Protein AF-A0A1T4PA20-F1 (afdb_monomer_lite)

Radius of gyration: 143.74 Å; chains: 1; bounding box: 217×95×483 Å

Organism: NCBI:txid1365950

Sequence (549 aa):
MDSIQSELRRPVPLSLAVAAVVGWIVVIIMAFTNSSTKAEYEARISSLQRSRAEMQAELDQFHAASADLGALRAQIQEAQATLNDLRPQRETAIADLKNVQAQLAARRKDLDAVQKQFAAAQPELERLTADLTRAQAEFDSTRKNVDASQKELADVSARLTDARQQEAQTRSAVAELSKDAENLTAQVAEAQKKQSEAEAAKAKIDDQTATAQRQLQAIQQNQTEARRQMAALDQQRQQVEKALADLKAQQQDLTNSQQAAQAKLADMTKQVDTLTQRSSDLTNQLNTAEANLKAAQQAEKETNERLAAIRPQVTSLTSQQTDLQAAISQLEDQRSQLTSDIAAAETHRTELQTGIAKLADTLATRTDELATVEKRLADATQKAAAESQAQSAPPAAAPASAAAPQPAATSAAESGGQGTSQNGGANQPGAGEPSAKPADAAPTDDAKGQPAQIVMQPGTYRADTTQLVVRDDGSFALTDSAQGTATATGTWLVKDGTLTLTDVKGSMDAETFPMTCKVDGGENGAFRLLAAEGQQCSMLAGKTFSVAQ

pLDDT: mean 76.65, std 20.08, range [25.17, 97.56]

Structure (mmCIF, N/CA/C/O backbone):
data_AF-A0A1T4PA20-F1
#
_entry.id   AF-A0A1T4PA20-F1
#
loop_
_atom_site.group_PDB
_atom_site.id
_atom_site.type_symbol
_atom_site.label_atom_id
_atom_site.label_alt_id
_atom_site.label_comp_id
_atom_site.label_asym_id
_atom_site.label_entity_id
_atom_site.label_seq_id
_atom_site.pdbx_PDB_ins_code
_atom_site.Cartn_x
_atom_site.Cartn_y
_atom_site.Cartn_z
_atom_site.occupancy
_atom_site.B_iso_or_equiv
_atom_site.auth_seq_id
_atom_site.auth_comp_id
_atom_site.auth_asym_id
_atom_site.auth_atom_id
_atom_site.pdbx_PDB_model_num
ATOM 1 N N . MET A 1 1 ? -109.383 -61.102 218.371 1.00 35.56 1 MET A N 1
ATOM 2 C CA . MET A 1 1 ? -108.536 -61.390 217.199 1.00 35.56 1 MET A CA 1
ATOM 3 C C . MET A 1 1 ? -107.224 -60.639 217.404 1.00 35.56 1 MET A C 1
ATOM 5 O O . MET A 1 1 ? -107.147 -59.488 217.007 1.00 35.56 1 MET A O 1
ATOM 9 N N . ASP A 1 2 ? -106.329 -61.071 218.301 1.00 37.12 2 ASP A N 1
ATOM 10 C CA . ASP A 1 2 ? -105.587 -62.360 218.378 1.00 37.12 2 ASP A CA 1
ATOM 11 C C . ASP A 1 2 ? -104.312 -62.335 217.509 1.00 37.12 2 ASP A C 1
ATOM 13 O O . ASP A 1 2 ? -104.375 -61.836 216.393 1.00 37.12 2 ASP A O 1
ATOM 17 N N . SER A 1 3 ? -103.150 -62.859 217.928 1.00 44.06 3 SER A N 1
ATOM 18 C CA . SER A 1 3 ? -102.735 -63.368 219.256 1.00 44.06 3 SER A CA 1
ATOM 19 C C . SER A 1 3 ? -101.187 -63.506 219.354 1.00 44.06 3 SER A C 1
ATOM 21 O O . SER A 1 3 ? -100.508 -63.370 218.344 1.00 44.06 3 SER A O 1
ATOM 23 N N . ILE A 1 4 ? -100.670 -63.747 220.577 1.00 49.34 4 ILE A N 1
ATOM 24 C CA . ILE A 1 4 ? -99.348 -64.292 221.047 1.00 49.34 4 ILE A CA 1
ATOM 25 C C . ILE A 1 4 ? -98.321 -64.776 219.966 1.00 49.34 4 ILE A C 1
ATOM 27 O O . ILE A 1 4 ? -98.726 -65.440 219.023 1.00 49.34 4 ILE A O 1
ATOM 31 N N . GLN A 1 5 ? -96.988 -64.543 220.019 1.00 43.97 5 GLN A N 1
ATOM 32 C CA . GLN A 1 5 ? -95.926 -65.030 220.957 1.00 43.97 5 GLN A CA 1
ATOM 33 C C . GLN A 1 5 ? -94.593 -64.232 220.759 1.00 43.97 5 GLN A C 1
ATOM 35 O O . GLN A 1 5 ? -94.366 -63.730 219.664 1.00 43.97 5 GLN A O 1
ATOM 40 N N . SER A 1 6 ? -93.765 -63.870 221.765 1.00 46.19 6 SER A N 1
ATOM 41 C CA . SER A 1 6 ? -92.709 -64.632 222.510 1.00 46.19 6 SER A CA 1
ATOM 42 C C . SER A 1 6 ? -91.718 -65.415 221.619 1.00 46.19 6 SER A C 1
ATOM 44 O O . SER A 1 6 ? -92.163 -66.197 220.796 1.00 46.19 6 SER A O 1
ATOM 46 N N . GLU A 1 7 ? -90.388 -65.208 221.655 1.00 42.62 7 GLU A N 1
ATOM 47 C CA . GLU A 1 7 ? -89.379 -65.628 222.672 1.00 42.62 7 GLU A CA 1
ATOM 48 C C . GLU A 1 7 ? -87.949 -65.113 222.278 1.00 42.62 7 GLU A C 1
ATOM 50 O O . GLU A 1 7 ? -87.779 -64.710 221.133 1.00 42.62 7 GLU A O 1
ATOM 55 N N . LEU A 1 8 ? -86.838 -65.127 223.054 1.00 45.97 8 LEU A N 1
ATOM 56 C CA . LEU A 1 8 ? -86.539 -65.108 224.509 1.00 45.97 8 LEU A CA 1
ATOM 57 C C . LEU A 1 8 ? -84.998 -64.888 224.739 1.00 45.97 8 LEU A C 1
ATOM 59 O O . LEU A 1 8 ? -84.213 -65.430 223.972 1.00 45.97 8 LEU A O 1
ATOM 63 N N . ARG A 1 9 ? -84.564 -64.253 225.862 1.00 42.34 9 ARG A N 1
ATOM 64 C CA . ARG A 1 9 ? -83.183 -64.284 226.483 1.00 42.34 9 ARG A CA 1
ATOM 65 C C . ARG A 1 9 ? -82.002 -63.607 225.708 1.00 42.34 9 ARG A C 1
ATOM 67 O O . ARG A 1 9 ? -81.988 -63.634 224.493 1.00 42.34 9 ARG A O 1
ATOM 74 N N . ARG A 1 10 ? -80.936 -63.020 226.313 1.00 41.16 10 ARG A N 1
ATOM 75 C CA . ARG A 1 10 ? -80.515 -62.652 227.712 1.00 41.16 10 ARG A CA 1
ATOM 76 C C . ARG A 1 10 ? -79.249 -61.712 227.669 1.00 41.16 10 ARG A C 1
ATOM 78 O O . ARG A 1 10 ? -78.787 -61.458 226.565 1.00 41.16 10 ARG A O 1
ATOM 85 N N . PRO A 1 11 ? -78.568 -61.377 228.798 1.00 56.59 11 PRO A N 1
ATOM 86 C CA . PRO A 1 11 ? -78.766 -60.299 229.804 1.00 56.59 11 PRO A CA 1
ATOM 87 C C . PRO A 1 11 ? -77.828 -59.047 229.605 1.00 56.59 11 PRO A C 1
ATOM 89 O O . PRO A 1 11 ? -76.945 -59.112 228.763 1.00 56.59 11 PRO A O 1
ATOM 92 N N . VAL A 1 12 ? -77.930 -57.846 230.228 1.00 58.59 12 VAL A N 1
ATOM 93 C CA . VAL A 1 12 ? -78.468 -57.321 231.531 1.00 58.59 12 VAL A CA 1
ATOM 94 C C . VAL A 1 12 ? -77.493 -57.506 232.727 1.00 58.59 12 VAL A C 1
ATOM 96 O O . VAL A 1 12 ? -76.822 -58.538 232.732 1.00 58.59 12 VAL A O 1
ATOM 99 N N . PRO A 1 13 ? -77.394 -56.617 233.762 1.00 52.41 13 PRO A N 1
ATOM 100 C CA . PRO A 1 13 ? -78.049 -55.312 234.067 1.00 52.41 13 PRO A CA 1
ATOM 101 C C . PRO A 1 13 ? -77.098 -54.080 233.967 1.00 52.41 13 PRO A C 1
ATOM 103 O O . PRO A 1 13 ? -75.912 -54.268 233.733 1.00 52.41 13 PRO A O 1
ATOM 106 N N . LEU A 1 14 ? -77.467 -52.786 234.099 1.00 53.56 14 LEU A N 1
ATOM 107 C CA . LEU A 1 14 ? -78.729 -52.031 234.338 1.00 53.56 14 LEU A CA 1
ATOM 108 C C . LEU A 1 14 ? -79.225 -51.799 235.803 1.00 53.56 14 LEU A C 1
ATOM 110 O O . LEU A 1 14 ? -80.034 -52.572 236.306 1.00 53.56 14 LEU A O 1
ATOM 114 N N . SER A 1 15 ? -78.875 -50.658 236.438 1.00 50.56 15 SER A N 1
ATOM 115 C CA . SER A 1 15 ? -79.560 -50.132 237.654 1.00 50.56 15 SER A CA 1
ATOM 116 C C . SER A 1 15 ? -79.496 -48.589 237.832 1.00 50.56 15 SER A C 1
ATOM 118 O O . SER A 1 15 ? -78.800 -48.077 238.708 1.00 50.56 15 SER A O 1
ATOM 120 N N . LEU A 1 16 ? -80.231 -47.832 237.005 1.00 56.25 16 LEU A N 1
ATOM 121 C CA . LEU A 1 16 ? -80.353 -46.358 237.047 1.00 56.25 16 LEU A CA 1
ATOM 122 C C . LEU A 1 16 ? -81.724 -45.968 236.456 1.00 56.25 16 LEU A C 1
ATOM 124 O O . LEU A 1 16 ? -81.941 -46.246 235.280 1.00 56.25 16 LEU A O 1
ATOM 128 N N . ALA A 1 17 ? -82.661 -45.389 237.233 1.00 57.47 17 ALA A N 1
ATOM 129 C CA . ALA A 1 17 ? -84.003 -45.041 236.705 1.00 57.47 17 ALA A CA 1
ATOM 130 C C . ALA A 1 17 ? -84.881 -44.069 237.533 1.00 57.47 17 ALA A C 1
ATOM 132 O O . ALA A 1 17 ? -85.414 -43.101 236.994 1.00 57.47 17 ALA A O 1
ATOM 133 N N . VAL A 1 18 ? -85.134 -44.372 238.814 1.00 56.09 18 VAL A N 1
ATOM 134 C CA . VAL A 1 18 ? -86.473 -44.135 239.414 1.00 56.09 18 VAL A CA 1
ATOM 135 C C . VAL A 1 18 ? -86.915 -42.662 239.496 1.00 56.09 18 VAL A C 1
ATOM 137 O O . VAL A 1 18 ? -88.093 -42.379 239.293 1.00 56.09 18 VAL A O 1
ATOM 140 N N . ALA A 1 19 ? -85.998 -41.713 239.705 1.00 51.81 19 ALA A N 1
ATOM 141 C CA . ALA A 1 19 ? -86.339 -40.287 239.801 1.00 51.81 19 ALA A CA 1
ATOM 142 C C . ALA A 1 19 ? -86.808 -39.646 238.473 1.00 51.81 19 ALA A C 1
ATOM 144 O O . ALA A 1 19 ? -87.418 -38.581 238.497 1.00 51.81 19 ALA A O 1
ATOM 145 N N . ALA A 1 20 ? -86.550 -40.272 237.318 1.00 58.44 20 ALA A N 1
ATOM 146 C CA . ALA A 1 20 ? -86.890 -39.704 236.008 1.00 58.44 20 ALA A CA 1
ATOM 147 C C . ALA A 1 20 ? -88.319 -40.033 235.531 1.00 58.44 20 ALA A C 1
ATOM 149 O O . ALA A 1 20 ? -88.871 -39.321 234.693 1.00 58.44 20 ALA A O 1
ATOM 150 N N . VAL A 1 21 ? -88.922 -41.116 236.035 1.00 61.69 21 VAL A N 1
ATOM 151 C CA . VAL A 1 21 ? -90.069 -41.775 235.381 1.00 61.69 21 VAL A CA 1
ATOM 152 C C . VAL A 1 21 ? -91.323 -40.894 235.338 1.00 61.69 21 VAL A C 1
ATOM 154 O O . VAL A 1 21 ? -91.954 -40.779 234.290 1.00 61.69 21 VAL A O 1
ATOM 157 N N . VAL A 1 22 ? -91.673 -40.227 236.442 1.00 57.78 22 VAL A N 1
ATOM 158 C CA . VAL A 1 22 ? -92.915 -39.431 236.527 1.00 57.78 22 VAL A CA 1
ATOM 159 C C . VAL A 1 22 ? -92.862 -38.187 235.628 1.00 57.78 22 VAL A C 1
ATOM 161 O O . VAL A 1 22 ? -93.865 -37.840 235.010 1.00 57.78 22 VAL A O 1
ATOM 164 N N . GLY A 1 23 ? -91.687 -37.562 235.480 1.00 53.62 23 GLY A N 1
ATOM 165 C CA . GLY A 1 23 ? -91.501 -36.405 234.595 1.00 53.62 23 GLY A CA 1
ATOM 166 C C . GLY A 1 23 ? -91.641 -36.739 233.104 1.00 53.62 23 GLY A C 1
ATOM 167 O O . GLY A 1 23 ? -92.087 -35.900 232.326 1.00 53.62 23 GLY A O 1
ATOM 168 N N . TRP A 1 24 ? -91.322 -37.973 232.703 1.00 60.94 24 TRP A N 1
ATOM 169 C CA . TRP A 1 24 ? -91.436 -38.420 231.309 1.00 60.94 24 TRP A CA 1
ATOM 170 C C . TRP A 1 24 ? -92.870 -38.754 230.874 1.00 60.94 24 TRP A C 1
ATOM 172 O O . TRP A 1 24 ? -93.196 -38.619 229.695 1.00 60.94 24 TRP A O 1
ATOM 182 N N . ILE A 1 25 ? -93.745 -39.174 231.794 1.00 64.69 25 ILE A N 1
ATOM 183 C CA . ILE A 1 25 ? -95.051 -39.759 231.439 1.00 64.69 25 ILE A CA 1
ATOM 184 C C . ILE A 1 25 ? -96.024 -38.747 230.806 1.00 64.69 25 ILE A C 1
ATOM 186 O O . ILE A 1 25 ? -96.771 -39.113 229.901 1.00 64.69 25 ILE A O 1
ATOM 190 N N . VAL A 1 26 ? -96.005 -37.470 231.203 1.00 58.59 26 VAL A N 1
ATOM 191 C CA . VAL A 1 26 ? -96.942 -36.466 230.649 1.00 58.59 26 VAL A CA 1
ATOM 192 C C . VAL A 1 26 ? -96.513 -35.968 229.259 1.00 58.59 26 VAL A C 1
ATOM 194 O O . VAL A 1 26 ? -97.368 -35.664 228.426 1.00 58.59 26 VAL A O 1
ATOM 197 N N . VAL A 1 27 ? -95.210 -35.983 228.946 1.00 61.72 27 VAL A N 1
ATOM 198 C CA . VAL A 1 27 ? -94.690 -35.661 227.599 1.00 61.72 27 VAL A CA 1
ATOM 199 C C . VAL A 1 27 ? -95.262 -36.618 226.543 1.00 61.72 27 VAL A C 1
ATOM 201 O O . VAL A 1 27 ? -95.572 -36.203 225.428 1.00 61.72 27 VAL A O 1
ATOM 204 N N . ILE A 1 28 ? -95.489 -37.884 226.912 1.00 64.62 28 ILE A N 1
ATOM 205 C CA . ILE A 1 28 ? -96.074 -38.912 226.035 1.00 64.62 28 ILE A CA 1
ATOM 206 C C . ILE A 1 28 ? -97.521 -38.562 225.639 1.00 64.62 28 ILE A C 1
ATOM 208 O O . ILE A 1 28 ? -97.917 -38.797 224.498 1.00 64.62 28 ILE A O 1
ATOM 212 N N . ILE A 1 29 ? -98.300 -37.942 226.533 1.00 60.47 29 ILE A N 1
ATOM 213 C CA . ILE A 1 29 ? -99.683 -37.528 226.235 1.00 60.47 29 ILE A CA 1
ATOM 214 C C . ILE A 1 29 ? -99.689 -36.388 225.206 1.00 60.47 29 ILE A C 1
ATOM 216 O O . ILE A 1 29 ? -100.464 -36.425 224.250 1.00 60.47 29 ILE A O 1
ATOM 220 N N . MET A 1 30 ? -98.776 -35.419 225.341 1.00 55.84 30 MET A N 1
ATOM 221 C CA . MET A 1 30 ? -98.626 -34.315 224.382 1.00 55.84 30 MET A CA 1
ATOM 222 C C . MET A 1 30 ? -98.066 -34.770 223.020 1.00 55.84 30 MET A C 1
ATOM 224 O O . MET A 1 30 ? -98.309 -34.122 222.005 1.00 55.84 30 MET A O 1
ATOM 228 N N . ALA A 1 31 ? -97.360 -35.904 222.967 1.00 59.38 31 ALA A N 1
ATOM 229 C CA . ALA A 1 31 ? -96.954 -36.522 221.707 1.00 59.38 31 ALA A CA 1
ATOM 230 C C . ALA A 1 31 ? -98.135 -37.176 220.961 1.00 59.38 31 ALA A C 1
ATOM 232 O O . ALA A 1 31 ? -98.162 -37.168 219.729 1.00 59.38 31 ALA A O 1
ATOM 233 N N . PHE A 1 32 ? -99.127 -37.723 221.675 1.00 59.69 32 PHE A N 1
ATOM 234 C CA . PHE A 1 32 ? -100.207 -38.492 221.047 1.00 59.69 32 PHE A CA 1
ATOM 235 C C . PHE A 1 32 ? -101.219 -37.618 220.288 1.00 59.69 32 PHE A C 1
ATOM 237 O O . PHE A 1 32 ? -101.687 -38.009 219.216 1.00 59.69 32 PHE A O 1
ATOM 244 N N . THR A 1 33 ? -101.483 -36.398 220.769 1.00 54.31 33 THR A N 1
ATOM 245 C CA . THR A 1 33 ? -102.313 -35.392 220.074 1.0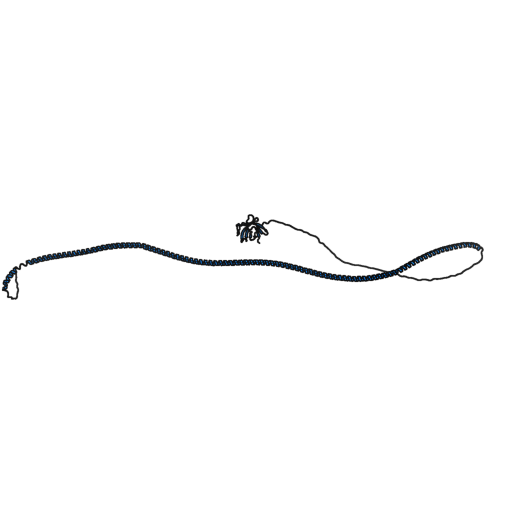0 54.31 33 THR A CA 1
ATOM 246 C C . THR A 1 33 ? -101.674 -34.831 218.796 1.00 54.31 33 THR A C 1
ATOM 248 O O . THR A 1 33 ? -102.354 -34.153 218.031 1.00 54.31 33 THR A O 1
ATOM 251 N N . ASN A 1 34 ? -100.400 -35.135 218.524 1.00 56.94 34 ASN A N 1
ATOM 252 C CA . ASN A 1 34 ? -99.643 -34.634 217.370 1.00 56.94 34 ASN A CA 1
ATOM 253 C C . ASN A 1 34 ? -99.536 -35.649 216.204 1.00 56.94 34 ASN A C 1
ATOM 255 O O . ASN A 1 34 ? -98.758 -35.456 215.271 1.00 56.94 34 ASN A O 1
ATOM 259 N N . SER A 1 35 ? -100.266 -36.770 216.267 1.00 58.34 35 SER A N 1
ATOM 260 C CA . SER A 1 35 ? -100.122 -37.890 215.319 1.00 58.34 35 SER A CA 1
ATOM 261 C C . SER A 1 35 ? -101.130 -37.889 214.158 1.00 58.34 35 SER A C 1
ATOM 263 O O . SER A 1 35 ? -100.804 -38.345 213.063 1.00 58.34 35 SER A O 1
ATOM 265 N N . SER A 1 36 ? -102.338 -37.358 214.363 1.00 55.53 36 SER A N 1
ATOM 266 C CA . SER A 1 36 ? -103.482 -37.531 213.452 1.00 55.53 36 SER A CA 1
ATOM 267 C C . SER A 1 36 ? -103.560 -36.541 212.282 1.00 55.53 36 SER A C 1
ATOM 269 O O . SER A 1 36 ? -104.350 -36.749 211.366 1.00 55.53 36 SER A O 1
ATOM 271 N N . THR A 1 37 ? -102.747 -35.481 212.267 1.00 55.47 37 THR A N 1
ATOM 272 C CA . THR A 1 37 ? -102.861 -34.367 211.301 1.00 55.47 37 THR A CA 1
ATOM 273 C C . THR A 1 37 ? -101.977 -34.488 210.055 1.00 55.47 37 THR A C 1
ATOM 275 O O . THR A 1 37 ? -102.089 -33.657 209.156 1.00 55.47 37 THR A O 1
ATOM 278 N N . LYS A 1 38 ? -101.100 -35.499 209.951 1.00 58.28 38 LYS A N 1
ATOM 279 C CA . LYS A 1 38 ? -100.172 -35.630 208.806 1.00 58.28 38 LYS A CA 1
ATOM 280 C C . LYS A 1 38 ? -100.810 -36.159 207.518 1.00 58.28 38 LYS A C 1
ATOM 282 O O . LYS A 1 38 ? -100.472 -35.671 206.443 1.00 58.28 38 LYS A O 1
ATOM 287 N N . ALA A 1 39 ? -101.707 -37.142 207.613 1.00 59.28 39 ALA A N 1
ATOM 288 C CA . ALA A 1 39 ? -102.147 -37.938 206.460 1.00 59.28 39 ALA A CA 1
ATOM 289 C C . ALA A 1 39 ? -102.873 -37.128 205.363 1.00 59.28 39 ALA A C 1
ATOM 291 O O . ALA A 1 39 ? -102.802 -37.477 204.187 1.00 59.28 39 ALA A O 1
ATOM 292 N N . GLU A 1 40 ? -103.540 -36.024 205.716 1.00 55.56 40 GLU A N 1
ATOM 293 C CA . GLU A 1 40 ? -104.290 -35.205 204.751 1.00 55.56 40 GLU A CA 1
ATOM 294 C C . GLU A 1 40 ? -103.380 -34.401 203.796 1.00 55.56 40 GLU A C 1
ATOM 296 O O . GLU A 1 40 ? -103.777 -34.070 202.675 1.00 55.56 40 GLU A O 1
ATOM 301 N N . TYR A 1 41 ? -102.134 -34.116 204.197 1.00 54.88 41 TYR A N 1
ATOM 302 C CA . TYR A 1 41 ? -101.204 -33.320 203.388 1.00 54.88 41 TYR A CA 1
ATOM 303 C C . TYR A 1 41 ? -100.619 -34.102 202.202 1.00 54.88 41 TYR A C 1
ATOM 305 O O . TYR A 1 41 ? -100.446 -33.533 201.123 1.00 54.88 41 TYR A O 1
ATOM 313 N N . GLU A 1 42 ? -100.353 -35.401 202.360 1.00 60.00 42 GLU A N 1
ATOM 314 C CA . GLU A 1 42 ? -99.705 -36.223 201.324 1.00 60.00 42 GLU A CA 1
ATOM 315 C C . GLU A 1 42 ? -100.600 -36.415 200.088 1.00 60.00 42 GLU A C 1
ATOM 317 O O . GLU A 1 42 ? -100.129 -36.323 198.951 1.00 60.00 42 GLU A O 1
ATOM 322 N N . ALA A 1 43 ? -101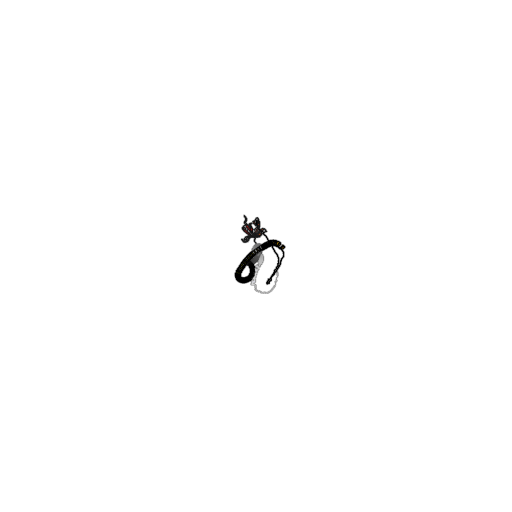.913 -36.573 200.290 1.00 61.16 43 ALA A N 1
ATOM 323 C CA . ALA A 1 43 ? -102.876 -36.718 199.199 1.00 61.16 43 ALA A CA 1
ATOM 324 C C . ALA A 1 43 ? -102.840 -35.521 198.226 1.00 61.16 43 ALA A C 1
ATOM 326 O O . ALA A 1 43 ? -102.817 -35.717 197.006 1.00 61.16 43 ALA A O 1
ATOM 327 N N . ARG A 1 44 ? -102.755 -34.287 198.752 1.00 58.59 44 ARG A N 1
ATOM 328 C CA . ARG A 1 44 ? -102.696 -33.048 197.950 1.00 58.59 44 ARG A CA 1
ATOM 329 C C . ARG A 1 44 ? -101.403 -32.908 197.140 1.00 58.59 44 ARG A C 1
ATOM 331 O O . ARG A 1 44 ? -101.425 -32.309 196.069 1.00 58.59 44 ARG A O 1
ATOM 338 N N . ILE A 1 45 ? -100.288 -33.465 197.615 1.00 61.75 45 ILE A N 1
ATOM 339 C CA . ILE A 1 45 ? -99.011 -33.442 196.882 1.00 61.75 45 ILE A CA 1
ATOM 340 C C . ILE A 1 45 ? -99.123 -34.288 195.602 1.00 61.75 45 ILE A C 1
ATOM 342 O O . ILE A 1 45 ? -98.695 -33.855 194.531 1.00 61.75 45 ILE A O 1
ATOM 346 N N . SER A 1 46 ? -99.771 -35.456 195.687 1.00 59.91 46 SER A N 1
ATOM 347 C CA . SER A 1 46 ? -99.894 -36.387 194.555 1.00 59.91 46 SER A CA 1
ATOM 348 C C . SER A 1 46 ? -100.730 -35.850 193.380 1.00 59.91 46 SER A C 1
ATOM 350 O O . SER A 1 46 ? -100.428 -36.147 192.221 1.00 59.91 46 SER A O 1
ATOM 352 N N . SER A 1 47 ? -101.764 -35.039 193.641 1.00 59.50 47 SER A N 1
ATOM 353 C CA . SER A 1 47 ? -102.593 -34.440 192.585 1.00 59.50 47 SER A CA 1
ATOM 354 C C . SER A 1 47 ? -101.873 -33.290 191.877 1.00 59.50 47 SER A C 1
ATOM 356 O O . SER A 1 47 ? -101.884 -33.231 190.646 1.00 59.50 47 SER A O 1
ATOM 358 N N . LEU A 1 48 ? -101.168 -32.442 192.634 1.00 61.00 48 LEU A N 1
ATOM 359 C CA . LEU A 1 48 ? -100.321 -31.374 192.093 1.00 61.00 48 LEU A CA 1
ATOM 360 C C . LEU A 1 48 ? -99.213 -31.920 191.179 1.00 61.00 48 LEU A C 1
ATOM 362 O O . LEU A 1 48 ? -98.927 -31.319 190.145 1.00 61.00 48 LEU A O 1
ATOM 366 N N . GLN A 1 49 ? -98.618 -33.072 191.508 1.00 63.81 49 GLN A N 1
ATOM 367 C CA . GLN A 1 49 ? -97.590 -33.690 190.662 1.00 63.81 49 GLN A CA 1
ATOM 368 C C . GLN A 1 49 ? -98.116 -34.149 189.292 1.00 63.81 49 GLN A C 1
ATOM 370 O O . GLN A 1 49 ? -97.412 -33.956 188.302 1.00 63.81 49 GLN A O 1
ATOM 375 N N . ARG A 1 50 ? -99.340 -34.699 189.198 1.00 62.91 50 ARG A N 1
ATOM 376 C CA . ARG A 1 50 ? -99.919 -35.094 187.895 1.00 62.91 50 ARG A CA 1
ATOM 377 C C . ARG A 1 50 ? -100.180 -33.886 187.000 1.00 62.91 50 ARG A C 1
ATOM 379 O O . ARG A 1 50 ? -99.670 -33.851 185.887 1.00 62.91 50 ARG A O 1
ATOM 386 N N . SER A 1 51 ? -100.877 -32.873 187.522 1.00 61.25 51 SER A N 1
ATOM 387 C CA . SER A 1 51 ? -101.166 -31.632 186.785 1.00 61.25 51 SER A CA 1
ATOM 388 C C . SER A 1 51 ? -99.888 -30.938 186.289 1.00 61.25 51 SER A C 1
ATOM 390 O O . SER A 1 51 ? -99.869 -30.376 185.195 1.00 61.25 51 SER A O 1
ATOM 392 N N . ARG A 1 52 ? -98.790 -31.030 187.054 1.00 68.12 52 ARG A N 1
ATOM 393 C CA . ARG A 1 52 ? -97.485 -30.497 186.646 1.00 68.12 52 ARG A CA 1
ATOM 394 C C . ARG A 1 52 ? -96.850 -31.276 185.490 1.00 68.12 52 ARG A C 1
ATOM 396 O O . ARG A 1 52 ? -96.287 -30.648 184.605 1.00 68.12 52 ARG A O 1
ATOM 403 N N . ALA A 1 53 ? -96.932 -32.607 185.495 1.00 66.62 53 ALA A N 1
ATOM 404 C CA . ALA A 1 53 ? -96.400 -33.443 184.415 1.00 66.62 53 ALA A CA 1
ATOM 405 C C . ALA A 1 53 ? -97.201 -33.283 183.109 1.00 66.62 53 ALA A C 1
ATOM 407 O O . ALA A 1 53 ? -96.619 -33.247 182.029 1.00 66.62 53 ALA A O 1
ATOM 408 N N . GLU A 1 54 ? -98.521 -33.135 183.223 1.00 69.44 54 GLU A N 1
ATOM 409 C CA . GLU A 1 54 ? -99.451 -32.965 182.102 1.00 69.44 54 GLU A CA 1
ATOM 410 C C . GLU A 1 54 ? -99.186 -31.648 181.347 1.00 69.44 54 GLU A C 1
ATOM 412 O O . GLU A 1 54 ? -98.894 -31.678 180.152 1.00 69.44 54 GLU A O 1
ATOM 417 N N . MET A 1 55 ? -99.112 -30.512 182.060 1.00 60.00 55 MET A N 1
ATOM 418 C CA . MET A 1 55 ? -98.714 -29.229 181.452 1.00 60.00 55 MET A CA 1
ATOM 419 C C . MET A 1 55 ? -97.275 -29.220 180.914 1.00 60.00 55 MET A C 1
ATOM 421 O O . MET A 1 55 ? -96.956 -28.422 180.036 1.00 60.00 55 MET A O 1
ATOM 425 N N . GLN A 1 56 ? -96.385 -30.073 181.433 1.00 69.94 56 GLN A N 1
ATOM 426 C CA . GLN A 1 56 ? -94.997 -30.124 180.973 1.00 69.94 56 GLN A CA 1
ATOM 427 C C . GLN A 1 56 ? -94.863 -30.879 179.639 1.00 69.94 56 GLN A C 1
ATOM 429 O O . GLN A 1 56 ? -94.132 -30.423 178.764 1.00 69.94 56 GLN A O 1
ATOM 434 N N . ALA A 1 57 ? -95.642 -31.947 179.431 1.00 70.75 57 ALA A N 1
ATOM 435 C CA . ALA A 1 57 ? -95.735 -32.625 178.136 1.00 70.75 57 ALA A CA 1
ATOM 436 C C . ALA A 1 57 ? -96.373 -31.737 177.048 1.00 70.75 57 ALA A C 1
ATOM 438 O O . ALA A 1 57 ? -95.916 -31.739 175.905 1.00 70.75 57 ALA A O 1
ATOM 439 N N . GLU A 1 58 ? -97.389 -30.942 177.402 1.00 69.44 58 GLU A N 1
ATOM 440 C CA . GLU A 1 58 ? -98.013 -29.975 176.486 1.00 69.44 58 GLU A CA 1
ATOM 441 C C . GLU A 1 58 ? -97.029 -28.860 176.074 1.00 69.44 58 GLU A C 1
ATOM 443 O O . GLU A 1 58 ? -96.956 -28.496 174.899 1.00 69.44 58 GLU A O 1
ATOM 448 N N . LEU A 1 59 ? -96.192 -28.388 177.009 1.00 70.38 59 LEU A N 1
ATOM 449 C CA . LEU A 1 59 ? -95.091 -27.452 176.745 1.00 70.38 59 LEU A CA 1
ATOM 450 C C . LEU A 1 59 ? -94.043 -28.024 175.780 1.00 70.38 59 LEU A C 1
ATOM 452 O O . LEU A 1 59 ? -93.659 -27.345 174.828 1.00 70.38 59 LEU A O 1
ATOM 456 N N . ASP A 1 60 ? -93.605 -29.267 175.986 1.00 71.62 60 ASP A N 1
ATOM 457 C CA . ASP A 1 60 ? -92.631 -29.921 175.103 1.00 71.62 60 ASP A CA 1
ATOM 458 C C . ASP A 1 60 ? -93.205 -30.166 173.695 1.00 71.62 60 ASP A C 1
ATOM 460 O O . ASP A 1 60 ? -92.497 -29.996 172.697 1.00 71.62 60 ASP A O 1
ATOM 464 N N . GLN A 1 61 ? -94.505 -30.463 173.580 1.00 74.38 61 GLN A N 1
ATOM 465 C CA . GLN A 1 61 ? -95.189 -30.551 172.286 1.00 74.38 61 GLN A CA 1
ATOM 466 C C . GLN A 1 61 ? -95.283 -29.181 171.585 1.00 74.38 61 GLN A C 1
ATOM 468 O O . GLN A 1 61 ? -95.062 -29.094 170.374 1.00 74.38 61 GLN A O 1
ATOM 473 N N . PHE A 1 62 ? -95.532 -28.100 172.333 1.00 70.56 62 PHE A N 1
ATOM 474 C CA . PHE A 1 62 ? -95.504 -26.728 171.809 1.00 70.56 62 PHE A CA 1
ATOM 475 C C . PHE A 1 62 ? -94.101 -26.324 171.330 1.00 70.56 62 PHE A C 1
ATOM 477 O O . PHE A 1 62 ? -93.954 -25.725 170.261 1.00 70.56 62 PHE A O 1
ATOM 484 N N . HIS A 1 63 ? -93.059 -26.689 172.083 1.00 73.19 63 HIS A N 1
ATOM 485 C CA . HIS A 1 63 ? -91.669 -26.471 171.688 1.00 73.19 63 HIS A CA 1
ATOM 486 C C . HIS A 1 63 ? -91.322 -27.225 170.397 1.00 73.19 63 HIS A C 1
ATOM 488 O O . HIS A 1 63 ? -90.765 -26.610 169.486 1.00 73.19 63 HIS A O 1
ATOM 494 N N . ALA A 1 64 ? -91.707 -28.501 170.269 1.00 74.31 64 ALA A N 1
ATOM 495 C CA . ALA A 1 64 ? -91.485 -29.292 169.055 1.00 74.31 64 ALA A CA 1
ATOM 496 C C . ALA A 1 64 ? -92.162 -28.658 167.825 1.00 74.31 64 ALA A C 1
ATOM 498 O O . ALA A 1 64 ? -91.503 -28.415 166.814 1.00 74.31 64 ALA A O 1
ATOM 499 N N . ALA A 1 65 ? -93.437 -28.272 167.941 1.00 73.25 65 ALA A N 1
ATOM 500 C CA . ALA A 1 65 ? -94.152 -27.578 166.868 1.00 73.25 65 ALA A CA 1
ATOM 501 C C . ALA A 1 65 ? -93.505 -26.226 166.495 1.00 73.25 65 ALA A C 1
ATOM 503 O O . ALA A 1 65 ? -93.465 -25.856 165.319 1.00 73.25 65 ALA A O 1
ATOM 504 N N . SER A 1 66 ? -92.950 -25.494 167.470 1.00 73.62 66 SER A N 1
ATOM 505 C CA . SER A 1 66 ? -92.201 -24.261 167.193 1.00 73.62 66 SER A CA 1
ATOM 506 C C . SER A 1 66 ? -90.873 -24.514 166.464 1.00 73.62 66 SER A C 1
ATOM 508 O O . SER A 1 66 ? -90.473 -23.704 165.624 1.00 73.62 66 SER A O 1
ATOM 510 N N . ALA A 1 67 ? -90.213 -25.647 166.730 1.00 76.06 67 ALA A N 1
ATOM 511 C CA . ALA A 1 67 ? -88.954 -26.028 166.098 1.00 76.06 67 ALA A CA 1
ATOM 512 C C . ALA A 1 67 ? -89.153 -26.434 164.628 1.00 76.06 67 ALA A C 1
ATOM 514 O O . ALA A 1 67 ? -88.408 -25.963 163.768 1.00 76.06 67 ALA A O 1
ATOM 515 N N . ASP A 1 68 ? -90.205 -27.200 164.322 1.00 79.69 68 ASP A N 1
ATOM 516 C CA . ASP A 1 68 ? -90.591 -27.541 162.944 1.00 79.69 68 ASP A CA 1
ATOM 517 C C . ASP A 1 68 ? -90.968 -26.293 162.130 1.00 79.69 68 ASP A C 1
ATOM 519 O O . ASP A 1 68 ? -90.525 -26.130 160.991 1.00 79.69 68 ASP A O 1
ATOM 523 N N . LEU A 1 69 ? -91.712 -25.348 162.723 1.00 74.75 69 LEU A N 1
ATOM 524 C CA . LEU A 1 69 ? -91.977 -24.045 162.099 1.00 74.75 69 LEU A CA 1
ATOM 525 C C . LEU A 1 69 ? -90.689 -23.237 161.866 1.00 74.75 69 LEU A C 1
ATOM 527 O O . LEU A 1 69 ? -90.577 -22.547 160.851 1.00 74.75 69 LEU A O 1
ATOM 531 N N . GLY A 1 70 ? -89.705 -23.339 162.764 1.00 74.94 70 GLY A N 1
ATOM 532 C CA . GLY A 1 70 ? -88.369 -22.768 162.586 1.00 74.94 70 GLY A CA 1
ATOM 533 C C . GLY A 1 70 ? -87.607 -23.393 161.412 1.00 74.94 70 GLY A C 1
ATOM 534 O O . GLY A 1 70 ? -87.088 -22.668 160.562 1.00 74.94 70 GLY A O 1
ATOM 535 N N . ALA A 1 71 ? -87.594 -24.725 161.320 1.00 78.69 71 ALA A N 1
ATOM 536 C CA . ALA A 1 71 ? -86.936 -25.471 160.248 1.00 78.69 71 ALA A CA 1
ATOM 537 C C . ALA A 1 71 ? -87.584 -25.214 158.876 1.00 78.69 71 ALA A C 1
ATOM 539 O O . ALA A 1 71 ? -86.885 -24.940 157.898 1.00 78.69 71 ALA A O 1
ATOM 540 N N . LEU A 1 72 ? -88.918 -25.208 158.801 1.00 78.75 72 LEU A N 1
ATOM 541 C CA . LEU A 1 72 ? -89.645 -24.899 157.568 1.00 78.75 72 LEU A CA 1
ATOM 542 C C . LEU A 1 72 ? -89.427 -23.438 157.139 1.00 78.75 72 LEU A C 1
ATOM 544 O O . LEU A 1 72 ? -89.249 -23.152 155.955 1.00 78.75 72 LEU A O 1
ATOM 548 N N . ARG A 1 73 ? -89.360 -22.502 158.098 1.00 78.69 73 ARG A N 1
ATOM 549 C CA . ARG A 1 73 ? -89.001 -21.101 157.826 1.00 78.69 73 ARG A CA 1
ATOM 550 C C . ARG A 1 73 ? -87.572 -20.974 157.293 1.00 78.69 73 ARG A C 1
ATOM 552 O O . ARG A 1 73 ? -87.358 -20.170 156.388 1.00 78.69 73 ARG A O 1
ATOM 559 N N . ALA A 1 74 ? -86.622 -21.763 157.799 1.00 79.25 74 ALA A N 1
ATOM 560 C CA . ALA A 1 74 ? -85.257 -21.805 157.276 1.00 79.25 74 ALA A CA 1
ATOM 561 C C . ALA A 1 74 ? -85.223 -22.309 155.822 1.00 79.25 74 ALA A C 1
ATOM 563 O O . ALA A 1 74 ? -84.662 -21.624 154.971 1.00 79.25 74 ALA A O 1
ATOM 564 N N . GLN A 1 75 ? -85.915 -23.411 155.502 1.00 80.69 75 GLN A N 1
ATOM 565 C CA . GLN A 1 75 ? -86.023 -23.912 154.121 1.00 80.69 75 GLN A CA 1
ATOM 566 C C . GLN A 1 75 ? -86.666 -22.893 153.167 1.00 80.69 75 GLN A C 1
ATOM 568 O O . GLN A 1 75 ? -86.221 -22.746 152.031 1.00 80.69 75 GLN A O 1
ATOM 573 N N . ILE A 1 76 ? -87.683 -22.148 153.616 1.00 82.31 76 ILE A N 1
ATOM 574 C CA . ILE A 1 76 ? -88.299 -21.077 152.816 1.00 82.31 76 ILE A CA 1
ATOM 575 C C . ILE A 1 76 ? -87.300 -19.938 152.558 1.00 82.31 76 ILE A C 1
ATOM 577 O O . ILE A 1 76 ? -87.234 -19.440 151.435 1.00 82.31 76 ILE A O 1
ATOM 581 N N . GLN A 1 77 ? -86.505 -19.536 153.556 1.00 80.50 77 GLN A N 1
ATOM 582 C CA . GLN A 1 77 ? -85.457 -18.524 153.373 1.00 80.50 77 GLN A CA 1
ATOM 583 C C . GLN A 1 77 ? -84.339 -19.008 152.441 1.00 80.50 77 GLN A C 1
ATOM 585 O O . GLN A 1 77 ? -83.906 -18.245 151.580 1.00 80.50 77 GLN A O 1
ATOM 590 N N . GLU A 1 78 ? -83.915 -20.266 152.556 1.00 82.88 78 GLU A N 1
ATOM 591 C CA . GLU A 1 78 ? -82.898 -20.865 151.687 1.00 82.88 78 GLU A CA 1
ATOM 592 C C . GLU A 1 78 ? -83.394 -20.968 150.237 1.00 82.88 78 GLU A C 1
ATOM 594 O O . GLU A 1 78 ? -82.744 -20.453 149.331 1.00 82.88 78 GLU A O 1
ATOM 599 N N . ALA A 1 79 ? -84.606 -21.485 150.008 1.00 79.69 79 ALA A N 1
ATOM 600 C CA . ALA A 1 79 ? -85.220 -21.523 148.680 1.00 79.69 79 ALA A CA 1
ATOM 601 C C . ALA A 1 79 ? -85.424 -20.117 148.078 1.00 79.69 79 ALA A C 1
ATOM 603 O O . ALA A 1 79 ? -85.262 -19.926 146.870 1.00 79.69 79 ALA A O 1
ATOM 604 N N . GLN A 1 80 ? -85.739 -19.108 148.899 1.00 80.94 80 GLN A N 1
ATOM 605 C CA . GLN A 1 80 ? -85.800 -17.712 148.455 1.00 80.94 80 GLN A CA 1
ATOM 606 C C . GLN A 1 80 ? -84.411 -17.140 148.134 1.00 80.94 80 GLN A C 1
ATOM 608 O O . GLN A 1 80 ? -84.290 -16.401 147.158 1.00 80.94 80 GLN A O 1
ATOM 613 N N . ALA A 1 81 ? -83.359 -17.508 148.870 1.00 82.94 81 ALA A N 1
ATOM 614 C CA . ALA A 1 81 ? -81.981 -17.157 148.526 1.00 82.94 81 ALA A CA 1
ATOM 615 C C . ALA A 1 81 ? -81.559 -17.797 147.191 1.00 82.94 81 ALA A C 1
ATOM 617 O O . ALA A 1 81 ? -81.078 -17.091 146.306 1.00 82.94 81 ALA A O 1
ATOM 618 N N . THR A 1 82 ? -81.842 -19.088 146.985 1.00 85.12 82 THR A N 1
ATOM 619 C CA . THR A 1 82 ? -81.601 -19.796 145.716 1.00 85.12 82 THR A CA 1
ATOM 620 C C . THR A 1 82 ? -82.344 -19.147 144.543 1.00 85.12 82 THR A C 1
ATOM 622 O O . THR A 1 82 ? -81.760 -18.937 143.483 1.00 85.12 82 THR A O 1
ATOM 625 N N . LEU A 1 83 ? -83.614 -18.758 144.714 1.00 82.88 83 LEU A N 1
ATOM 626 C CA . LEU A 1 83 ? -84.370 -18.041 143.676 1.00 82.88 83 LEU A CA 1
ATOM 627 C C . LEU A 1 83 ? -83.829 -16.629 143.403 1.00 82.88 83 LEU A C 1
ATOM 629 O O . LEU A 1 83 ? -83.869 -16.176 142.257 1.00 82.88 83 LEU A O 1
ATOM 633 N N . ASN A 1 84 ? -83.319 -15.940 144.426 1.00 81.19 84 ASN A N 1
ATOM 634 C CA . ASN A 1 84 ? -82.686 -14.631 144.277 1.00 81.19 84 ASN A CA 1
ATOM 635 C C . ASN A 1 84 ? -81.322 -14.710 143.570 1.00 81.19 84 ASN A C 1
ATOM 637 O O . ASN A 1 84 ? -80.954 -13.738 142.917 1.00 81.19 84 ASN A O 1
ATOM 641 N N . ASP A 1 85 ? -80.619 -15.845 143.640 1.00 86.62 85 ASP A N 1
ATOM 642 C CA . ASP A 1 85 ? -79.351 -16.090 142.936 1.00 86.62 85 ASP A CA 1
ATOM 643 C C . ASP A 1 85 ? -79.544 -16.615 141.496 1.00 86.62 85 ASP A C 1
ATOM 645 O O . ASP A 1 85 ? -78.934 -16.106 140.554 1.00 86.62 85 ASP A O 1
ATOM 649 N N . LEU A 1 86 ? -80.481 -17.543 141.257 1.00 84.88 86 LEU A N 1
ATOM 650 C CA . LEU A 1 86 ? -80.781 -18.006 139.890 1.00 84.88 86 LEU A CA 1
ATOM 651 C C . LEU A 1 86 ? -81.365 -16.898 138.995 1.00 84.88 86 LEU A C 1
ATOM 653 O O . LEU A 1 86 ? -81.274 -16.977 137.767 1.00 84.88 86 LEU A O 1
ATOM 657 N N . ARG A 1 87 ? -81.978 -15.864 139.582 1.00 83.94 87 ARG A N 1
ATOM 658 C CA . ARG A 1 87 ? -82.572 -14.740 138.846 1.00 83.94 87 ARG A CA 1
ATOM 659 C C . ARG A 1 87 ? -81.539 -13.936 138.033 1.00 83.94 87 ARG A C 1
ATOM 661 O O . ARG A 1 87 ? -81.725 -13.871 136.814 1.00 83.94 87 ARG A O 1
ATOM 668 N N . PRO A 1 88 ? -80.456 -13.383 138.622 1.00 88.38 88 PRO A N 1
ATOM 669 C CA . PRO A 1 88 ? -79.383 -12.753 137.860 1.00 88.38 88 PRO A CA 1
ATOM 670 C C . PRO A 1 88 ? -78.648 -13.748 136.955 1.00 88.38 88 PRO A C 1
ATOM 672 O O . PRO A 1 88 ? -78.367 -13.386 135.818 1.00 88.38 88 PRO A O 1
ATOM 675 N N . GLN A 1 89 ? -78.415 -15.007 137.364 1.00 88.12 89 GLN A N 1
ATOM 676 C CA . GLN A 1 89 ? -77.794 -16.007 136.473 1.00 88.12 89 GLN A CA 1
ATOM 677 C C . GLN A 1 89 ? -78.585 -16.190 135.162 1.00 88.12 89 GLN A C 1
ATOM 679 O O . GLN A 1 89 ? -78.016 -16.168 134.069 1.00 88.12 89 GLN A O 1
ATOM 684 N N . ARG A 1 90 ? -79.916 -16.309 135.252 1.00 89.81 90 ARG A N 1
ATOM 685 C CA . ARG A 1 90 ? -80.812 -16.390 134.088 1.00 89.81 90 ARG A CA 1
ATOM 686 C C . ARG A 1 90 ? -80.790 -15.107 133.253 1.00 89.81 90 ARG A C 1
ATOM 688 O O . ARG A 1 90 ? -80.869 -15.173 132.030 1.00 89.81 90 ARG A O 1
ATOM 695 N N . GLU A 1 91 ? -80.723 -13.942 133.888 1.00 88.06 91 GLU A N 1
ATOM 696 C CA . GLU A 1 91 ? -80.694 -12.650 133.191 1.00 88.06 91 GLU A CA 1
ATOM 697 C C . GLU A 1 91 ? -79.362 -12.434 132.447 1.00 88.06 91 GLU A C 1
ATOM 699 O O . GLU A 1 91 ? -79.388 -11.998 131.293 1.00 88.06 91 GLU A O 1
ATOM 704 N N . THR A 1 92 ? -78.236 -12.887 133.011 1.00 91.56 92 THR A N 1
ATOM 705 C CA . THR A 1 92 ? -76.943 -13.022 132.315 1.00 91.56 92 THR A CA 1
ATOM 706 C C . THR A 1 92 ? -77.046 -13.984 131.131 1.00 91.56 92 THR A C 1
ATOM 708 O O . THR A 1 92 ? -76.739 -13.591 130.011 1.00 91.56 92 THR A O 1
ATOM 711 N N . ALA A 1 93 ? -77.590 -15.193 131.314 1.00 86.94 93 ALA A N 1
ATOM 712 C CA . ALA A 1 93 ? -77.749 -16.159 130.220 1.00 86.94 93 ALA A CA 1
ATOM 713 C C . ALA A 1 93 ? -78.635 -15.634 129.065 1.00 86.94 93 ALA A C 1
ATOM 715 O O . ALA A 1 93 ? -78.396 -15.944 127.897 1.00 86.94 93 ALA A O 1
ATOM 716 N N . ILE A 1 94 ? -79.639 -14.797 129.360 1.00 88.25 94 ILE A N 1
ATOM 717 C CA . ILE A 1 94 ? -80.456 -14.104 128.347 1.00 88.25 94 ILE A CA 1
ATOM 718 C C . ILE A 1 94 ? -79.652 -13.007 127.626 1.00 88.25 94 ILE A C 1
ATOM 720 O O . ILE A 1 94 ? -79.856 -12.793 126.427 1.00 88.25 94 ILE A O 1
ATOM 724 N N . ALA A 1 95 ? -78.751 -12.306 128.319 1.00 90.56 95 ALA A N 1
ATOM 725 C CA . ALA A 1 95 ? -77.842 -11.338 127.706 1.00 90.56 95 ALA A CA 1
ATOM 726 C C . ALA A 1 95 ? -76.799 -12.029 126.809 1.00 90.56 95 ALA A C 1
ATOM 728 O O . ALA A 1 95 ? -76.604 -11.604 125.668 1.00 90.56 95 ALA A O 1
ATOM 729 N N . ASP A 1 96 ? -76.216 -13.138 127.264 1.00 90.44 96 ASP A N 1
ATOM 730 C CA . ASP A 1 96 ? -75.268 -13.948 126.494 1.00 90.44 96 ASP A CA 1
ATOM 731 C C . ASP A 1 96 ? -75.920 -14.562 125.253 1.00 90.44 96 ASP A C 1
ATOM 733 O O . ASP A 1 96 ? -75.351 -14.494 124.165 1.00 90.44 96 ASP A O 1
ATOM 737 N N . LEU A 1 97 ? -77.155 -15.070 125.359 1.00 91.56 97 LEU A N 1
ATOM 738 C CA . LEU A 1 97 ? -77.906 -15.560 124.199 1.00 91.56 97 LEU A CA 1
ATOM 739 C C . LEU A 1 97 ? -78.092 -14.456 123.142 1.00 91.56 97 LEU A C 1
ATOM 741 O O . LEU A 1 97 ? -77.889 -14.703 121.954 1.00 91.56 97 LEU A O 1
ATOM 745 N N . LYS A 1 98 ? -78.432 -13.227 123.559 1.00 91.06 98 LYS A N 1
ATOM 746 C CA . LYS A 1 98 ? -78.543 -12.066 122.656 1.00 91.06 98 LYS A CA 1
ATOM 747 C C . LYS A 1 98 ? -77.193 -11.683 122.044 1.00 91.06 98 LYS A C 1
ATOM 749 O O . LYS A 1 98 ? -77.139 -11.352 120.862 1.00 91.06 98 LYS A O 1
ATOM 754 N N . ASN A 1 99 ? -76.110 -11.757 122.818 1.00 93.00 99 ASN A N 1
ATOM 755 C CA . ASN A 1 99 ? -74.748 -11.498 122.352 1.00 93.00 99 ASN A CA 1
ATOM 756 C C . ASN A 1 99 ? -74.321 -12.531 121.290 1.00 93.00 99 ASN A C 1
ATOM 758 O O . ASN A 1 99 ? -73.923 -12.158 120.189 1.00 93.00 99 ASN A O 1
ATOM 762 N N . VAL A 1 100 ? -74.520 -13.826 121.549 1.00 91.00 100 VAL A N 1
ATOM 763 C CA . VAL A 1 100 ? -74.255 -14.913 120.589 1.00 91.00 100 VAL A CA 1
ATOM 764 C C . VAL A 1 100 ? -75.135 -14.789 119.339 1.00 91.00 100 VAL A C 1
ATOM 766 O O . VAL A 1 100 ? -74.642 -14.971 118.227 1.00 91.00 100 VAL A O 1
ATOM 769 N N . GLN A 1 101 ? -76.410 -14.409 119.472 1.00 90.75 101 GLN A N 1
ATOM 770 C CA . GLN A 1 101 ? -77.281 -14.116 118.324 1.00 90.75 101 GLN A CA 1
ATOM 771 C C . GLN A 1 101 ? -76.766 -12.932 117.489 1.00 90.75 101 GLN A C 1
ATOM 773 O O . GLN A 1 101 ? -76.750 -13.018 116.259 1.00 90.75 101 GLN A O 1
ATOM 778 N N . ALA A 1 102 ? -76.296 -11.856 118.127 1.00 92.12 102 ALA A N 1
ATOM 779 C CA . ALA A 1 102 ? -75.691 -10.716 117.442 1.00 92.12 102 ALA A CA 1
ATOM 780 C C . ALA A 1 102 ? -74.374 -11.096 116.739 1.00 92.12 102 ALA A C 1
ATOM 782 O O . ALA A 1 102 ? -74.169 -10.719 115.586 1.00 92.12 102 ALA A O 1
ATOM 783 N N . GLN A 1 103 ? -73.522 -11.907 117.375 1.00 91.88 103 GLN A N 1
ATOM 784 C CA . GLN A 1 103 ? -72.288 -12.427 116.776 1.00 91.88 103 GLN A CA 1
ATOM 785 C C . GLN A 1 103 ? -72.566 -13.369 115.595 1.00 91.88 103 GLN A C 1
ATOM 787 O O . GLN A 1 103 ? -71.889 -13.276 114.574 1.00 91.88 103 GLN A O 1
ATOM 792 N N . LEU A 1 104 ? -73.592 -14.224 115.670 1.00 92.31 104 LEU A N 1
ATOM 793 C CA . LEU A 1 104 ? -74.035 -15.052 114.541 1.00 92.31 104 LEU A CA 1
ATOM 794 C C . LEU A 1 104 ? -74.596 -14.204 113.390 1.00 92.31 104 LEU A C 1
ATOM 796 O O . LEU A 1 104 ? -74.334 -14.501 112.224 1.00 92.31 104 LEU A O 1
ATOM 800 N N . ALA A 1 105 ? -75.334 -13.132 113.690 1.00 91.81 105 ALA A N 1
ATOM 801 C CA . ALA A 1 105 ? -75.816 -12.190 112.682 1.00 91.81 105 ALA A CA 1
ATOM 802 C C . ALA A 1 105 ? -74.667 -11.400 112.026 1.00 91.81 105 ALA A C 1
ATOM 804 O O . ALA A 1 105 ? -74.695 -11.191 110.813 1.00 91.81 105 ALA A O 1
ATOM 805 N N . ALA A 1 106 ? -73.641 -11.018 112.794 1.00 93.00 106 ALA A N 1
ATOM 806 C CA . ALA A 1 106 ? -72.414 -10.417 112.276 1.00 93.00 106 ALA A CA 1
ATOM 807 C C . ALA A 1 106 ? -71.645 -11.407 111.387 1.00 93.00 106 ALA A C 1
ATOM 809 O O . ALA A 1 106 ? -71.438 -11.124 110.214 1.00 93.00 106 ALA A O 1
ATOM 810 N N . ARG A 1 107 ? -71.358 -12.625 111.871 1.00 91.69 107 ARG A N 1
ATOM 811 C CA . ARG A 1 107 ? -70.685 -13.681 111.091 1.00 91.69 107 ARG A CA 1
ATOM 812 C C . ARG A 1 107 ? -71.401 -14.043 109.790 1.00 91.69 107 ARG A C 1
ATOM 814 O O . ARG A 1 107 ? -70.739 -14.356 108.807 1.00 91.69 107 ARG A O 1
ATOM 821 N N . ARG A 1 108 ? -72.736 -13.978 109.745 1.00 92.12 108 ARG A N 1
ATOM 822 C CA . ARG A 1 108 ? -73.498 -14.145 108.494 1.00 92.12 108 ARG A CA 1
ATOM 823 C C . ARG A 1 108 ? -73.277 -12.994 107.506 1.00 92.12 108 ARG A C 1
ATOM 825 O O . ARG A 1 108 ? -73.218 -13.257 106.311 1.00 92.12 108 ARG A O 1
ATOM 832 N N . LYS A 1 109 ? -73.127 -11.753 107.983 1.00 92.75 109 LYS A N 1
ATOM 833 C CA . LYS A 1 109 ? -72.746 -10.604 107.141 1.00 92.75 109 LYS A CA 1
ATOM 834 C C . LYS A 1 109 ? -71.287 -10.688 106.688 1.00 92.75 109 LYS A C 1
ATOM 836 O O . LYS A 1 109 ? -71.030 -10.419 105.521 1.00 92.75 109 LYS A O 1
ATOM 841 N N . ASP A 1 110 ? -70.369 -11.114 107.559 1.00 92.19 110 ASP A N 1
ATOM 842 C CA . ASP A 1 110 ? -68.967 -11.375 107.197 1.00 92.19 110 ASP A CA 1
ATOM 843 C C . ASP A 1 110 ? -68.895 -12.398 106.050 1.00 92.19 110 ASP A C 1
ATOM 845 O O . ASP A 1 110 ? -68.236 -12.161 105.041 1.00 92.19 110 ASP A O 1
ATOM 849 N N . LEU A 1 111 ? -69.619 -13.519 106.178 1.00 92.12 111 LEU A N 1
ATOM 850 C CA . LEU A 1 111 ? -69.674 -14.569 105.159 1.00 92.12 111 LEU A CA 1
ATOM 851 C C . LEU A 1 111 ? -70.294 -14.080 103.845 1.00 92.12 111 LEU A C 1
ATOM 853 O O . LEU A 1 111 ? -69.730 -14.351 102.794 1.00 92.12 111 LEU A O 1
ATOM 857 N N . ASP A 1 112 ? -71.399 -13.331 103.879 1.00 93.00 112 ASP A N 1
ATOM 858 C CA . ASP A 1 112 ? -72.005 -12.725 102.681 1.00 93.00 112 ASP A CA 1
ATOM 859 C C . ASP A 1 112 ? -71.057 -11.721 101.991 1.00 93.00 112 ASP A C 1
ATOM 861 O O . ASP A 1 112 ? -70.944 -11.716 100.763 1.00 93.00 112 ASP A O 1
ATOM 865 N N . ALA A 1 113 ? -70.309 -10.924 102.759 1.00 92.50 113 ALA A N 1
ATOM 866 C CA . ALA A 1 113 ? -69.297 -10.014 102.226 1.00 92.50 113 ALA A CA 1
ATOM 867 C C . ALA A 1 113 ? -68.118 -10.767 101.581 1.00 92.50 113 ALA A C 1
ATOM 869 O O . ALA A 1 113 ? -67.719 -10.430 100.467 1.00 92.50 113 ALA A O 1
ATOM 870 N N . VAL A 1 114 ? -67.604 -11.819 102.228 1.00 91.50 114 VAL A N 1
ATOM 871 C CA . VAL A 1 114 ? -66.539 -12.679 101.678 1.00 91.50 114 VAL A CA 1
ATOM 872 C C . VAL A 1 114 ? -67.025 -13.440 100.439 1.00 91.50 114 VAL A C 1
ATOM 874 O O . VAL A 1 114 ? -66.314 -13.490 99.439 1.00 91.50 114 VAL A O 1
ATOM 877 N N . GLN A 1 115 ? -68.256 -13.961 100.444 1.00 92.69 115 GLN A N 1
ATOM 878 C CA . GLN A 1 115 ? -68.876 -14.623 99.290 1.00 92.69 115 GLN A CA 1
ATOM 879 C C . GLN A 1 115 ? -68.959 -13.671 98.086 1.00 92.69 115 GLN A C 1
ATOM 881 O O . GLN A 1 115 ? -68.648 -14.064 96.962 1.00 92.69 115 GLN A O 1
ATOM 886 N N . LYS A 1 116 ? -69.327 -12.402 98.319 1.00 89.94 116 LYS A N 1
ATOM 887 C CA . LYS A 1 116 ? -69.363 -11.349 97.292 1.00 89.94 116 LYS A CA 1
ATOM 888 C C . LYS A 1 116 ? -67.971 -10.948 96.806 1.00 89.94 116 LYS A C 1
ATOM 890 O O . LYS A 1 116 ? -67.806 -10.733 95.611 1.00 89.94 116 LYS A O 1
ATOM 895 N N . GLN A 1 117 ? -66.972 -10.896 97.688 1.00 91.25 117 GLN A N 1
ATOM 896 C CA . GLN A 1 117 ? -65.577 -10.663 97.295 1.00 91.25 117 GLN A CA 1
ATOM 897 C C . GLN A 1 117 ? -65.040 -11.801 96.416 1.00 91.25 117 GLN A C 1
ATOM 899 O O . GLN A 1 117 ? -64.465 -11.520 95.371 1.00 91.25 117 GLN A O 1
ATOM 904 N N . PHE A 1 118 ? -65.301 -13.068 96.758 1.00 90.56 118 PHE A N 1
ATOM 905 C CA . PHE A 1 118 ? -64.960 -14.208 95.896 1.00 90.56 118 PHE A CA 1
ATOM 906 C C . PHE A 1 118 ? -65.676 -14.148 94.538 1.00 90.56 118 PHE A C 1
ATOM 908 O O . PHE A 1 118 ? -65.034 -14.309 93.503 1.00 90.56 118 PHE A O 1
ATOM 915 N N . ALA A 1 119 ? -66.981 -13.859 94.527 1.00 88.62 119 ALA A N 1
ATOM 916 C CA . ALA A 1 119 ? -67.762 -13.742 93.293 1.00 88.62 119 ALA A CA 1
ATOM 917 C C . ALA A 1 119 ? -67.334 -12.557 92.401 1.00 88.62 119 ALA A C 1
ATOM 919 O O . ALA A 1 119 ? -67.516 -12.619 91.188 1.00 88.62 119 ALA A O 1
ATOM 920 N N . ALA A 1 120 ? -66.760 -11.495 92.977 1.00 89.81 120 ALA A N 1
ATOM 921 C CA . ALA A 1 120 ? -66.189 -10.369 92.237 1.00 89.81 120 ALA A CA 1
ATOM 922 C C . ALA A 1 120 ? -64.752 -10.642 91.752 1.00 89.81 120 ALA A C 1
ATOM 924 O O . ALA A 1 120 ? -64.403 -10.264 90.637 1.00 89.81 120 ALA A O 1
ATOM 925 N N . ALA A 1 121 ? -63.937 -11.336 92.553 1.00 91.38 121 ALA A N 1
ATOM 926 C CA . ALA A 1 121 ? -62.563 -11.692 92.202 1.00 91.38 121 ALA A CA 1
ATOM 927 C C . ALA A 1 121 ? -62.485 -12.786 91.122 1.00 91.38 121 ALA A C 1
ATOM 929 O O . ALA A 1 121 ? -61.532 -12.814 90.349 1.00 91.38 121 ALA A O 1
ATOM 930 N N . GLN A 1 122 ? -63.480 -13.676 91.032 1.00 91.25 122 GLN A N 1
ATOM 931 C CA . GLN A 1 122 ? -63.516 -14.734 90.018 1.00 91.25 122 GLN A CA 1
ATOM 932 C C . GLN A 1 122 ? -63.429 -14.201 88.565 1.00 91.25 122 GLN A C 1
ATOM 934 O O . GLN A 1 122 ? -62.489 -14.592 87.868 1.00 91.25 122 GLN A O 1
ATOM 939 N N . PRO A 1 123 ? -64.309 -13.292 88.089 1.00 92.25 123 PRO A N 1
ATOM 940 C CA . PRO A 1 123 ? -64.199 -12.738 86.737 1.00 92.25 123 PRO A CA 1
ATOM 941 C C . PRO A 1 123 ? -62.952 -11.859 86.543 1.00 92.25 123 PRO A C 1
ATOM 943 O O . PRO A 1 123 ? -62.469 -11.729 85.420 1.00 92.25 123 PRO A O 1
ATOM 946 N N . GLU A 1 124 ? -62.391 -11.275 87.607 1.00 92.50 124 GLU A N 1
ATOM 947 C CA . GLU A 1 124 ? -61.109 -10.559 87.537 1.00 92.50 124 GLU A CA 1
ATOM 948 C C . GLU A 1 124 ? -59.938 -11.525 87.285 1.00 92.50 124 GLU A C 1
ATOM 950 O O . GLU A 1 124 ? -59.068 -11.240 86.461 1.00 92.50 124 GLU A O 1
ATOM 955 N N . LEU A 1 125 ? -59.958 -12.711 87.903 1.00 91.81 125 LEU A N 1
ATOM 956 C CA . LEU A 1 125 ? -58.979 -13.777 87.682 1.00 91.81 125 LEU A CA 1
ATOM 957 C C . LEU A 1 125 ? -59.096 -14.388 86.272 1.00 91.81 125 LEU A C 1
ATOM 959 O O . LEU A 1 125 ? -58.085 -14.624 85.606 1.00 91.81 125 LEU A O 1
ATOM 963 N N . GLU A 1 126 ? -60.324 -14.594 85.788 1.00 93.00 126 GLU A N 1
ATOM 964 C CA . GLU A 1 126 ? -60.605 -15.019 84.408 1.00 93.00 126 GLU A CA 1
ATOM 965 C C . GLU A 1 126 ? -60.101 -13.970 83.397 1.00 93.00 126 GLU A C 1
ATOM 967 O O . GLU A 1 126 ? -59.418 -14.314 82.427 1.00 93.00 126 GLU A O 1
ATOM 972 N N . ARG A 1 127 ? -60.336 -12.676 83.664 1.00 95.25 127 ARG A N 1
ATOM 973 C CA . ARG A 1 127 ? -59.833 -11.567 82.840 1.00 95.25 127 ARG A CA 1
ATOM 974 C C . ARG A 1 127 ? -58.302 -11.488 82.842 1.00 95.25 127 ARG A C 1
ATOM 976 O O . ARG A 1 127 ? -57.712 -11.368 81.771 1.00 95.25 127 ARG A O 1
ATOM 983 N N . LEU A 1 128 ? -57.651 -11.589 84.004 1.00 93.69 128 LEU A N 1
ATOM 984 C CA . LEU A 1 128 ? -56.185 -11.615 84.119 1.00 93.69 128 LEU A CA 1
ATOM 985 C C . LEU A 1 128 ? -55.575 -12.800 83.361 1.00 93.69 128 LEU A C 1
ATOM 987 O O . LEU A 1 128 ? -54.546 -12.646 82.705 1.00 93.69 128 LEU A O 1
ATOM 991 N N . THR A 1 129 ? -56.236 -13.959 83.390 1.00 94.44 129 THR A N 1
ATOM 992 C CA . THR A 1 129 ? -55.822 -15.141 82.621 1.00 94.44 129 THR A CA 1
ATOM 993 C C . THR A 1 129 ? -55.919 -14.878 81.114 1.00 94.44 129 THR A C 1
ATOM 995 O O . THR A 1 129 ? -54.963 -15.141 80.385 1.00 94.44 129 THR A O 1
ATOM 998 N N . ALA A 1 130 ? -57.021 -14.283 80.645 1.00 95.12 130 ALA A N 1
ATOM 999 C CA . ALA A 1 130 ? -57.203 -13.921 79.238 1.00 95.12 130 ALA A CA 1
ATOM 1000 C C . ALA A 1 130 ? -56.223 -12.828 78.760 1.00 95.12 130 ALA A C 1
ATOM 1002 O O . ALA A 1 130 ? -55.710 -12.905 77.642 1.00 95.12 130 ALA A O 1
ATOM 1003 N N . ASP A 1 131 ? -55.932 -11.828 79.597 1.00 95.00 131 ASP A N 1
ATOM 1004 C CA . ASP A 1 131 ? -54.949 -10.782 79.300 1.00 95.00 131 ASP A CA 1
ATOM 1005 C C . ASP A 1 131 ? -53.516 -11.347 79.258 1.00 95.00 131 ASP A C 1
ATOM 1007 O O . ASP A 1 131 ? -52.760 -11.000 78.351 1.00 95.00 131 ASP A O 1
ATOM 1011 N N . LEU A 1 132 ? -53.162 -12.283 80.150 1.00 95.44 132 LEU A N 1
ATOM 1012 C CA . LEU A 1 132 ? -51.883 -13.003 80.104 1.00 95.44 132 LEU A CA 1
ATOM 1013 C C . LEU A 1 132 ? -51.751 -13.854 78.831 1.00 95.44 132 LEU A C 1
ATOM 1015 O O . LEU A 1 132 ? -50.710 -13.815 78.177 1.00 95.44 132 LEU A O 1
ATOM 1019 N N . THR A 1 133 ? -52.803 -14.586 78.443 1.00 95.44 133 THR A N 1
ATOM 1020 C CA . THR A 1 133 ? -52.819 -15.363 77.189 1.00 95.44 133 THR A CA 1
ATOM 1021 C C . THR A 1 133 ? -52.656 -14.457 75.964 1.00 95.44 133 THR A C 1
ATOM 1023 O O . THR A 1 133 ? -51.926 -14.804 75.034 1.00 95.44 133 THR A O 1
ATOM 1026 N N . ARG A 1 134 ? -53.276 -13.266 75.964 1.00 96.44 134 ARG A N 1
ATOM 1027 C CA . ARG A 1 134 ? -53.102 -12.281 74.886 1.00 96.44 134 ARG A CA 1
ATOM 1028 C C . ARG A 1 134 ? -51.670 -11.749 74.834 1.00 96.44 134 ARG A C 1
ATOM 1030 O O . ARG A 1 134 ? -51.062 -11.783 73.770 1.00 96.44 134 ARG A O 1
ATOM 1037 N N . ALA A 1 135 ? -51.106 -11.358 75.977 1.00 93.69 135 ALA A N 1
ATOM 1038 C CA . ALA A 1 135 ? -49.727 -10.881 76.068 1.00 93.69 135 ALA A CA 1
ATOM 1039 C C . ALA A 1 135 ? -48.710 -11.943 75.606 1.00 93.69 135 ALA A C 1
ATOM 1041 O O . ALA A 1 135 ? -47.746 -11.615 74.920 1.00 93.69 135 ALA A O 1
ATOM 1042 N N . GLN A 1 136 ? -48.937 -13.226 75.912 1.00 94.69 136 GLN A N 1
ATOM 1043 C CA . GLN A 1 136 ? -48.115 -14.332 75.402 1.00 94.69 136 GLN A CA 1
ATOM 1044 C C . GLN A 1 136 ? -48.188 -14.446 73.870 1.00 94.69 136 GLN A C 1
ATOM 1046 O O . GLN A 1 136 ? -47.150 -14.536 73.216 1.00 94.69 136 GLN A O 1
ATOM 1051 N N . ALA A 1 137 ? -49.387 -14.369 73.283 1.00 95.62 137 ALA A N 1
ATOM 1052 C CA . ALA A 1 137 ? -49.560 -14.384 71.828 1.00 95.62 137 ALA A CA 1
ATOM 1053 C C . ALA A 1 137 ? -48.939 -13.149 71.138 1.00 95.62 137 ALA A C 1
ATOM 1055 O O . ALA A 1 137 ? -48.359 -13.268 70.056 1.00 95.62 137 ALA A O 1
ATOM 1056 N N . GLU A 1 138 ? -49.010 -11.975 71.769 1.00 95.69 138 GLU A N 1
ATOM 1057 C CA . GLU A 1 138 ? -48.356 -10.740 71.317 1.00 95.69 138 GLU A CA 1
ATOM 1058 C C . GLU A 1 138 ? -46.821 -10.850 71.384 1.00 95.69 138 GLU A C 1
ATOM 1060 O O . GLU A 1 138 ? -46.140 -10.447 70.437 1.00 95.69 138 GLU A O 1
ATOM 1065 N N . PHE A 1 139 ? -46.265 -11.470 72.433 1.00 95.69 139 PHE A N 1
ATOM 1066 C CA . PHE A 1 139 ? -44.833 -11.780 72.531 1.00 95.69 139 PHE A CA 1
ATOM 1067 C C . PHE A 1 139 ? -44.375 -12.766 71.448 1.00 95.69 139 PHE A C 1
ATOM 1069 O O . PHE A 1 139 ? -43.373 -12.506 70.782 1.00 95.69 139 PHE A O 1
ATOM 1076 N N . ASP A 1 140 ? -45.108 -13.858 71.215 1.00 95.69 140 ASP A N 1
ATOM 1077 C CA . ASP A 1 140 ? -44.785 -14.832 70.162 1.00 95.69 140 ASP A CA 1
ATOM 1078 C C . ASP A 1 140 ? -44.897 -14.232 68.752 1.00 95.69 140 ASP A C 1
ATOM 1080 O O . ASP A 1 140 ? -44.105 -14.567 67.868 1.00 95.69 140 ASP A O 1
ATOM 1084 N N . SER A 1 141 ? -45.861 -13.335 68.528 1.00 96.00 141 SER A N 1
ATOM 1085 C CA . SER A 1 141 ? -45.991 -12.567 67.284 1.00 96.00 141 SER A CA 1
ATOM 1086 C C . SER A 1 141 ? -44.802 -11.618 67.094 1.00 96.00 141 SER A C 1
ATOM 1088 O O . SER A 1 141 ? -44.120 -11.658 66.070 1.00 96.00 141 SER A O 1
ATOM 1090 N N . THR A 1 142 ? -44.472 -10.836 68.126 1.00 94.75 142 THR A N 1
ATOM 1091 C CA . THR A 1 142 ? -43.333 -9.905 68.121 1.00 94.75 142 THR A CA 1
ATOM 1092 C C . THR A 1 142 ? -42.012 -10.638 67.889 1.00 94.75 142 THR A C 1
ATOM 1094 O O . THR A 1 142 ? -41.195 -10.197 67.082 1.00 94.75 142 THR A O 1
ATOM 1097 N N . ARG A 1 143 ? -41.820 -11.801 68.521 1.00 96.12 143 ARG A N 1
ATOM 1098 C CA . ARG A 1 143 ? -40.651 -12.664 68.316 1.00 96.12 143 ARG A CA 1
ATOM 1099 C C . ARG A 1 143 ? -40.541 -13.142 66.868 1.00 96.12 143 ARG A C 1
ATOM 1101 O O . ARG A 1 143 ? -39.477 -12.995 66.279 1.00 96.12 143 ARG A O 1
ATOM 1108 N N . LYS A 1 144 ? -41.630 -13.641 66.269 1.00 96.31 144 LYS A N 1
ATOM 1109 C CA . LYS A 1 144 ? -41.652 -14.051 64.850 1.00 96.31 144 LYS A CA 1
ATOM 1110 C C . LYS A 1 144 ? -41.308 -12.892 63.912 1.00 96.31 144 LYS A C 1
ATOM 1112 O O . LYS A 1 144 ? -40.597 -13.109 62.936 1.00 96.31 144 LYS A O 1
ATOM 1117 N N . ASN A 1 145 ? -41.757 -11.677 64.227 1.00 96.38 145 ASN A N 1
ATOM 1118 C CA . ASN A 1 145 ? -41.425 -10.480 63.453 1.00 96.38 145 ASN A CA 1
ATOM 1119 C C . ASN A 1 145 ? -39.934 -10.117 63.580 1.00 96.38 145 ASN A C 1
ATOM 1121 O O . ASN A 1 145 ? -39.295 -9.832 62.573 1.00 96.38 145 ASN A O 1
ATOM 1125 N N . VAL A 1 146 ? -39.342 -10.213 64.778 1.00 96.19 146 VAL A N 1
ATOM 1126 C CA . VAL A 1 146 ? -37.887 -10.040 64.974 1.00 96.19 146 VAL A CA 1
ATOM 1127 C C . VAL A 1 146 ? -37.088 -11.118 64.226 1.00 96.19 146 VAL A C 1
ATOM 1129 O O . VAL A 1 146 ? -36.137 -10.788 63.520 1.00 96.19 146 VAL A O 1
ATOM 1132 N N . ASP A 1 147 ? -37.501 -12.386 64.309 1.00 95.38 147 ASP A N 1
ATOM 1133 C CA . ASP A 1 147 ? -36.880 -13.509 63.588 1.00 95.38 147 ASP A CA 1
ATOM 1134 C C . ASP A 1 147 ? -37.018 -13.377 62.054 1.00 95.38 147 ASP A C 1
ATOM 1136 O O . ASP A 1 147 ? -36.212 -13.940 61.306 1.00 95.38 147 ASP A O 1
ATOM 1140 N N . ALA A 1 148 ? -38.039 -12.659 61.568 1.00 96.06 148 ALA A N 1
ATOM 1141 C CA . ALA A 1 148 ? -38.227 -12.327 60.157 1.00 96.06 148 ALA A CA 1
ATOM 1142 C C . ALA A 1 148 ? -37.322 -11.162 59.731 1.00 96.06 148 ALA A C 1
ATOM 1144 O O . ALA A 1 148 ? -36.525 -11.328 58.810 1.00 96.06 148 ALA A O 1
ATOM 1145 N N . SER A 1 149 ? -37.343 -10.032 60.445 1.00 93.81 149 SER A N 1
ATOM 1146 C CA . SER A 1 149 ? -36.496 -8.876 60.119 1.00 93.81 149 SER A CA 1
ATOM 1147 C C . SER A 1 149 ? -34.997 -9.172 60.251 1.00 93.81 149 SER A C 1
ATOM 1149 O O . SER A 1 149 ? -34.203 -8.610 59.503 1.00 93.81 149 SER A O 1
ATOM 1151 N N . GLN A 1 150 ? -34.578 -10.099 61.122 1.00 95.12 150 GLN A N 1
ATOM 1152 C CA . GLN A 1 150 ? -33.190 -10.588 61.129 1.00 95.12 150 GLN A CA 1
ATOM 1153 C C . GLN A 1 150 ? -32.824 -11.350 59.843 1.00 95.12 150 GLN A C 1
ATOM 1155 O O . GLN A 1 150 ? -31.702 -11.211 59.357 1.00 95.12 150 GLN A O 1
ATOM 1160 N N . LYS A 1 151 ? -33.754 -12.116 59.255 1.00 96.31 151 LYS A N 1
ATOM 1161 C CA . LYS A 1 151 ? -33.539 -12.797 57.964 1.00 96.31 151 LYS A CA 1
ATOM 1162 C C . LYS A 1 151 ? -33.541 -11.816 56.798 1.00 96.31 151 LYS A C 1
ATOM 1164 O O . LYS A 1 151 ? -32.707 -11.956 55.913 1.00 96.31 151 LYS A O 1
ATOM 1169 N N . GLU A 1 152 ? -34.412 -10.809 56.818 1.00 97.06 152 GLU A N 1
ATOM 1170 C CA . GLU A 1 152 ? -34.407 -9.732 55.819 1.00 97.06 152 GLU A CA 1
ATOM 1171 C C . GLU A 1 152 ? -33.100 -8.930 55.871 1.00 97.06 152 GLU A C 1
ATOM 1173 O O . GLU A 1 152 ? -32.487 -8.695 54.834 1.00 97.06 152 GLU A O 1
ATOM 1178 N N . LEU A 1 153 ? -32.611 -8.579 57.066 1.00 96.12 153 LEU A N 1
ATOM 1179 C CA . LEU A 1 153 ? -31.307 -7.928 57.236 1.00 96.12 153 LEU A CA 1
ATOM 1180 C C . LEU A 1 153 ? -30.149 -8.813 56.752 1.00 96.12 153 LEU A C 1
ATOM 1182 O O . LEU A 1 153 ? -29.230 -8.305 56.109 1.00 96.12 153 LEU A O 1
ATOM 1186 N N . ALA A 1 154 ? -30.196 -10.124 57.009 1.00 95.94 154 ALA A N 1
ATOM 1187 C CA . ALA A 1 154 ? -29.203 -11.066 56.499 1.00 95.94 154 ALA A CA 1
ATOM 1188 C C . ALA A 1 154 ? -29.217 -11.135 54.959 1.00 95.94 154 ALA A C 1
ATOM 1190 O O . ALA A 1 154 ? -28.167 -10.966 54.339 1.00 95.94 154 ALA A O 1
ATOM 1191 N N . ASP A 1 155 ? -30.389 -11.292 54.339 1.00 97.06 155 ASP A N 1
ATOM 1192 C CA . ASP A 1 155 ? -30.557 -11.333 52.880 1.00 97.06 155 ASP A CA 1
ATOM 1193 C C . ASP A 1 155 ? -30.133 -10.011 52.211 1.00 97.06 155 ASP A C 1
ATOM 1195 O O . ASP A 1 155 ? -29.363 -10.014 51.252 1.00 97.06 155 ASP A O 1
ATOM 1199 N N . VAL A 1 156 ? -30.521 -8.861 52.773 1.00 97.56 156 VAL A N 1
ATOM 1200 C CA . VAL A 1 156 ? -30.062 -7.538 52.312 1.00 97.56 156 VAL A CA 1
ATOM 1201 C C . VAL A 1 156 ? -28.544 -7.386 52.461 1.00 97.56 156 VAL A C 1
ATOM 1203 O O . VAL A 1 156 ? -27.904 -6.830 51.568 1.00 97.56 156 VAL A O 1
ATOM 1206 N N . SER A 1 157 ? -27.934 -7.906 53.533 1.00 95.19 157 SER A N 1
ATOM 1207 C CA . SER A 1 157 ? -26.472 -7.872 53.708 1.00 95.19 157 SER A CA 1
ATOM 1208 C C . SER A 1 157 ? -25.726 -8.755 52.696 1.00 95.19 157 SER A C 1
ATOM 1210 O O . SER A 1 157 ? -24.672 -8.351 52.197 1.00 95.19 157 SER A O 1
ATOM 1212 N N . ALA A 1 158 ? -26.300 -9.905 52.323 1.00 96.56 158 ALA A N 1
ATOM 1213 C CA . ALA A 1 158 ? -25.778 -10.768 51.267 1.00 96.56 158 ALA A CA 1
ATOM 1214 C C . ALA A 1 158 ? -25.878 -10.073 49.900 1.00 96.56 158 ALA A C 1
ATOM 1216 O O . ALA A 1 158 ? -24.857 -9.869 49.247 1.00 96.56 158 ALA A O 1
ATOM 1217 N N . ARG A 1 159 ? -27.066 -9.570 49.529 1.00 96.56 159 ARG A N 1
ATOM 1218 C CA . ARG A 1 159 ? -27.278 -8.807 48.283 1.00 96.56 159 ARG A CA 1
ATOM 1219 C C . ARG A 1 159 ? -26.365 -7.584 48.171 1.00 96.56 159 ARG A C 1
ATOM 1221 O O . ARG A 1 159 ? -25.868 -7.295 47.089 1.00 96.56 159 ARG A O 1
ATOM 1228 N N . LEU A 1 160 ? -26.123 -6.866 49.271 1.00 96.88 160 LEU A N 1
ATOM 1229 C CA . LEU A 1 160 ? -25.203 -5.723 49.302 1.00 96.88 160 LEU A CA 1
ATOM 1230 C C . LEU A 1 160 ? -23.735 -6.147 49.117 1.00 96.88 160 LEU A C 1
ATOM 1232 O O . LEU A 1 160 ? -22.937 -5.377 48.583 1.00 96.88 160 LEU A O 1
ATOM 1236 N N . THR A 1 161 ? -23.374 -7.355 49.547 1.00 96.50 161 THR A N 1
ATOM 1237 C CA . THR A 1 161 ? -22.036 -7.926 49.339 1.00 96.50 161 THR A CA 1
ATOM 1238 C C . THR A 1 161 ? -21.858 -8.354 47.882 1.00 96.50 161 THR A C 1
ATOM 1240 O O . THR A 1 161 ? -20.902 -7.916 47.242 1.00 96.50 161 THR A O 1
ATOM 1243 N N . ASP A 1 162 ? -22.829 -9.078 47.319 1.00 96.62 162 ASP A N 1
ATOM 1244 C CA . ASP A 1 162 ? -22.851 -9.460 45.902 1.00 96.62 162 ASP A CA 1
ATOM 1245 C C . ASP A 1 162 ? -22.832 -8.231 44.982 1.00 96.62 162 ASP A C 1
ATOM 1247 O O . ASP A 1 162 ? -22.036 -8.171 44.047 1.00 96.62 162 ASP A O 1
ATOM 1251 N N . ALA A 1 163 ? -23.645 -7.209 45.272 1.00 95.56 163 ALA A N 1
ATOM 1252 C CA . ALA A 1 163 ? -23.689 -5.970 44.496 1.00 95.56 163 ALA A CA 1
ATOM 1253 C C . ALA A 1 163 ? -22.346 -5.219 44.513 1.00 95.56 163 ALA A C 1
ATOM 1255 O O . ALA A 1 163 ? -21.909 -4.727 43.475 1.00 95.56 163 ALA A O 1
ATOM 1256 N N . ARG A 1 164 ? -21.647 -5.174 45.657 1.00 94.38 164 ARG A N 1
ATOM 1257 C CA . ARG A 1 164 ? -20.289 -4.603 45.748 1.00 94.38 164 ARG A CA 1
ATOM 1258 C C . ARG A 1 164 ? -19.261 -5.424 44.975 1.00 94.38 164 ARG A C 1
ATOM 1260 O O . ARG A 1 164 ? -18.346 -4.851 44.387 1.00 94.38 164 ARG A O 1
ATOM 1267 N N . GLN A 1 165 ? -19.397 -6.749 44.957 1.00 96.81 165 GLN A N 1
ATOM 1268 C CA . GLN A 1 165 ? -18.504 -7.615 44.191 1.00 96.81 165 GLN A CA 1
ATOM 1269 C C . GLN A 1 165 ? -18.747 -7.486 42.679 1.00 96.81 165 GLN A C 1
ATOM 1271 O O . GLN A 1 165 ? -17.780 -7.413 41.920 1.00 96.81 165 GLN A O 1
ATOM 1276 N N . GLN A 1 166 ? -20.004 -7.353 42.247 1.00 96.31 166 GLN A N 1
ATOM 1277 C CA . GLN A 1 166 ? -20.357 -6.997 40.869 1.00 96.31 166 GLN A CA 1
ATOM 1278 C C . GLN A 1 166 ? -19.829 -5.605 40.499 1.00 96.31 166 GLN A C 1
ATOM 1280 O O . GLN A 1 166 ? -19.210 -5.462 39.451 1.00 96.31 166 GLN A O 1
ATOM 1285 N N . GLU A 1 167 ? -19.965 -4.598 41.370 1.00 95.81 167 GLU A N 1
ATOM 1286 C CA . GLU A 1 167 ? -19.409 -3.259 41.134 1.00 95.81 167 GLU A CA 1
ATOM 1287 C C . GLU A 1 167 ? -17.880 -3.298 40.964 1.00 95.81 167 GLU A C 1
ATOM 1289 O O . GLU A 1 167 ? -17.339 -2.692 40.038 1.00 95.81 167 GLU A O 1
ATOM 1294 N N . ALA A 1 168 ? -17.169 -4.048 41.813 1.00 95.88 168 ALA A N 1
ATOM 1295 C CA . ALA A 1 168 ? -15.723 -4.232 41.704 1.00 95.88 168 ALA A CA 1
ATOM 1296 C C . ALA A 1 168 ? -15.322 -4.931 40.389 1.00 95.88 168 ALA A C 1
ATOM 1298 O O . ALA A 1 168 ? -14.384 -4.492 39.721 1.00 95.88 168 ALA A O 1
ATOM 1299 N N . GLN A 1 169 ? -16.062 -5.966 39.977 1.00 95.81 169 GLN A N 1
ATOM 1300 C CA . GLN A 1 169 ? -15.875 -6.636 38.685 1.00 95.81 169 GLN A CA 1
ATOM 1301 C C . GLN A 1 169 ? -16.139 -5.686 37.507 1.00 95.81 169 GLN A C 1
ATOM 1303 O O . GLN A 1 169 ? -15.328 -5.623 36.585 1.00 95.81 169 GLN A O 1
ATOM 1308 N N . THR A 1 170 ? -17.215 -4.892 37.548 1.00 95.50 170 THR A N 1
ATOM 1309 C CA . THR A 1 170 ? -17.534 -3.896 36.513 1.00 95.50 170 THR A CA 1
ATOM 1310 C C . THR A 1 170 ? -16.461 -2.812 36.425 1.00 95.50 170 THR A C 1
ATOM 1312 O O . THR A 1 170 ? -16.009 -2.501 35.326 1.00 95.50 170 THR A O 1
ATOM 1315 N N . ARG A 1 171 ? -15.979 -2.281 37.558 1.00 96.12 171 ARG A N 1
ATOM 1316 C CA . ARG A 1 171 ? -14.855 -1.327 37.596 1.00 96.12 171 ARG A CA 1
ATOM 1317 C C . ARG A 1 171 ? -13.584 -1.925 36.979 1.00 96.12 171 ARG A C 1
ATOM 1319 O O . ARG A 1 171 ? -12.910 -1.240 36.216 1.00 96.12 171 ARG A O 1
ATOM 1326 N N . SER A 1 172 ? -13.285 -3.198 37.253 1.00 97.25 172 SER A N 1
ATOM 1327 C CA . SER A 1 172 ? -12.144 -3.900 36.647 1.00 97.25 172 SER A CA 1
ATOM 1328 C C . SER A 1 172 ? -12.309 -4.096 35.136 1.00 97.25 172 SER A C 1
ATOM 1330 O O . SER A 1 172 ? -11.349 -3.908 34.394 1.00 97.25 172 SER A O 1
ATOM 1332 N N . ALA A 1 173 ? -13.513 -4.439 34.667 1.00 96.69 173 ALA A N 1
ATOM 1333 C CA . ALA A 1 173 ? -13.803 -4.594 33.243 1.00 96.69 173 ALA A CA 1
ATOM 1334 C C . ALA A 1 173 ? -13.714 -3.256 32.488 1.00 96.69 173 ALA A C 1
ATOM 1336 O O . ALA A 1 173 ? -13.153 -3.205 31.399 1.00 96.69 173 ALA A O 1
ATOM 1337 N N . VAL A 1 174 ? -14.202 -2.160 33.082 1.00 96.88 174 VAL A N 1
ATOM 1338 C CA . VAL A 1 174 ? -14.070 -0.803 32.521 1.00 96.88 174 VAL A CA 1
ATOM 1339 C C . VAL A 1 174 ? -12.603 -0.366 32.451 1.00 96.88 174 VAL A C 1
ATOM 1341 O O . VAL A 1 174 ? -12.203 0.239 31.458 1.00 96.88 174 VAL A O 1
ATOM 1344 N N . ALA A 1 175 ? -11.787 -0.693 33.459 1.00 96.00 175 ALA A N 1
ATOM 1345 C CA . ALA A 1 175 ? -10.356 -0.387 33.442 1.00 96.00 175 ALA A CA 1
ATOM 1346 C C . ALA A 1 175 ? -9.613 -1.131 32.316 1.00 96.00 175 ALA A C 1
ATOM 1348 O O . ALA A 1 175 ? -8.859 -0.507 31.570 1.00 96.00 175 ALA A O 1
ATOM 1349 N N . GLU A 1 176 ? -9.865 -2.432 32.144 1.00 96.56 176 GLU A N 1
ATOM 1350 C CA . GLU A 1 176 ? -9.219 -3.215 31.083 1.00 96.56 176 GLU A CA 1
ATOM 1351 C C . GLU A 1 176 ? -9.718 -2.794 29.686 1.00 96.56 176 GLU A C 1
ATOM 1353 O O . GLU A 1 176 ? -8.901 -2.577 28.798 1.00 96.56 176 GLU A O 1
ATOM 1358 N N . LEU A 1 177 ? -11.021 -2.521 29.511 1.00 96.31 177 LEU A N 1
ATOM 1359 C CA . LEU A 1 177 ? -11.572 -1.959 28.264 1.00 96.31 177 LEU A CA 1
ATOM 1360 C C . LEU A 1 177 ? -10.995 -0.576 27.913 1.00 96.31 177 LEU A C 1
ATOM 1362 O O . LEU A 1 177 ? -10.835 -0.263 26.734 1.00 96.31 177 LEU A O 1
ATOM 1366 N N . SER A 1 178 ? -10.672 0.254 28.911 1.00 95.31 178 SER A N 1
ATOM 1367 C CA . SER A 1 178 ? -10.036 1.562 28.682 1.00 95.31 178 SER A CA 1
ATOM 1368 C C . SER A 1 178 ? -8.613 1.390 28.142 1.00 95.31 178 SER A C 1
ATOM 1370 O O . SER A 1 178 ? -8.236 2.012 27.152 1.00 95.31 178 SER A O 1
ATOM 1372 N N . LYS A 1 179 ? -7.853 0.473 28.744 1.00 97.06 179 LYS A N 1
ATOM 1373 C CA . LYS A 1 179 ? -6.498 0.087 28.331 1.00 97.06 179 LYS A CA 1
ATOM 1374 C C . LYS A 1 179 ? -6.474 -0.601 26.958 1.00 97.06 179 LYS A C 1
ATOM 1376 O O . LYS A 1 179 ? -5.571 -0.344 26.164 1.00 97.06 179 LYS A O 1
ATOM 1381 N N . ASP A 1 180 ? -7.477 -1.419 26.642 1.00 97.25 180 ASP A N 1
ATOM 1382 C CA . ASP A 1 180 ? -7.659 -1.981 25.300 1.00 97.25 180 ASP A CA 1
ATOM 1383 C C . ASP A 1 180 ? -7.960 -0.883 24.270 1.00 97.25 180 ASP A C 1
ATOM 1385 O O . ASP A 1 180 ? -7.389 -0.905 23.181 1.00 97.25 180 ASP A O 1
ATOM 1389 N N . ALA A 1 181 ? -8.779 0.120 24.607 1.00 94.88 181 ALA A N 1
ATOM 1390 C CA . ALA A 1 181 ? -9.046 1.259 23.728 1.00 94.88 181 ALA A CA 1
ATOM 1391 C C . ALA A 1 181 ? -7.798 2.136 23.491 1.00 94.88 181 ALA A C 1
ATOM 1393 O O . ALA A 1 181 ? -7.550 2.552 22.356 1.00 94.88 181 ALA A O 1
ATOM 1394 N N . GLU A 1 182 ? -6.975 2.376 24.518 1.00 96.12 182 GLU A N 1
ATOM 1395 C CA . GLU A 1 182 ? -5.668 3.043 24.385 1.00 96.12 182 GLU A CA 1
ATOM 1396 C C . GLU A 1 182 ? -4.725 2.254 23.458 1.00 96.12 182 GLU A C 1
ATOM 1398 O O . GLU A 1 182 ? -4.143 2.814 22.526 1.00 96.12 182 GLU A O 1
ATOM 1403 N N . ASN A 1 183 ? -4.627 0.937 23.660 1.00 97.56 183 ASN A N 1
ATOM 1404 C CA . ASN A 1 183 ? -3.810 0.034 22.849 1.00 97.56 183 ASN A CA 1
ATOM 1405 C C . ASN A 1 183 ? -4.286 -0.012 21.383 1.00 97.56 183 ASN A C 1
ATOM 1407 O O . ASN A 1 183 ? -3.480 0.115 20.460 1.00 97.56 183 ASN A O 1
ATOM 1411 N N . LEU A 1 184 ? -5.597 -0.112 21.150 1.00 95.62 184 LEU A N 1
ATOM 1412 C CA . LEU A 1 184 ? -6.178 -0.098 19.807 1.00 95.62 184 LEU A CA 1
ATOM 1413 C C . LEU A 1 184 ? -5.946 1.252 19.108 1.00 95.62 184 LEU A C 1
ATOM 1415 O O . LEU A 1 184 ? -5.621 1.283 17.923 1.00 95.62 184 LEU A O 1
ATOM 1419 N N . THR A 1 185 ? -6.024 2.363 19.848 1.00 95.75 185 THR A N 1
ATOM 1420 C CA . THR A 1 185 ? -5.711 3.709 19.336 1.00 95.75 185 THR A CA 1
ATOM 1421 C C . THR A 1 185 ? -4.241 3.820 18.918 1.00 95.75 185 THR A C 1
ATOM 1423 O O . THR A 1 185 ? -3.945 4.325 17.833 1.00 95.75 185 THR A O 1
ATOM 1426 N N . ALA A 1 186 ? -3.313 3.287 19.721 1.00 96.75 186 ALA A N 1
ATOM 1427 C CA . ALA A 1 186 ? -1.893 3.232 19.373 1.00 96.75 186 ALA A CA 1
ATOM 1428 C C . ALA A 1 186 ? -1.628 2.356 18.131 1.00 96.75 186 ALA A C 1
ATOM 1430 O O . ALA A 1 186 ? -0.854 2.746 17.255 1.00 96.75 186 ALA A O 1
ATOM 1431 N N . GLN A 1 187 ? -2.308 1.211 18.008 1.00 96.75 187 GLN A N 1
ATOM 1432 C CA . GLN A 1 187 ? -2.222 0.345 16.826 1.00 96.75 187 GLN A CA 1
ATOM 1433 C C . GLN A 1 187 ? -2.765 1.024 15.559 1.00 96.75 187 GLN A C 1
ATOM 1435 O O . GLN A 1 187 ? -2.156 0.893 14.498 1.00 96.75 187 GLN A O 1
ATOM 1440 N N . VAL A 1 188 ? -3.860 1.789 15.654 1.00 97.12 188 VAL A N 1
ATOM 1441 C CA . VAL A 1 188 ? -4.401 2.573 14.529 1.00 97.12 188 VAL A CA 1
ATOM 1442 C C . VAL A 1 188 ? -3.422 3.666 14.092 1.00 97.12 188 VAL A C 1
ATOM 1444 O O . VAL A 1 188 ? -3.176 3.805 12.895 1.00 97.12 188 VAL A O 1
ATOM 1447 N N . ALA A 1 189 ? -2.805 4.395 15.028 1.00 95.75 189 ALA A N 1
ATOM 1448 C CA . ALA A 1 189 ? -1.802 5.413 14.704 1.00 95.75 189 ALA A CA 1
ATOM 1449 C C . ALA A 1 189 ? -0.556 4.810 14.017 1.00 95.75 189 ALA A C 1
ATOM 1451 O O . ALA A 1 189 ? -0.074 5.336 13.012 1.00 95.75 189 ALA A O 1
ATOM 1452 N N . GLU A 1 190 ? -0.068 3.668 14.506 1.00 96.62 190 GLU A N 1
ATOM 1453 C CA . GLU A 1 190 ? 1.052 2.933 13.903 1.00 96.62 190 GLU A CA 1
ATOM 1454 C C . GLU A 1 190 ? 0.694 2.350 12.519 1.00 96.62 190 GLU A C 1
ATOM 1456 O O . GLU A 1 190 ? 1.532 2.334 11.614 1.00 96.62 190 GLU A O 1
ATOM 1461 N N . ALA A 1 191 ? -0.555 1.919 12.311 1.00 94.94 191 ALA A N 1
ATOM 1462 C CA . ALA A 1 191 ? -1.049 1.475 11.007 1.00 94.94 191 ALA A CA 1
ATOM 1463 C C . ALA A 1 191 ? -1.150 2.635 9.997 1.00 94.94 191 ALA A C 1
ATOM 1465 O O . ALA A 1 191 ? -0.695 2.494 8.863 1.00 94.94 191 ALA A O 1
ATOM 1466 N N . GLN A 1 192 ? -1.665 3.798 10.412 1.00 95.88 192 GLN A N 1
ATOM 1467 C CA . GLN A 1 192 ? -1.717 5.014 9.586 1.00 95.88 192 GLN A CA 1
ATOM 1468 C C . GLN A 1 192 ? -0.314 5.507 9.200 1.00 95.88 192 GLN A C 1
ATOM 1470 O O . GLN A 1 192 ? -0.074 5.882 8.051 1.00 95.88 192 GLN A O 1
ATOM 1475 N N . LYS A 1 193 ? 0.644 5.450 10.134 1.00 96.88 193 LYS A N 1
ATOM 1476 C CA . LYS A 1 193 ? 2.060 5.739 9.868 1.00 96.88 193 LYS A CA 1
ATOM 1477 C C . LYS A 1 193 ? 2.649 4.780 8.826 1.00 96.88 193 LYS A C 1
ATOM 1479 O O . LYS A 1 193 ? 3.252 5.227 7.857 1.00 96.88 193 LYS A O 1
ATOM 1484 N N . LYS A 1 194 ? 2.417 3.471 8.968 1.00 94.75 194 LYS A N 1
ATOM 1485 C CA . LYS A 1 194 ? 2.851 2.465 7.982 1.00 94.75 194 LYS A CA 1
ATOM 1486 C C . LYS A 1 194 ? 2.190 2.641 6.613 1.00 94.75 194 LYS A C 1
ATOM 1488 O O . LYS A 1 194 ? 2.844 2.399 5.601 1.00 94.75 194 LYS A O 1
ATOM 1493 N N . GLN A 1 195 ? 0.934 3.087 6.560 1.00 95.88 195 GLN A N 1
ATOM 1494 C CA . GLN A 1 195 ? 0.266 3.418 5.301 1.00 95.88 195 GLN A CA 1
ATOM 1495 C C . GLN A 1 195 ? 0.952 4.601 4.601 1.00 95.88 195 GLN A C 1
ATOM 1497 O O . GLN A 1 195 ? 1.292 4.482 3.427 1.00 95.88 195 GLN A O 1
ATOM 1502 N N . SER A 1 196 ? 1.222 5.708 5.304 1.00 94.38 196 SER A N 1
ATOM 1503 C CA . SER A 1 196 ? 1.884 6.870 4.688 1.00 94.38 196 SER A CA 1
ATOM 1504 C C . SER A 1 196 ? 3.333 6.576 4.269 1.00 94.38 196 SER A C 1
ATOM 1506 O O . SER A 1 196 ? 3.770 7.022 3.208 1.00 94.38 196 SER A O 1
ATOM 1508 N N . GLU A 1 197 ? 4.055 5.744 5.027 1.00 96.31 197 GLU A N 1
ATOM 1509 C CA . GLU A 1 197 ? 5.371 5.217 4.636 1.00 96.31 197 GLU A CA 1
ATOM 1510 C C . GLU A 1 197 ? 5.293 4.345 3.366 1.00 96.31 197 GLU A C 1
ATOM 1512 O O . GLU A 1 197 ? 6.145 4.469 2.482 1.00 96.31 197 GLU A O 1
ATOM 1517 N N . ALA A 1 198 ? 4.260 3.506 3.228 1.00 95.44 198 ALA A N 1
ATOM 1518 C CA . ALA A 1 198 ? 4.039 2.676 2.041 1.00 95.44 198 ALA A CA 1
ATOM 1519 C C . ALA A 1 198 ? 3.622 3.495 0.804 1.00 95.44 198 ALA A C 1
ATOM 1521 O O . ALA A 1 198 ? 4.098 3.225 -0.300 1.00 95.44 198 ALA A O 1
ATOM 1522 N N . GLU A 1 199 ? 2.784 4.521 0.969 1.00 93.44 199 GLU A N 1
ATOM 1523 C CA . GLU A 1 199 ? 2.392 5.439 -0.109 1.00 93.44 199 GLU A CA 1
ATOM 1524 C C . GLU A 1 199 ? 3.588 6.273 -0.600 1.00 93.44 199 GLU A C 1
ATOM 1526 O O . GLU A 1 199 ? 3.811 6.382 -1.809 1.00 93.44 199 GLU A O 1
ATOM 1531 N N . ALA A 1 200 ? 4.431 6.769 0.314 1.00 96.38 200 ALA A N 1
ATOM 1532 C CA . ALA A 1 200 ? 5.681 7.447 -0.033 1.00 96.38 200 ALA A CA 1
ATOM 1533 C C . ALA A 1 200 ? 6.685 6.509 -0.735 1.00 96.38 200 ALA A C 1
ATOM 1535 O O . ALA A 1 200 ? 7.342 6.905 -1.703 1.00 96.38 200 ALA A O 1
ATOM 1536 N N . ALA A 1 201 ? 6.788 5.249 -0.292 1.00 96.50 201 ALA A N 1
ATOM 1537 C CA . ALA A 1 201 ? 7.610 4.239 -0.954 1.00 96.50 201 ALA A CA 1
ATOM 1538 C C . ALA A 1 201 ? 7.102 3.920 -2.372 1.00 96.50 201 ALA A C 1
ATOM 1540 O O . ALA A 1 201 ? 7.909 3.823 -3.298 1.00 96.50 201 ALA A O 1
ATOM 1541 N N . LYS A 1 202 ? 5.779 3.829 -2.566 1.00 95.44 202 LYS A N 1
ATOM 1542 C CA . LYS A 1 202 ? 5.164 3.646 -3.886 1.00 95.44 202 LYS A CA 1
ATOM 1543 C C . LYS A 1 202 ? 5.482 4.818 -4.819 1.00 95.44 202 LYS A C 1
ATOM 1545 O O . LYS A 1 202 ? 6.000 4.585 -5.904 1.00 95.44 202 LYS A O 1
ATOM 1550 N N . ALA A 1 203 ? 5.267 6.061 -4.382 1.00 96.94 203 ALA A N 1
ATOM 1551 C CA . ALA A 1 203 ? 5.551 7.247 -5.197 1.00 96.94 203 ALA A CA 1
ATOM 1552 C C . ALA A 1 203 ? 7.020 7.303 -5.671 1.00 96.94 203 ALA A C 1
ATOM 1554 O O . ALA A 1 203 ? 7.306 7.707 -6.799 1.00 96.94 203 ALA A O 1
ATOM 1555 N N . LYS A 1 204 ? 7.958 6.829 -4.840 1.00 96.75 204 LYS A N 1
ATOM 1556 C CA . LYS A 1 204 ? 9.373 6.683 -5.210 1.00 96.75 204 LYS A CA 1
ATOM 1557 C C . LYS A 1 204 ? 9.612 5.590 -6.263 1.00 96.75 204 LYS A C 1
ATOM 1559 O O . LYS A 1 204 ? 10.445 5.786 -7.145 1.00 96.75 204 LYS A O 1
ATOM 1564 N N . ILE A 1 205 ? 8.901 4.463 -6.195 1.00 96.50 205 ILE A N 1
ATOM 1565 C CA . ILE A 1 205 ? 8.960 3.398 -7.214 1.00 96.50 205 ILE A CA 1
ATOM 1566 C C . ILE A 1 205 ? 8.373 3.891 -8.545 1.00 96.50 205 ILE A C 1
ATOM 1568 O O . ILE A 1 205 ? 8.931 3.594 -9.603 1.00 96.50 205 ILE A O 1
ATOM 1572 N N . ASP A 1 206 ? 7.304 4.688 -8.502 1.00 95.19 206 ASP A N 1
ATOM 1573 C CA . ASP A 1 206 ? 6.673 5.269 -9.690 1.00 95.19 206 ASP A CA 1
ATOM 1574 C C . ASP A 1 206 ? 7.631 6.255 -10.406 1.00 95.19 206 ASP A C 1
ATOM 1576 O O . ASP A 1 206 ? 7.840 6.136 -11.616 1.00 95.19 206 ASP A O 1
ATOM 1580 N N . ASP A 1 207 ? 8.325 7.146 -9.678 1.00 96.25 207 ASP A N 1
ATOM 1581 C CA . ASP A 1 207 ? 9.371 8.021 -10.252 1.00 96.25 207 ASP A CA 1
ATOM 1582 C C . ASP A 1 207 ? 10.600 7.245 -10.764 1.00 96.25 207 ASP A C 1
ATOM 1584 O O . ASP A 1 207 ? 11.110 7.520 -11.857 1.00 96.25 207 ASP A O 1
ATOM 1588 N N . GLN A 1 208 ? 11.058 6.222 -10.032 1.00 96.19 208 GLN A N 1
ATOM 1589 C CA . GLN A 1 208 ? 12.131 5.341 -10.508 1.00 96.19 208 GLN A CA 1
ATOM 1590 C C . GLN A 1 208 ? 11.735 4.629 -11.809 1.00 96.19 208 GLN A C 1
ATOM 1592 O O . GLN A 1 208 ? 12.557 4.516 -12.720 1.00 96.19 208 GLN A O 1
ATOM 1597 N N . THR A 1 209 ? 10.471 4.225 -11.939 1.00 95.56 209 THR A N 1
ATOM 1598 C CA . THR A 1 209 ? 9.930 3.593 -13.148 1.00 95.56 209 THR A CA 1
ATOM 1599 C C . THR A 1 209 ? 9.856 4.586 -14.311 1.00 95.56 209 THR A C 1
ATOM 1601 O O . THR A 1 209 ? 10.366 4.293 -15.394 1.00 95.56 209 THR A O 1
ATOM 1604 N N . ALA A 1 210 ? 9.323 5.793 -14.094 1.00 96.31 210 ALA A N 1
ATOM 1605 C CA . ALA A 1 210 ? 9.306 6.864 -15.098 1.00 96.31 210 ALA A CA 1
ATOM 1606 C C . ALA A 1 210 ? 10.725 7.302 -15.521 1.00 96.31 210 ALA A C 1
ATOM 1608 O O . ALA A 1 210 ? 10.966 7.706 -16.661 1.00 96.31 210 ALA A O 1
ATOM 1609 N N . THR A 1 211 ? 11.702 7.211 -14.621 1.00 97.12 211 THR A N 1
ATOM 1610 C CA . THR A 1 211 ? 13.120 7.468 -14.910 1.00 97.12 211 THR A CA 1
ATOM 1611 C C . THR A 1 211 ? 13.751 6.340 -15.730 1.00 97.12 211 THR A C 1
ATOM 1613 O O . THR A 1 211 ? 14.390 6.620 -16.745 1.00 97.12 211 THR A O 1
ATOM 1616 N N . ALA A 1 212 ? 13.509 5.075 -15.377 1.00 94.88 212 ALA A N 1
ATOM 1617 C CA . ALA A 1 212 ? 13.974 3.918 -16.144 1.00 94.88 212 ALA A CA 1
ATOM 1618 C C . ALA A 1 212 ? 13.373 3.872 -17.563 1.00 94.88 212 ALA A C 1
ATOM 1620 O O . ALA A 1 212 ? 14.079 3.576 -18.526 1.00 94.88 212 ALA A O 1
ATOM 1621 N N . GLN A 1 213 ? 12.096 4.237 -17.726 1.00 95.69 213 GLN A N 1
ATOM 1622 C CA . GLN A 1 213 ? 11.445 4.356 -19.037 1.00 95.69 213 GLN A CA 1
ATOM 1623 C C . GLN A 1 213 ? 12.101 5.437 -19.913 1.00 95.69 213 GLN A C 1
ATOM 1625 O O . GLN A 1 213 ? 12.412 5.176 -21.077 1.00 95.69 213 GLN A O 1
ATOM 1630 N N . ARG A 1 214 ? 12.389 6.623 -19.353 1.00 97.44 214 ARG A N 1
ATOM 1631 C CA . ARG A 1 214 ? 13.127 7.694 -20.052 1.00 97.44 214 ARG A CA 1
ATOM 1632 C C . ARG A 1 214 ? 14.540 7.253 -20.453 1.00 97.44 214 ARG A C 1
ATOM 1634 O O . ARG A 1 214 ? 14.969 7.524 -21.573 1.00 97.44 214 ARG A O 1
ATOM 1641 N N . GLN A 1 215 ? 15.245 6.526 -19.583 1.00 97.12 215 GLN A N 1
ATOM 1642 C CA . GLN A 1 215 ? 16.556 5.947 -19.903 1.00 97.12 215 GLN A CA 1
ATOM 1643 C C . GLN A 1 215 ? 16.472 4.912 -21.036 1.00 97.12 215 GLN A C 1
ATOM 1645 O O . GLN A 1 215 ? 17.294 4.948 -21.949 1.00 97.12 215 GLN A O 1
ATOM 1650 N N . LEU A 1 216 ? 15.463 4.035 -21.030 1.00 95.81 216 LEU A N 1
ATOM 1651 C CA . LEU A 1 216 ? 15.254 3.046 -22.091 1.00 95.81 216 LEU A CA 1
ATOM 1652 C C . LEU A 1 216 ? 14.990 3.714 -23.451 1.00 95.81 216 LEU A C 1
ATOM 1654 O O . LEU A 1 216 ? 15.590 3.317 -24.449 1.00 95.81 216 LEU A O 1
ATOM 1658 N N . GLN A 1 217 ? 14.158 4.761 -23.488 1.00 96.62 217 GLN A N 1
ATOM 1659 C CA . GLN A 1 217 ? 13.908 5.552 -24.699 1.00 96.62 217 GLN A CA 1
ATOM 1660 C C . GLN A 1 217 ? 15.189 6.227 -25.215 1.00 96.62 217 GLN A C 1
ATOM 1662 O O . GLN A 1 217 ? 15.491 6.137 -26.406 1.00 96.62 217 GLN A O 1
ATOM 1667 N N . ALA A 1 218 ? 15.989 6.836 -24.332 1.00 96.81 218 ALA A N 1
ATOM 1668 C CA . ALA A 1 218 ? 17.272 7.435 -24.705 1.00 96.81 218 ALA A CA 1
ATOM 1669 C C . ALA A 1 218 ? 18.269 6.391 -25.252 1.00 96.81 218 ALA A C 1
ATOM 1671 O O . ALA A 1 218 ? 18.951 6.640 -26.245 1.00 96.81 218 ALA A O 1
ATOM 1672 N N . ILE A 1 219 ? 18.318 5.189 -24.665 1.00 95.38 219 ILE A N 1
ATOM 1673 C CA . ILE A 1 219 ? 19.147 4.077 -25.157 1.00 95.38 219 ILE A CA 1
ATOM 1674 C C . ILE A 1 219 ? 18.672 3.596 -26.538 1.00 95.38 219 ILE A C 1
ATOM 1676 O O . ILE A 1 219 ? 19.504 3.348 -27.409 1.00 95.38 219 ILE A O 1
ATOM 1680 N N . GLN A 1 220 ? 17.361 3.512 -26.783 1.00 94.62 220 GLN A N 1
ATOM 1681 C CA . GLN A 1 220 ? 16.802 3.151 -28.095 1.00 94.62 220 GLN A CA 1
ATOM 1682 C C . GLN A 1 220 ? 17.098 4.210 -29.171 1.00 94.62 220 GLN A C 1
ATOM 1684 O O . GLN A 1 220 ? 17.446 3.860 -30.304 1.00 94.62 220 GLN A O 1
ATOM 1689 N N . GLN A 1 221 ? 17.029 5.500 -28.825 1.00 95.00 221 GLN A N 1
ATOM 1690 C CA . GLN A 1 221 ? 17.432 6.596 -29.713 1.00 95.00 221 GLN A CA 1
ATOM 1691 C C . GLN A 1 221 ? 18.931 6.520 -30.036 1.00 95.00 221 GLN A C 1
ATOM 1693 O O . GLN A 1 221 ? 19.298 6.489 -31.211 1.00 95.00 221 GLN A O 1
ATOM 1698 N N . ASN A 1 222 ? 19.788 6.366 -29.022 1.00 95.62 222 ASN A N 1
ATOM 1699 C CA . ASN A 1 222 ? 21.234 6.206 -29.201 1.00 95.62 222 ASN A CA 1
ATOM 1700 C C . ASN A 1 222 ? 21.588 4.959 -30.031 1.00 95.62 222 ASN A C 1
ATOM 1702 O O . ASN A 1 222 ? 22.476 5.020 -30.878 1.00 95.62 222 ASN A O 1
ATOM 1706 N N . GLN A 1 223 ? 20.877 3.838 -29.855 1.00 94.81 223 GLN A N 1
ATOM 1707 C CA . GLN A 1 223 ? 21.068 2.638 -30.679 1.00 94.81 223 GLN A CA 1
ATOM 1708 C C . GLN A 1 223 ? 20.655 2.877 -32.140 1.00 94.81 223 GLN A C 1
ATOM 1710 O O . GLN A 1 223 ? 21.321 2.393 -33.056 1.00 94.81 223 GLN A O 1
ATOM 1715 N N . THR A 1 224 ? 19.570 3.619 -32.372 1.00 96.62 224 THR A N 1
ATOM 1716 C CA . THR A 1 224 ? 19.106 3.979 -33.721 1.00 96.62 224 THR A CA 1
ATOM 1717 C C . THR A 1 224 ? 20.116 4.885 -34.424 1.00 96.62 224 THR A C 1
ATOM 1719 O O . THR A 1 224 ? 20.433 4.673 -35.593 1.00 96.62 224 THR A O 1
ATOM 1722 N N . GLU A 1 225 ? 20.671 5.853 -33.700 1.00 96.06 225 GLU A N 1
ATOM 1723 C CA . GLU A 1 225 ? 21.665 6.783 -34.224 1.00 96.06 225 GLU A CA 1
ATOM 1724 C C . GLU A 1 225 ? 23.020 6.099 -34.478 1.00 96.06 225 GLU A C 1
ATOM 1726 O O . GLU A 1 225 ? 23.575 6.223 -35.568 1.00 96.06 225 GLU A O 1
ATOM 1731 N N . ALA A 1 226 ? 23.488 5.239 -33.568 1.00 93.75 226 ALA A N 1
ATOM 1732 C CA . ALA A 1 226 ? 24.675 4.411 -33.797 1.00 93.75 226 ALA A CA 1
ATOM 1733 C C . ALA A 1 226 ? 24.532 3.498 -35.034 1.00 93.75 226 ALA A C 1
ATOM 1735 O O . ALA A 1 226 ? 25.485 3.330 -35.794 1.00 93.75 226 ALA A O 1
ATOM 1736 N N . ARG A 1 227 ? 23.334 2.947 -35.297 1.00 96.88 227 ARG A N 1
ATOM 1737 C CA . ARG A 1 227 ? 23.059 2.172 -36.525 1.00 96.88 227 ARG A CA 1
ATOM 1738 C C . ARG A 1 227 ? 23.143 3.028 -37.793 1.00 96.88 227 ARG A C 1
ATOM 1740 O O . ARG A 1 227 ? 23.665 2.547 -38.795 1.00 96.88 227 ARG A O 1
ATOM 1747 N N . ARG A 1 228 ? 22.672 4.282 -37.762 1.00 96.81 228 ARG A N 1
ATOM 1748 C CA . ARG A 1 228 ? 22.822 5.225 -38.889 1.00 96.81 228 ARG A CA 1
ATOM 1749 C C . ARG A 1 228 ? 24.286 5.566 -39.144 1.00 96.81 228 ARG A C 1
ATOM 1751 O O . ARG A 1 228 ? 24.713 5.549 -40.293 1.00 96.81 228 ARG A O 1
ATOM 1758 N N . GLN A 1 229 ? 25.053 5.821 -38.087 1.00 96.75 229 GLN A N 1
ATOM 1759 C CA . GLN A 1 229 ? 26.479 6.137 -38.186 1.00 96.75 229 GLN A CA 1
ATOM 1760 C C . GLN A 1 229 ? 27.281 4.957 -38.750 1.00 96.75 229 GLN A C 1
ATOM 1762 O O . GLN A 1 229 ? 28.089 5.156 -39.652 1.00 96.75 229 GLN A O 1
ATOM 1767 N N . MET A 1 230 ? 26.989 3.723 -38.322 1.00 94.00 230 MET A N 1
ATOM 1768 C CA . MET A 1 230 ? 27.561 2.514 -38.930 1.00 94.00 230 MET A CA 1
ATOM 1769 C C . MET A 1 230 ? 27.221 2.400 -40.425 1.00 94.00 230 MET A C 1
ATOM 1771 O O . MET A 1 230 ? 28.123 2.203 -41.233 1.00 94.00 230 MET A O 1
ATOM 1775 N N . ALA A 1 231 ? 25.956 2.597 -40.814 1.00 95.44 231 ALA A N 1
ATOM 1776 C CA . ALA A 1 231 ? 25.548 2.543 -42.222 1.00 95.44 231 ALA A CA 1
ATOM 1777 C C . ALA A 1 231 ? 26.216 3.636 -43.084 1.00 95.44 231 ALA A C 1
ATOM 1779 O O . ALA A 1 231 ? 26.614 3.372 -44.219 1.00 95.44 231 ALA A O 1
ATOM 1780 N N . ALA A 1 232 ? 26.390 4.845 -42.540 1.00 95.81 232 ALA A N 1
ATOM 1781 C CA . ALA A 1 232 ? 27.110 5.931 -43.202 1.00 95.81 232 ALA A CA 1
ATOM 1782 C C . ALA A 1 232 ? 28.611 5.622 -43.361 1.00 95.81 232 ALA A C 1
ATOM 1784 O O . ALA A 1 232 ? 29.180 5.895 -44.416 1.00 95.81 232 ALA A O 1
ATOM 1785 N N . LEU A 1 233 ? 29.242 5.002 -42.356 1.00 95.44 233 LEU A N 1
ATOM 1786 C CA . LEU A 1 233 ? 30.637 4.552 -42.428 1.00 95.44 233 LEU A CA 1
ATOM 1787 C C . LEU A 1 233 ? 30.830 3.399 -43.426 1.00 95.44 233 LEU A C 1
ATOM 1789 O O . LEU A 1 233 ? 31.809 3.409 -44.170 1.00 95.44 233 LEU A O 1
ATOM 1793 N N . ASP A 1 234 ? 29.897 2.445 -43.509 1.00 94.00 234 ASP A N 1
ATOM 1794 C CA . ASP A 1 234 ? 29.898 1.405 -44.549 1.00 94.00 234 ASP A CA 1
ATOM 1795 C C . ASP A 1 234 ? 29.774 2.018 -45.955 1.00 94.00 234 ASP A C 1
ATOM 1797 O O . ASP A 1 234 ? 30.533 1.656 -46.858 1.00 94.00 234 ASP A O 1
ATOM 1801 N N . GLN A 1 235 ? 28.876 2.993 -46.142 1.00 96.31 235 GLN A N 1
ATOM 1802 C CA . GLN A 1 235 ? 28.733 3.712 -47.412 1.00 96.31 235 GLN A CA 1
ATOM 1803 C C . GLN A 1 235 ? 29.999 4.513 -47.762 1.00 96.31 235 GLN A C 1
ATOM 1805 O O . GLN A 1 235 ? 30.442 4.494 -48.912 1.00 96.31 235 GLN A O 1
ATOM 1810 N N . GLN A 1 236 ? 30.621 5.178 -46.783 1.00 96.19 236 GLN A N 1
ATOM 1811 C CA . GLN A 1 236 ? 31.894 5.877 -46.968 1.00 96.19 236 GLN A CA 1
ATOM 1812 C C . GLN A 1 236 ? 33.020 4.899 -47.333 1.00 96.19 236 GLN A C 1
ATOM 1814 O O . GLN A 1 236 ? 33.812 5.194 -48.230 1.00 96.19 236 GLN A O 1
ATOM 1819 N N . ARG A 1 237 ? 33.078 3.715 -46.706 1.00 96.25 237 ARG A N 1
ATOM 1820 C CA . ARG A 1 237 ? 34.071 2.685 -47.043 1.00 96.25 237 ARG A CA 1
ATOM 1821 C C . ARG A 1 237 ? 33.906 2.210 -48.486 1.00 96.25 237 ARG A C 1
ATOM 1823 O O . ARG A 1 237 ? 34.894 2.189 -49.209 1.00 96.25 237 ARG A O 1
ATOM 1830 N N . GLN A 1 238 ? 32.679 1.944 -48.938 1.00 97.38 238 GLN A N 1
ATOM 1831 C CA . GLN A 1 238 ? 32.396 1.577 -50.335 1.00 97.38 238 GLN A CA 1
ATOM 1832 C C . GLN A 1 238 ? 32.798 2.680 -51.332 1.00 97.38 238 GLN A C 1
ATOM 1834 O O . GLN A 1 238 ? 33.324 2.386 -52.405 1.00 97.38 238 GLN A O 1
ATOM 1839 N N . GLN A 1 239 ? 32.602 3.958 -50.984 1.00 95.75 239 GLN A N 1
ATOM 1840 C CA . GLN A 1 239 ? 33.065 5.081 -51.812 1.00 95.75 239 GLN A CA 1
ATOM 1841 C C . GLN A 1 239 ? 34.598 5.139 -51.902 1.00 95.75 239 GLN A C 1
ATOM 1843 O O . GLN A 1 239 ? 35.131 5.361 -52.988 1.00 95.75 239 GLN A O 1
ATOM 1848 N N . VAL A 1 240 ? 35.310 4.895 -50.796 1.00 95.12 240 VAL A N 1
ATOM 1849 C CA . VAL A 1 240 ? 36.783 4.835 -50.766 1.00 95.12 240 VAL A CA 1
ATOM 1850 C C . VAL A 1 240 ? 37.313 3.611 -51.521 1.00 95.12 240 VAL A C 1
ATOM 1852 O O . VAL A 1 240 ? 38.250 3.745 -52.304 1.00 95.12 240 VAL A O 1
ATOM 1855 N N . GLU A 1 241 ? 36.695 2.439 -51.351 1.00 95.94 241 GLU A N 1
ATOM 1856 C CA . GLU A 1 241 ? 37.009 1.211 -52.099 1.00 95.94 241 GLU A CA 1
ATOM 1857 C C . GLU A 1 241 ? 36.865 1.433 -53.612 1.00 95.94 241 GLU A C 1
ATOM 1859 O O . GLU A 1 241 ? 37.772 1.087 -54.376 1.00 95.94 241 GLU A O 1
ATOM 1864 N N . LYS A 1 242 ? 35.777 2.087 -54.049 1.00 96.25 242 LYS A N 1
ATOM 1865 C CA . LYS A 1 242 ? 35.589 2.458 -55.456 1.00 96.25 242 LYS A CA 1
ATOM 1866 C C . LYS A 1 242 ? 36.635 3.472 -55.927 1.00 96.25 242 LYS A C 1
ATOM 1868 O O . LYS A 1 242 ? 37.269 3.240 -56.949 1.00 96.25 242 LYS A O 1
ATOM 1873 N N . ALA A 1 243 ? 36.856 4.560 -55.188 1.00 95.19 243 ALA A N 1
ATOM 1874 C CA . ALA A 1 243 ? 37.831 5.585 -55.567 1.00 95.19 243 ALA A CA 1
ATOM 1875 C C . ALA A 1 243 ? 39.261 5.023 -55.686 1.00 95.19 243 ALA A C 1
ATOM 1877 O O . ALA A 1 243 ? 40.028 5.457 -56.543 1.00 95.19 243 ALA A O 1
ATOM 1878 N N . LEU A 1 244 ? 39.612 4.022 -54.871 1.00 95.94 244 LEU A N 1
ATOM 1879 C CA . LEU A 1 244 ? 40.883 3.301 -54.955 1.00 95.94 244 LEU A CA 1
ATOM 1880 C C . LEU A 1 244 ? 40.961 2.435 -56.225 1.00 95.94 244 LEU A C 1
ATOM 1882 O O . LEU A 1 244 ? 42.004 2.409 -56.880 1.00 95.94 244 LEU A O 1
ATOM 1886 N N . ALA A 1 245 ? 39.868 1.771 -56.615 1.00 95.44 245 ALA A N 1
ATOM 1887 C CA . ALA A 1 245 ? 39.788 1.038 -57.880 1.00 95.44 245 ALA A CA 1
ATOM 1888 C C . ALA A 1 245 ? 39.880 1.972 -59.105 1.00 95.44 245 ALA A C 1
ATOM 1890 O O . ALA A 1 245 ? 40.671 1.702 -60.011 1.00 95.44 245 ALA A O 1
ATOM 1891 N N . ASP A 1 246 ? 39.151 3.092 -59.095 1.00 95.56 246 ASP A N 1
ATOM 1892 C CA . ASP A 1 246 ? 39.170 4.110 -60.154 1.00 95.56 246 ASP A CA 1
ATOM 1893 C C . ASP A 1 246 ? 40.582 4.732 -60.296 1.00 95.56 246 ASP A C 1
ATOM 1895 O O . ASP A 1 246 ? 41.123 4.820 -61.400 1.00 95.56 246 ASP A O 1
ATOM 1899 N N . LEU A 1 247 ? 41.245 5.069 -59.179 1.00 95.56 247 LEU A N 1
ATOM 1900 C CA . LEU A 1 247 ? 42.629 5.569 -59.163 1.00 95.56 247 LEU A CA 1
ATOM 1901 C C . LEU A 1 247 ? 43.639 4.526 -59.675 1.00 95.56 247 LEU A C 1
ATOM 1903 O O . LEU A 1 247 ? 44.605 4.874 -60.357 1.00 95.56 247 LEU A O 1
ATOM 1907 N N . LYS A 1 248 ? 43.423 3.239 -59.379 1.00 94.62 248 LYS A N 1
ATOM 1908 C CA . LYS A 1 248 ? 44.270 2.147 -59.881 1.00 94.62 248 LYS A CA 1
ATOM 1909 C C . LYS A 1 248 ? 44.111 1.946 -61.391 1.00 94.62 248 LYS A C 1
ATOM 1911 O O . LYS A 1 248 ? 45.108 1.702 -62.069 1.00 94.62 248 LYS A O 1
ATOM 1916 N N . ALA A 1 249 ? 42.898 2.094 -61.927 1.00 94.88 249 ALA A N 1
ATOM 1917 C CA . ALA A 1 249 ? 42.672 2.123 -63.371 1.00 94.88 249 ALA A CA 1
ATOM 1918 C C . ALA A 1 249 ? 43.391 3.324 -64.013 1.00 94.88 249 ALA A C 1
ATOM 1920 O O . ALA A 1 249 ? 44.163 3.144 -64.953 1.00 94.88 249 ALA A O 1
ATOM 1921 N N . GLN A 1 250 ? 43.260 4.521 -63.427 1.00 95.56 250 GLN A N 1
ATOM 1922 C CA . GLN A 1 250 ? 43.963 5.720 -63.895 1.00 95.56 250 GLN A CA 1
ATOM 1923 C C . GLN A 1 250 ? 45.495 5.552 -63.885 1.00 95.56 250 GLN A C 1
ATOM 1925 O O . GLN A 1 250 ? 46.163 6.002 -64.815 1.00 95.56 250 GLN A O 1
ATOM 1930 N N . GLN A 1 251 ? 46.069 4.884 -62.877 1.00 94.12 251 GLN A N 1
ATOM 1931 C CA . GLN A 1 251 ? 47.503 4.570 -62.831 1.00 94.12 251 GLN A CA 1
ATOM 1932 C C . GLN A 1 251 ? 47.925 3.629 -63.972 1.00 94.12 251 GLN A C 1
ATOM 1934 O O . GLN A 1 251 ? 48.984 3.828 -64.576 1.00 94.12 251 GLN A O 1
ATOM 1939 N N . GLN A 1 252 ? 47.105 2.623 -64.290 1.00 95.00 252 GLN A N 1
ATOM 1940 C CA . GLN A 1 252 ? 47.356 1.727 -65.417 1.00 95.00 252 GLN A CA 1
ATOM 1941 C C . GLN A 1 252 ? 47.293 2.487 -66.748 1.00 95.00 252 GLN A C 1
ATOM 1943 O O . GLN A 1 252 ? 48.202 2.342 -67.562 1.00 95.00 252 GLN A O 1
ATOM 1948 N N . ASP A 1 253 ? 46.302 3.357 -66.945 1.00 94.88 253 ASP A N 1
ATOM 1949 C CA . ASP A 1 253 ? 46.182 4.171 -68.159 1.00 94.88 253 ASP A CA 1
ATOM 1950 C C . ASP A 1 253 ? 47.318 5.191 -68.306 1.00 94.88 253 ASP A C 1
ATOM 1952 O O . ASP A 1 253 ? 47.837 5.373 -69.409 1.00 94.88 253 ASP A O 1
ATOM 1956 N N . LEU A 1 254 ? 47.791 5.794 -67.209 1.00 94.12 254 LEU A N 1
ATOM 1957 C CA . LEU A 1 254 ? 49.001 6.625 -67.223 1.00 94.12 254 LEU A CA 1
ATOM 1958 C C . LEU A 1 254 ? 50.241 5.815 -67.625 1.00 94.12 254 LEU A C 1
ATOM 1960 O O . LEU A 1 254 ? 51.062 6.305 -68.397 1.00 94.12 254 LEU A O 1
ATOM 1964 N N . THR A 1 255 ? 50.356 4.572 -67.152 1.00 94.94 255 THR A N 1
ATOM 1965 C CA . THR A 1 255 ? 51.461 3.663 -67.499 1.00 94.94 255 THR A CA 1
ATOM 1966 C C . THR A 1 255 ? 51.404 3.263 -68.978 1.00 94.94 255 THR A C 1
ATOM 1968 O O . THR A 1 255 ? 52.413 3.336 -69.681 1.00 94.94 255 THR A O 1
ATOM 1971 N N . ASN A 1 256 ? 50.216 2.919 -69.481 1.00 95.62 256 ASN A N 1
ATOM 1972 C CA . ASN A 1 256 ? 49.967 2.611 -70.892 1.00 95.62 256 ASN A CA 1
ATOM 1973 C C . ASN A 1 256 ? 50.298 3.825 -71.785 1.00 95.62 256 ASN A C 1
ATOM 1975 O O . ASN A 1 256 ? 50.981 3.698 -72.802 1.00 95.62 256 ASN A O 1
ATOM 1979 N N . SER A 1 257 ? 49.868 5.022 -71.371 1.00 94.19 257 SER A N 1
ATOM 1980 C CA . SER A 1 257 ? 50.146 6.295 -72.045 1.00 94.19 257 SER A CA 1
ATOM 1981 C C . SER A 1 257 ? 51.641 6.636 -72.047 1.00 94.19 257 SER A C 1
ATOM 1983 O O . SER A 1 257 ? 52.183 7.033 -73.078 1.00 94.19 257 SER A O 1
ATOM 1985 N N . GLN A 1 258 ? 52.350 6.399 -70.937 1.00 95.19 258 GLN A N 1
ATOM 1986 C CA . GLN A 1 258 ? 53.801 6.571 -70.849 1.00 95.19 258 GLN A CA 1
ATOM 1987 C C . GLN A 1 258 ? 54.545 5.633 -71.811 1.00 95.19 258 GLN A C 1
ATOM 1989 O O . GLN A 1 258 ? 55.457 6.080 -72.508 1.00 95.19 258 GLN A O 1
ATOM 1994 N N . GLN A 1 259 ? 54.140 4.362 -71.903 1.00 94.12 259 GLN A N 1
ATOM 1995 C CA . GLN A 1 259 ? 54.710 3.407 -72.861 1.00 94.12 259 GLN A CA 1
ATOM 1996 C C . GLN A 1 259 ? 54.428 3.822 -74.314 1.00 94.12 259 GLN A C 1
ATOM 1998 O O . GLN A 1 259 ? 55.337 3.810 -75.144 1.00 94.12 259 GLN A O 1
ATOM 2003 N N . ALA A 1 260 ? 53.207 4.270 -74.623 1.00 93.19 260 ALA A N 1
ATOM 2004 C CA . ALA A 1 260 ? 52.855 4.786 -75.947 1.00 93.19 260 ALA A CA 1
ATOM 2005 C C . ALA A 1 260 ? 53.648 6.058 -76.310 1.00 93.19 260 ALA A C 1
ATOM 2007 O O . ALA A 1 260 ? 54.107 6.203 -77.445 1.00 93.19 260 ALA A O 1
ATOM 2008 N N . ALA A 1 261 ? 53.873 6.957 -75.348 1.00 91.38 261 ALA A N 1
ATOM 2009 C CA . ALA A 1 261 ? 54.700 8.148 -75.524 1.00 91.38 261 ALA A CA 1
ATOM 2010 C C . ALA A 1 261 ? 56.182 7.799 -75.747 1.00 91.38 261 ALA A C 1
ATOM 2012 O O . ALA A 1 261 ? 56.818 8.394 -76.614 1.00 91.38 261 ALA A O 1
ATOM 2013 N N . GLN A 1 262 ? 56.723 6.804 -75.034 1.00 94.06 262 GLN A N 1
ATOM 2014 C CA . GLN A 1 262 ? 58.080 6.285 -75.254 1.00 94.06 262 GLN A CA 1
ATOM 2015 C C . GLN A 1 262 ? 58.224 5.617 -76.629 1.00 94.06 262 GLN A C 1
ATOM 2017 O O . GLN A 1 262 ? 59.198 5.878 -77.334 1.00 94.06 262 GLN A O 1
ATOM 2022 N N . ALA A 1 263 ? 57.241 4.817 -77.052 1.00 93.44 263 ALA A N 1
ATOM 2023 C CA . ALA A 1 263 ? 57.219 4.211 -78.382 1.00 93.44 263 ALA A CA 1
ATOM 2024 C C . ALA A 1 263 ? 57.159 5.277 -79.492 1.00 93.44 263 ALA A C 1
ATOM 2026 O O . ALA A 1 263 ? 57.916 5.202 -80.459 1.00 93.44 263 ALA A O 1
ATOM 2027 N N . LYS A 1 264 ? 56.328 6.315 -79.321 1.00 94.19 264 LYS A N 1
ATOM 2028 C CA . LYS A 1 264 ? 56.267 7.462 -80.238 1.00 94.19 264 LYS A CA 1
ATOM 2029 C C . LYS A 1 264 ? 57.567 8.269 -80.250 1.00 94.19 264 LYS A C 1
ATOM 2031 O O . LYS A 1 264 ? 57.980 8.707 -81.317 1.00 94.19 264 LYS A O 1
ATOM 2036 N N . LEU A 1 265 ? 58.226 8.451 -79.103 1.00 94.00 265 LEU A N 1
ATOM 2037 C CA . LEU A 1 265 ? 59.531 9.112 -79.034 1.00 94.00 265 LEU A CA 1
ATOM 2038 C C . LEU A 1 265 ? 60.579 8.323 -79.830 1.00 94.00 265 LEU A C 1
ATOM 2040 O O . LEU A 1 265 ? 61.275 8.909 -80.649 1.00 94.00 265 LEU A O 1
ATOM 2044 N N . ALA A 1 266 ? 60.637 6.999 -79.652 1.00 92.25 266 ALA A N 1
ATOM 2045 C CA . ALA A 1 266 ? 61.551 6.129 -80.388 1.00 92.25 266 ALA A CA 1
ATOM 2046 C C . ALA A 1 266 ? 61.269 6.107 -81.903 1.00 92.25 266 ALA A C 1
ATOM 2048 O O . ALA A 1 266 ? 62.206 6.034 -82.699 1.00 92.25 266 ALA A O 1
ATOM 2049 N N . ASP A 1 267 ? 60.003 6.199 -82.320 1.00 93.56 267 ASP A N 1
ATOM 2050 C CA . ASP A 1 267 ? 59.651 6.367 -83.734 1.00 93.56 267 ASP A CA 1
ATOM 2051 C C . ASP A 1 267 ? 60.072 7.744 -84.271 1.00 93.56 267 ASP A C 1
ATOM 2053 O O . ASP A 1 267 ? 60.714 7.828 -85.315 1.00 93.56 267 ASP A O 1
ATOM 2057 N N . MET A 1 268 ? 59.830 8.823 -83.520 1.00 90.38 268 MET A N 1
ATOM 2058 C CA . MET A 1 268 ? 60.307 10.163 -83.880 1.00 90.38 268 MET A CA 1
ATOM 2059 C C . MET A 1 268 ? 61.840 10.239 -83.960 1.00 90.38 268 MET A C 1
ATOM 2061 O O . MET A 1 268 ? 62.352 10.906 -84.855 1.00 90.38 268 MET A O 1
ATOM 2065 N N . THR A 1 269 ? 62.581 9.524 -83.105 1.00 93.75 269 THR A N 1
ATOM 2066 C CA . THR A 1 269 ? 64.040 9.375 -83.237 1.00 93.75 269 THR A CA 1
ATOM 2067 C C . THR A 1 269 ? 64.403 8.715 -84.567 1.00 93.75 269 THR A C 1
ATOM 2069 O O . THR A 1 269 ? 65.153 9.309 -85.332 1.00 93.75 269 THR A O 1
ATOM 2072 N N . LYS A 1 270 ? 63.786 7.578 -84.926 1.00 93.69 270 LYS A N 1
ATOM 2073 C CA . LYS A 1 270 ? 64.008 6.935 -86.239 1.00 93.69 270 LYS A CA 1
ATOM 2074 C C . LYS A 1 270 ? 63.660 7.848 -87.416 1.00 93.69 270 LYS A C 1
ATOM 2076 O O . LYS A 1 270 ? 64.344 7.809 -88.437 1.00 93.69 270 LYS A O 1
ATOM 2081 N N . GLN A 1 271 ? 62.609 8.663 -87.302 1.00 93.50 271 GLN A N 1
ATOM 2082 C CA . GLN A 1 271 ? 62.260 9.654 -88.324 1.00 93.50 271 GLN A CA 1
ATOM 2083 C C . GLN A 1 271 ? 63.342 10.737 -88.443 1.00 93.50 271 GLN A C 1
ATOM 2085 O O . GLN A 1 271 ? 63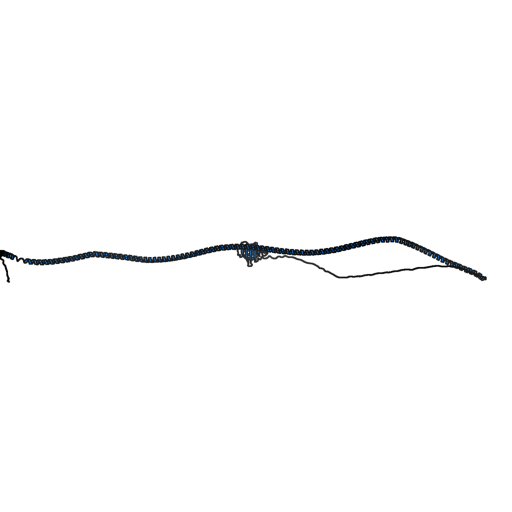.723 11.082 -89.559 1.00 93.50 271 GLN A O 1
ATOM 2090 N N . VAL A 1 272 ? 63.887 11.231 -87.325 1.00 94.31 272 VAL A N 1
ATOM 2091 C CA . VAL A 1 272 ? 65.018 12.177 -87.311 1.00 94.31 272 VAL A CA 1
ATOM 2092 C C . VAL A 1 272 ? 66.284 11.544 -87.891 1.00 94.31 272 VAL A C 1
ATOM 2094 O O . VAL A 1 272 ? 66.931 12.180 -88.721 1.00 94.31 272 VAL A O 1
ATOM 2097 N N . ASP A 1 273 ? 66.606 10.295 -87.552 1.00 93.12 273 ASP A N 1
ATOM 2098 C CA . ASP A 1 273 ? 67.744 9.562 -88.124 1.00 93.12 273 ASP A CA 1
ATOM 2099 C C . ASP A 1 273 ? 67.580 9.398 -89.645 1.00 93.12 273 ASP A C 1
ATOM 2101 O O . ASP A 1 273 ? 68.486 9.712 -90.415 1.00 93.12 273 ASP A O 1
ATOM 2105 N N . THR A 1 274 ? 66.383 9.005 -90.097 1.00 93.19 274 THR A N 1
ATOM 2106 C CA . THR A 1 274 ? 66.045 8.841 -91.523 1.00 93.19 274 THR A CA 1
ATOM 2107 C C . THR A 1 274 ? 66.110 10.170 -92.281 1.00 93.19 274 THR A C 1
ATOM 2109 O O . THR A 1 274 ? 66.617 10.223 -93.402 1.00 93.19 274 THR A O 1
ATOM 2112 N N . LEU A 1 275 ? 65.627 11.266 -91.686 1.00 92.38 275 LEU A N 1
ATOM 2113 C CA . LEU A 1 275 ? 65.727 12.611 -92.261 1.00 92.38 275 LEU A CA 1
ATOM 2114 C C . LEU A 1 275 ? 67.175 13.117 -92.281 1.00 92.38 275 LEU A C 1
ATOM 2116 O O . LEU A 1 275 ? 67.572 13.768 -93.244 1.00 92.38 275 LEU A O 1
ATOM 2120 N N . THR A 1 276 ? 67.977 12.781 -91.270 1.00 92.69 276 THR A N 1
ATOM 2121 C CA . THR A 1 276 ? 69.406 13.120 -91.197 1.00 92.69 276 THR A CA 1
ATOM 2122 C C . THR A 1 276 ? 70.197 12.368 -92.265 1.00 92.69 276 THR A C 1
ATOM 2124 O O . THR A 1 276 ? 70.963 12.987 -93.005 1.00 92.69 276 THR A O 1
ATOM 2127 N N . GLN A 1 277 ? 69.949 11.065 -92.430 1.00 93.31 277 GLN A N 1
ATOM 2128 C CA . GLN A 1 277 ? 70.520 10.269 -93.516 1.00 93.31 277 GLN A CA 1
ATOM 2129 C C . GLN A 1 277 ? 70.101 10.827 -94.882 1.00 93.31 277 GLN A C 1
ATOM 2131 O O . GLN A 1 277 ? 70.962 11.127 -95.702 1.00 93.31 277 GLN A O 1
ATOM 2136 N N . ARG A 1 278 ? 68.805 11.088 -95.099 1.00 93.31 278 ARG A N 1
ATOM 2137 C CA . ARG A 1 278 ? 68.310 11.676 -96.354 1.00 93.31 278 ARG A CA 1
ATOM 2138 C C . ARG A 1 278 ? 68.887 13.069 -96.629 1.00 93.31 278 ARG A C 1
ATOM 2140 O O . ARG A 1 278 ? 69.091 13.413 -97.789 1.00 93.31 278 ARG A O 1
ATOM 2147 N N . SER A 1 279 ? 69.162 13.864 -95.596 1.00 91.88 279 SER A N 1
ATOM 2148 C CA . SER A 1 279 ? 69.844 15.160 -95.716 1.00 91.88 279 SER A CA 1
ATOM 2149 C C . SER A 1 279 ? 71.309 14.993 -96.137 1.00 91.88 279 SER A C 1
ATOM 2151 O O . SER A 1 279 ? 71.782 15.702 -97.026 1.00 91.88 279 SER A O 1
ATOM 2153 N N . SER A 1 280 ? 72.010 13.999 -95.581 1.00 91.69 280 SER A N 1
ATOM 2154 C CA . SER A 1 280 ? 73.357 13.605 -96.020 1.00 91.69 280 SER A CA 1
ATOM 2155 C C . SER A 1 280 ? 73.359 13.130 -97.479 1.00 91.69 280 SER A C 1
ATOM 2157 O O . SER A 1 280 ? 74.135 13.629 -98.291 1.00 91.69 280 SER A O 1
ATOM 2159 N N . ASP A 1 281 ? 72.425 12.253 -97.858 1.00 91.81 281 ASP A N 1
ATOM 2160 C CA . ASP A 1 281 ? 72.279 11.753 -99.229 1.00 91.81 281 ASP A CA 1
ATOM 2161 C C . ASP A 1 281 ? 71.962 12.883 -100.220 1.00 91.81 281 ASP A C 1
ATOM 2163 O O . ASP A 1 281 ? 72.575 12.956 -101.284 1.00 91.81 281 ASP A O 1
ATOM 2167 N N . LEU A 1 282 ? 71.069 13.814 -99.862 1.00 91.50 282 LEU A N 1
ATOM 2168 C CA . LEU A 1 282 ? 70.786 15.018 -100.653 1.00 91.50 282 LEU A CA 1
ATOM 2169 C C . LEU A 1 282 ? 72.004 15.946 -100.758 1.00 91.50 282 LEU A C 1
ATOM 2171 O O . LEU A 1 282 ? 72.241 16.510 -101.822 1.00 91.50 282 LEU A O 1
ATOM 2175 N N . THR A 1 283 ? 72.807 16.074 -99.700 1.00 91.06 283 THR A N 1
ATOM 2176 C CA . THR A 1 283 ? 74.055 16.857 -99.718 1.00 91.06 283 THR A CA 1
ATOM 2177 C C . THR A 1 283 ? 75.093 16.213 -100.644 1.00 91.06 283 THR A C 1
ATOM 2179 O O . THR A 1 283 ? 75.726 16.898 -101.445 1.00 91.06 283 THR A O 1
ATOM 2182 N N . ASN A 1 284 ? 75.219 14.884 -100.620 1.00 91.19 284 ASN A N 1
ATOM 2183 C CA . ASN A 1 284 ? 76.094 14.129 -101.521 1.00 91.19 284 ASN A CA 1
ATOM 2184 C C . ASN A 1 284 ? 75.619 14.195 -102.982 1.00 91.19 284 ASN A C 1
ATOM 2186 O O . ASN A 1 284 ? 76.435 14.361 -103.892 1.00 91.19 284 ASN A O 1
ATOM 2190 N N . GLN A 1 285 ? 74.305 14.138 -103.220 1.00 90.62 285 GLN A N 1
ATOM 2191 C CA . GLN A 1 285 ? 73.708 14.370 -104.537 1.00 90.62 285 GLN A CA 1
ATOM 2192 C C . GLN A 1 285 ? 73.950 15.805 -105.022 1.00 90.62 285 GLN A C 1
ATOM 2194 O O . GLN A 1 285 ? 74.311 15.980 -106.181 1.00 90.62 285 GLN A O 1
ATOM 2199 N N . LEU A 1 286 ? 73.831 16.817 -104.154 1.00 91.12 286 LEU A N 1
ATOM 2200 C CA . LEU A 1 286 ? 74.105 18.217 -104.493 1.00 91.12 286 LEU A CA 1
ATOM 2201 C C . LEU A 1 286 ? 75.581 18.433 -104.855 1.00 91.12 286 LEU A C 1
ATOM 2203 O O . LEU A 1 286 ? 75.867 18.990 -105.911 1.00 91.12 286 LEU A O 1
ATOM 2207 N N . ASN A 1 287 ? 76.514 17.911 -104.053 1.00 90.25 287 ASN A N 1
ATOM 2208 C CA . ASN A 1 287 ? 77.952 17.949 -104.345 1.00 90.25 287 ASN A CA 1
ATOM 2209 C C . ASN A 1 287 ? 78.280 17.270 -105.690 1.00 90.25 287 ASN A C 1
ATOM 2211 O O . ASN A 1 287 ? 79.093 17.771 -106.470 1.00 90.25 287 ASN A O 1
ATOM 2215 N N . THR A 1 288 ? 77.610 16.154 -105.990 1.00 89.81 288 THR A N 1
ATOM 2216 C CA . THR A 1 288 ? 77.747 15.434 -107.266 1.00 89.81 288 THR A CA 1
ATOM 2217 C C . THR A 1 288 ? 77.142 16.228 -108.429 1.00 89.81 288 THR A C 1
ATOM 2219 O O . THR A 1 288 ? 77.746 16.317 -109.495 1.00 89.81 288 THR A O 1
ATOM 2222 N N . ALA A 1 289 ? 75.982 16.861 -108.236 1.00 82.19 289 ALA A N 1
ATOM 2223 C CA . ALA A 1 289 ? 75.342 17.716 -109.232 1.00 82.19 289 ALA A CA 1
ATOM 2224 C C . ALA A 1 289 ? 76.171 18.978 -109.523 1.00 82.19 289 ALA A C 1
ATOM 2226 O O . ALA A 1 289 ? 76.308 19.355 -110.683 1.00 82.19 289 ALA A O 1
ATOM 2227 N N . GLU A 1 290 ? 76.796 19.586 -108.512 1.00 88.69 290 GLU A N 1
ATOM 2228 C CA . GLU A 1 290 ? 77.754 20.679 -108.693 1.00 88.69 290 GLU A CA 1
ATOM 2229 C C . GLU A 1 290 ? 79.004 20.245 -109.466 1.00 88.69 290 GLU A C 1
ATOM 2231 O O . GLU A 1 290 ? 79.476 20.985 -110.330 1.00 88.69 290 GLU A O 1
ATOM 2236 N N . ALA A 1 291 ? 79.557 19.065 -109.166 1.00 85.62 291 ALA A N 1
ATOM 2237 C CA . ALA A 1 291 ? 80.694 18.518 -109.903 1.00 85.62 291 ALA A CA 1
ATOM 2238 C C . ALA A 1 291 ? 80.326 18.261 -111.375 1.00 85.62 291 ALA A C 1
ATOM 2240 O O . ALA A 1 291 ? 81.058 18.675 -112.275 1.00 85.62 291 ALA A O 1
ATOM 2241 N N . ASN A 1 292 ? 79.149 17.679 -111.622 1.00 87.75 292 ASN A N 1
ATOM 2242 C CA . ASN A 1 292 ? 78.609 17.462 -112.963 1.00 87.75 292 ASN A CA 1
ATOM 2243 C C . ASN A 1 292 ? 78.314 18.782 -113.695 1.00 87.75 292 ASN A C 1
ATOM 2245 O O . ASN A 1 292 ? 78.579 18.875 -114.888 1.00 87.75 292 ASN A O 1
ATOM 2249 N N . LEU A 1 293 ? 77.833 19.821 -113.004 1.00 88.38 293 LEU A N 1
ATOM 2250 C CA . LEU A 1 293 ? 77.615 21.152 -113.581 1.00 88.38 293 LEU A CA 1
ATOM 2251 C C . LEU A 1 293 ? 78.942 21.817 -113.977 1.00 88.38 293 LEU A C 1
ATOM 2253 O O . LEU A 1 293 ? 79.049 22.361 -115.073 1.00 88.38 293 LEU A O 1
ATOM 2257 N N . LYS A 1 294 ? 79.973 21.727 -113.127 1.00 88.12 294 LYS A N 1
ATOM 2258 C CA . LYS A 1 294 ? 81.330 22.219 -113.429 1.00 88.12 294 LYS A CA 1
ATOM 2259 C C . LYS A 1 294 ? 81.945 21.456 -114.612 1.00 88.12 294 LYS A C 1
ATOM 2261 O O . LYS A 1 294 ? 82.551 22.075 -115.485 1.00 88.12 294 LYS A O 1
ATOM 2266 N N . ALA A 1 295 ? 81.734 20.140 -114.692 1.00 85.25 295 ALA A N 1
ATOM 2267 C CA . ALA A 1 295 ? 82.142 19.325 -115.837 1.00 85.25 295 ALA A CA 1
ATOM 2268 C C . ALA A 1 295 ? 81.376 19.697 -117.121 1.00 85.25 295 ALA A C 1
ATOM 2270 O O . ALA A 1 295 ? 81.994 19.848 -118.172 1.00 85.25 295 ALA A O 1
ATOM 2271 N N . ALA A 1 296 ? 80.061 1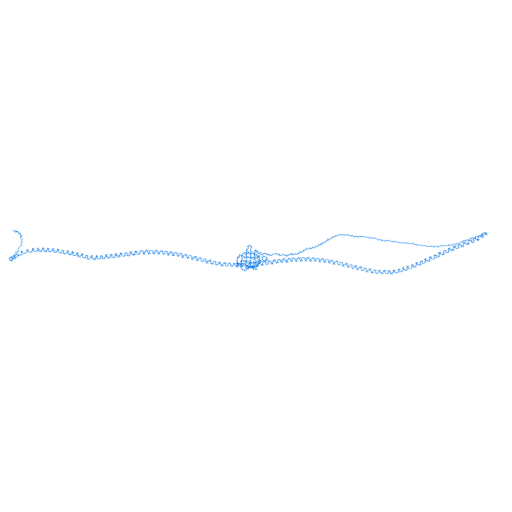9.923 -117.038 1.00 79.88 296 ALA A N 1
ATOM 2272 C CA . ALA A 1 296 ? 79.232 20.350 -118.164 1.00 79.88 296 ALA A CA 1
ATOM 2273 C C . ALA A 1 296 ? 79.637 21.737 -118.689 1.00 79.88 296 ALA A C 1
ATOM 2275 O O . ALA A 1 296 ? 79.782 21.899 -119.893 1.00 79.88 296 ALA A O 1
ATOM 2276 N N . GLN A 1 297 ? 79.920 22.704 -117.810 1.00 82.69 297 GLN A N 1
ATOM 2277 C CA . GLN A 1 297 ? 80.457 24.021 -118.190 1.00 82.69 297 GLN A CA 1
ATOM 2278 C C . GLN A 1 297 ? 81.842 23.928 -118.848 1.00 82.69 297 GLN A C 1
ATOM 2280 O O . GLN A 1 297 ? 82.180 24.732 -119.717 1.00 82.69 297 GLN A O 1
ATOM 2285 N N . GLN A 1 298 ? 82.673 22.966 -118.440 1.00 83.19 298 GLN A N 1
ATOM 2286 C CA . GLN A 1 298 ? 83.978 22.751 -119.062 1.00 83.19 298 GLN A CA 1
ATOM 2287 C C . GLN A 1 298 ? 83.845 22.072 -120.436 1.00 83.19 298 GLN A C 1
ATOM 2289 O O . GLN A 1 298 ? 84.527 22.478 -121.376 1.00 83.19 298 GLN A O 1
ATOM 2294 N N . ALA A 1 299 ? 82.920 21.119 -120.581 1.00 80.62 299 ALA A N 1
ATOM 2295 C CA . ALA A 1 299 ? 82.559 20.530 -121.869 1.00 80.62 299 ALA A CA 1
ATOM 2296 C C . ALA A 1 299 ? 81.908 21.559 -122.812 1.00 80.62 299 ALA A C 1
ATOM 2298 O O . ALA A 1 299 ? 82.209 21.567 -124.000 1.00 80.62 299 ALA A O 1
ATOM 2299 N N . GLU A 1 300 ? 81.081 22.475 -122.297 1.00 80.00 300 GLU A N 1
ATOM 2300 C CA . GLU A 1 300 ? 80.490 23.578 -123.063 1.00 80.00 300 GLU A CA 1
ATOM 2301 C C . GLU A 1 300 ? 81.586 24.460 -123.680 1.00 80.00 300 GLU A C 1
ATOM 2303 O O . GLU A 1 300 ? 81.581 24.677 -124.893 1.00 80.00 300 GLU A O 1
ATOM 2308 N N . LYS A 1 301 ? 82.584 24.882 -122.886 1.00 80.88 301 LYS A N 1
ATOM 2309 C CA . LYS A 1 301 ? 83.763 25.606 -123.399 1.00 80.88 301 LYS A CA 1
ATOM 2310 C C . LYS A 1 301 ? 84.480 24.821 -124.493 1.00 80.88 301 LYS A C 1
ATOM 2312 O O . LYS A 1 301 ? 84.711 25.377 -125.560 1.00 80.88 301 LYS A O 1
ATOM 2317 N N . GLU A 1 302 ? 84.766 23.539 -124.266 1.00 81.56 302 GLU A N 1
ATOM 2318 C CA . GLU A 1 302 ? 85.439 22.699 -125.263 1.00 81.56 302 GLU A CA 1
ATOM 2319 C C . GLU A 1 302 ? 84.607 22.573 -126.554 1.00 81.56 302 GLU A C 1
ATOM 2321 O O . GLU A 1 302 ? 85.142 22.658 -127.658 1.00 81.56 302 GLU A O 1
ATOM 2326 N N . THR A 1 303 ? 83.278 22.440 -126.456 1.00 75.50 303 THR A N 1
ATOM 2327 C CA . THR A 1 303 ? 82.403 22.435 -127.640 1.00 75.50 303 THR A CA 1
ATOM 2328 C C . THR A 1 303 ? 82.353 23.785 -128.348 1.00 75.50 303 THR A C 1
ATOM 2330 O O . THR A 1 303 ? 82.277 23.805 -129.573 1.00 75.50 303 THR A O 1
ATOM 2333 N N . ASN A 1 304 ? 82.463 24.904 -127.628 1.00 82.06 304 ASN A N 1
ATOM 2334 C CA . ASN A 1 304 ? 82.520 26.242 -128.215 1.00 82.06 304 ASN A CA 1
ATOM 2335 C C . ASN A 1 304 ? 83.878 26.502 -128.901 1.00 82.06 304 ASN A C 1
ATOM 2337 O O . ASN A 1 304 ? 83.922 27.065 -129.992 1.00 82.06 304 ASN A O 1
ATOM 2341 N N . GLU A 1 305 ? 84.981 26.002 -128.336 1.00 80.44 305 GLU A N 1
ATOM 2342 C CA . GLU A 1 305 ? 86.306 25.983 -128.976 1.00 80.44 305 GLU A CA 1
ATOM 2343 C C . GLU A 1 305 ? 86.307 25.103 -130.239 1.00 80.44 305 GLU A C 1
ATOM 2345 O O . GLU A 1 305 ? 86.759 25.542 -131.300 1.00 80.44 305 GLU A O 1
ATOM 2350 N N . ARG A 1 306 ? 85.706 23.904 -130.184 1.00 79.62 306 ARG A N 1
ATOM 2351 C CA . ARG A 1 306 ? 85.475 23.052 -131.367 1.00 79.62 306 ARG A CA 1
ATOM 2352 C C . ARG A 1 306 ? 84.610 23.765 -132.415 1.00 79.62 306 ARG A C 1
ATOM 2354 O O . ARG A 1 306 ? 84.921 23.698 -133.601 1.00 79.62 306 ARG A O 1
ATOM 2361 N N . LEU A 1 307 ? 83.561 24.485 -132.009 1.00 80.06 307 LEU A N 1
ATOM 2362 C CA . LEU A 1 307 ? 82.692 25.241 -132.919 1.00 80.06 307 LEU A CA 1
ATOM 2363 C C . LEU A 1 307 ? 83.441 26.416 -133.572 1.00 80.06 307 LEU A C 1
ATOM 2365 O O . LEU A 1 307 ? 83.292 26.653 -134.772 1.00 80.06 307 LEU A O 1
ATOM 2369 N N . ALA A 1 308 ? 84.299 27.105 -132.815 1.00 76.94 308 ALA A N 1
ATOM 2370 C CA . ALA A 1 308 ? 85.198 28.135 -133.328 1.00 76.94 308 ALA A CA 1
ATOM 2371 C C . ALA A 1 308 ? 86.233 27.569 -134.319 1.00 76.94 308 ALA A C 1
ATOM 2373 O O . ALA A 1 308 ? 86.531 28.232 -135.311 1.00 76.94 308 ALA A O 1
ATOM 2374 N N . ALA A 1 309 ? 86.719 26.340 -134.108 1.00 77.75 309 ALA A N 1
ATOM 2375 C CA . ALA A 1 309 ? 87.627 25.639 -135.021 1.00 77.75 309 ALA A CA 1
ATOM 2376 C C . ALA A 1 309 ? 86.937 25.096 -136.293 1.00 77.75 309 ALA A C 1
ATOM 2378 O O . ALA A 1 309 ? 87.550 25.072 -137.360 1.00 77.75 309 ALA A O 1
ATOM 2379 N N . ILE A 1 310 ? 85.658 24.709 -136.215 1.00 79.75 310 ILE A N 1
ATOM 2380 C CA . ILE A 1 310 ? 84.853 24.273 -137.374 1.00 79.75 310 ILE A CA 1
ATOM 2381 C C . ILE A 1 310 ? 84.445 25.466 -138.253 1.00 79.75 310 ILE A C 1
ATOM 2383 O O . ILE A 1 310 ? 84.392 25.348 -139.477 1.00 79.75 310 ILE A O 1
ATOM 2387 N N . ARG A 1 311 ? 84.204 26.645 -137.666 1.00 79.56 311 ARG A N 1
ATOM 2388 C CA . ARG A 1 311 ? 83.782 27.856 -138.396 1.00 79.56 311 ARG A CA 1
ATOM 2389 C C . ARG A 1 311 ? 84.659 28.208 -139.620 1.00 79.56 311 ARG A C 1
ATOM 2391 O O . ARG A 1 311 ? 84.080 28.388 -140.689 1.00 79.56 311 ARG A O 1
ATOM 2398 N N . PRO A 1 312 ? 86.008 28.260 -139.543 1.00 78.12 312 PRO A N 1
ATOM 2399 C CA . PRO A 1 312 ? 86.854 28.488 -140.718 1.00 78.12 312 PRO A CA 1
ATOM 2400 C C . PRO A 1 312 ? 86.873 27.311 -141.708 1.00 78.12 312 PRO A C 1
ATOM 2402 O O . PRO A 1 312 ? 87.100 27.539 -142.894 1.00 78.12 312 PRO A O 1
ATOM 2405 N N . GLN A 1 313 ? 86.605 26.072 -141.272 1.00 77.12 313 GLN A N 1
ATOM 2406 C CA . GLN A 1 313 ? 86.482 24.925 -142.183 1.00 77.12 313 GLN A CA 1
ATOM 2407 C C . GLN A 1 313 ? 85.251 25.075 -143.084 1.00 77.12 313 GLN A C 1
ATOM 2409 O O . GLN A 1 313 ? 85.350 24.860 -144.290 1.00 77.12 313 GLN A O 1
ATOM 2414 N N . VAL A 1 314 ? 84.120 25.523 -142.524 1.00 80.88 314 VAL A N 1
ATOM 2415 C CA . VAL A 1 314 ? 82.909 25.838 -143.301 1.00 80.88 314 VAL A CA 1
ATOM 2416 C C . VAL A 1 314 ? 83.190 26.960 -144.304 1.00 80.88 314 VAL A C 1
ATOM 2418 O O . VAL A 1 314 ? 82.909 26.786 -145.485 1.00 80.88 314 VAL A O 1
ATOM 2421 N N . THR A 1 315 ? 83.831 28.059 -143.884 1.00 76.12 315 THR A N 1
ATOM 2422 C CA . THR A 1 315 ? 84.222 29.149 -144.801 1.00 76.12 315 THR A CA 1
ATOM 2423 C C . THR A 1 315 ? 85.131 28.662 -145.938 1.00 76.12 315 THR A C 1
ATOM 2425 O O . THR A 1 315 ? 84.951 29.066 -147.084 1.00 76.12 315 THR A O 1
ATOM 2428 N N . SER A 1 316 ? 86.079 27.763 -145.646 1.00 76.94 316 SER A N 1
ATOM 2429 C CA . SER A 1 316 ? 86.966 27.159 -146.651 1.00 76.94 316 SER A CA 1
ATOM 2430 C C . SER A 1 316 ? 86.197 26.295 -147.660 1.00 76.94 316 SER A C 1
ATOM 2432 O O . SER A 1 316 ? 86.382 26.444 -148.867 1.00 76.94 316 SER A O 1
ATOM 2434 N N . LEU A 1 317 ? 85.266 25.457 -147.190 1.00 76.88 317 LEU A N 1
ATOM 2435 C CA . LEU A 1 317 ? 84.393 24.650 -148.053 1.00 76.88 317 LEU A CA 1
ATOM 2436 C C . LEU A 1 317 ? 83.470 25.520 -148.925 1.00 76.88 317 LEU A C 1
ATOM 2438 O O . LEU A 1 317 ? 83.269 25.207 -150.096 1.00 76.88 317 LEU A O 1
ATOM 2442 N N . THR A 1 318 ? 82.957 26.640 -148.404 1.00 77.50 318 THR A N 1
ATOM 2443 C CA . THR A 1 318 ? 82.175 27.606 -149.196 1.00 77.50 318 THR A CA 1
ATOM 2444 C C . THR A 1 318 ? 83.019 28.284 -150.284 1.00 77.50 318 THR A C 1
ATOM 2446 O O . THR A 1 318 ? 82.516 28.492 -151.389 1.00 77.50 318 THR A O 1
ATOM 2449 N N . SER A 1 319 ? 84.304 28.570 -150.026 1.00 73.81 319 SER A N 1
ATOM 2450 C CA . SER A 1 319 ? 85.229 29.028 -151.077 1.00 73.81 319 SER A CA 1
ATOM 2451 C C . SER A 1 319 ? 85.373 27.965 -152.164 1.00 73.81 319 SER A C 1
ATOM 2453 O O . SER A 1 319 ? 85.046 28.237 -153.313 1.00 73.81 319 SER A O 1
ATOM 2455 N N . GLN A 1 320 ? 85.721 26.727 -151.789 1.00 79.56 320 GLN A N 1
ATOM 2456 C CA . GLN A 1 320 ? 85.887 25.613 -152.734 1.00 79.56 320 GLN A CA 1
ATOM 2457 C C . GLN A 1 320 ? 84.637 25.374 -153.594 1.00 79.56 320 GLN A C 1
ATOM 2459 O O . GLN A 1 320 ? 84.752 25.131 -154.792 1.00 79.56 320 GLN A O 1
ATOM 2464 N N . GLN A 1 321 ? 83.439 25.473 -153.008 1.00 77.12 321 GLN A N 1
ATOM 2465 C CA . GLN A 1 321 ? 82.179 25.375 -153.748 1.00 77.12 321 GLN A CA 1
ATOM 2466 C C . GLN A 1 321 ? 82.017 26.515 -154.768 1.00 77.12 321 GLN A C 1
ATOM 2468 O O . GLN A 1 321 ? 81.531 26.280 -155.872 1.00 77.12 321 GLN A O 1
ATOM 2473 N N . THR A 1 322 ? 82.442 27.732 -154.422 1.00 78.00 322 THR A N 1
ATOM 2474 C CA . THR A 1 322 ? 82.399 28.901 -155.317 1.00 78.00 322 THR A CA 1
ATOM 2475 C C . THR A 1 322 ? 83.399 28.754 -156.468 1.00 78.00 322 THR A C 1
ATOM 2477 O O . THR A 1 322 ? 83.041 28.982 -157.624 1.00 78.00 322 THR A O 1
ATOM 2480 N N . ASP A 1 323 ? 84.616 28.289 -156.173 1.00 79.88 323 ASP A N 1
ATOM 2481 C CA . ASP A 1 323 ? 85.669 28.023 -157.160 1.00 79.88 323 ASP A CA 1
ATOM 2482 C C . ASP A 1 323 ? 85.244 26.916 -158.151 1.00 79.88 323 ASP A C 1
ATOM 2484 O O . ASP A 1 323 ? 85.387 27.061 -159.367 1.00 79.88 323 ASP A O 1
ATOM 2488 N N . LEU A 1 324 ? 84.629 25.837 -157.645 1.00 76.44 324 LEU A N 1
ATOM 2489 C CA . LEU A 1 324 ? 84.034 24.768 -158.460 1.00 76.44 324 LEU A CA 1
ATOM 2490 C C . LEU A 1 324 ? 82.883 25.273 -159.342 1.00 76.44 324 LEU A C 1
ATOM 2492 O O . LEU A 1 324 ? 82.798 24.892 -160.509 1.00 76.44 324 LEU A O 1
ATOM 2496 N N . GLN A 1 325 ? 82.016 26.143 -158.817 1.00 77.88 325 GLN A N 1
ATOM 2497 C CA . GLN A 1 325 ? 80.905 26.716 -159.581 1.00 77.88 325 GLN A CA 1
ATOM 2498 C C . GLN A 1 325 ? 81.410 27.580 -160.750 1.00 77.88 325 GLN A C 1
ATOM 2500 O O . GLN A 1 325 ? 80.867 27.492 -161.851 1.00 77.88 325 GLN A O 1
ATOM 2505 N N . ALA A 1 326 ? 82.472 28.366 -160.539 1.00 76.06 326 ALA A N 1
ATOM 2506 C CA . ALA A 1 326 ? 83.108 29.160 -161.591 1.00 76.06 326 ALA A CA 1
ATOM 2507 C C . ALA A 1 326 ? 83.761 28.280 -162.675 1.00 76.06 326 ALA A C 1
ATOM 2509 O O . ALA A 1 326 ? 83.590 28.539 -163.868 1.00 76.06 326 ALA A O 1
ATOM 2510 N N . ALA A 1 327 ? 84.445 27.202 -162.273 1.00 75.88 327 ALA A N 1
ATOM 2511 C CA . ALA A 1 327 ? 85.046 26.243 -163.200 1.00 75.88 327 ALA A CA 1
ATOM 2512 C C . ALA A 1 327 ? 84.000 25.521 -164.076 1.00 75.88 327 ALA A C 1
ATOM 2514 O O . ALA A 1 327 ? 84.263 25.254 -165.249 1.00 75.88 327 ALA A O 1
ATOM 2515 N N . ILE A 1 328 ? 82.805 25.241 -163.539 1.00 80.56 328 ILE A N 1
ATOM 2516 C CA . ILE A 1 328 ? 81.695 24.652 -164.306 1.00 80.56 328 ILE A CA 1
ATOM 2517 C C . ILE A 1 328 ? 81.224 25.610 -165.408 1.00 80.56 328 ILE A C 1
ATOM 2519 O O . ILE A 1 328 ? 81.169 25.196 -166.565 1.00 80.56 328 ILE A O 1
ATOM 2523 N N . SER A 1 329 ? 80.964 26.886 -165.098 1.00 73.50 329 SER A N 1
ATOM 2524 C CA . SER A 1 329 ? 80.559 27.866 -166.121 1.00 73.50 329 SER A CA 1
ATOM 2525 C C . SER A 1 329 ? 81.614 28.020 -167.224 1.00 73.50 329 SER A C 1
ATOM 2527 O O . SER A 1 329 ? 81.276 28.022 -168.405 1.00 73.50 329 SER A O 1
ATOM 2529 N N . GLN A 1 330 ? 82.901 28.046 -166.860 1.00 77.44 330 GLN A N 1
ATOM 2530 C CA . GLN A 1 330 ? 84.002 28.121 -167.827 1.00 77.44 330 GLN A CA 1
ATOM 2531 C C . GLN A 1 330 ? 84.057 26.900 -168.772 1.00 77.44 330 GLN A C 1
ATOM 2533 O O . GLN A 1 330 ? 84.416 27.038 -169.943 1.00 77.44 330 GLN A O 1
ATOM 2538 N N . LEU A 1 331 ? 83.681 25.707 -168.295 1.00 78.00 331 LEU A N 1
ATOM 2539 C CA . LEU A 1 331 ? 83.563 24.499 -169.121 1.00 78.00 331 LEU A CA 1
ATOM 2540 C C . LEU A 1 331 ? 82.328 24.529 -170.038 1.00 78.00 331 LEU A C 1
ATOM 2542 O O . LEU A 1 331 ? 82.381 24.011 -171.156 1.00 78.00 331 LEU A O 1
ATOM 2546 N N . GLU A 1 332 ? 81.225 25.149 -169.610 1.00 76.31 332 GLU A N 1
ATOM 2547 C CA . GLU A 1 332 ? 80.045 25.332 -170.463 1.00 76.31 332 GLU A CA 1
ATOM 2548 C C . GLU A 1 332 ? 80.296 26.331 -171.601 1.00 76.31 332 GLU A C 1
ATOM 2550 O O . GLU A 1 332 ? 79.901 26.053 -172.738 1.00 76.31 332 GLU A O 1
ATOM 2555 N N . ASP A 1 333 ? 81.029 27.417 -171.338 1.00 80.31 333 ASP A N 1
ATOM 2556 C CA . ASP A 1 333 ? 81.492 28.360 -172.366 1.00 80.31 333 ASP A CA 1
ATOM 2557 C C . ASP A 1 333 ? 82.417 27.671 -173.387 1.00 80.31 333 ASP A C 1
ATOM 2559 O O . ASP A 1 333 ? 82.229 27.812 -174.597 1.00 80.31 333 ASP A O 1
ATOM 2563 N N . GLN A 1 334 ? 83.365 26.840 -172.932 1.00 75.56 334 GLN A N 1
ATOM 2564 C CA . GLN A 1 334 ? 84.221 26.048 -173.829 1.00 75.56 334 GLN A CA 1
ATOM 2565 C C . GLN A 1 334 ? 83.419 25.068 -174.702 1.00 75.56 334 GLN A C 1
ATOM 2567 O O . GLN A 1 334 ? 83.703 24.928 -175.895 1.00 75.56 334 GLN A O 1
ATOM 2572 N N . ARG A 1 335 ? 82.390 24.413 -174.144 1.00 80.31 335 ARG A N 1
ATOM 2573 C CA . ARG A 1 335 ? 81.479 23.537 -174.905 1.00 80.31 335 ARG A CA 1
ATOM 2574 C C . ARG A 1 335 ? 80.676 24.327 -175.946 1.00 80.31 335 ARG A C 1
ATOM 2576 O O . ARG A 1 335 ? 80.481 23.837 -177.058 1.00 80.31 335 ARG A O 1
ATOM 2583 N N . SER A 1 336 ? 80.220 25.531 -175.597 1.00 76.81 336 SER A N 1
ATOM 2584 C CA . SER A 1 336 ? 79.530 26.448 -176.514 1.00 76.81 336 SER A CA 1
ATOM 2585 C C . SER A 1 336 ? 80.421 26.800 -177.711 1.00 76.81 336 SER A C 1
ATOM 2587 O O . SER A 1 336 ? 80.036 26.574 -178.861 1.00 76.81 336 SER A O 1
ATOM 2589 N N . GLN A 1 337 ? 81.657 27.231 -177.438 1.00 78.94 337 GLN A N 1
ATOM 2590 C CA . GLN A 1 337 ? 82.647 27.598 -178.452 1.00 78.94 337 GLN A CA 1
ATOM 2591 C C . GLN A 1 337 ? 82.925 26.444 -179.433 1.00 78.94 337 GLN A C 1
ATOM 2593 O O . GLN A 1 337 ? 82.753 26.606 -180.640 1.00 78.94 337 GLN A O 1
ATOM 2598 N N . LEU A 1 338 ? 83.239 25.249 -178.916 1.00 76.88 338 LEU A N 1
ATOM 2599 C CA . LEU A 1 338 ? 83.494 24.055 -179.735 1.00 76.88 338 LEU A CA 1
ATOM 2600 C C . LEU A 1 338 ? 82.295 23.652 -180.610 1.00 76.88 338 LEU A C 1
ATOM 2602 O O . LEU A 1 338 ? 82.480 23.147 -181.716 1.00 76.88 338 LEU A O 1
ATOM 2606 N N . THR A 1 339 ? 81.066 23.890 -180.145 1.00 77.81 339 THR A N 1
ATOM 2607 C CA . THR A 1 339 ? 79.851 23.603 -180.927 1.00 77.81 339 THR A CA 1
ATOM 2608 C C . THR A 1 339 ? 79.715 24.561 -182.118 1.00 77.81 339 THR A C 1
ATOM 2610 O O . THR A 1 339 ? 79.328 24.138 -183.208 1.00 77.81 339 THR A O 1
ATOM 2613 N N . SER A 1 340 ? 80.089 25.834 -181.941 1.00 77.12 340 SER A N 1
ATOM 2614 C CA . SER A 1 340 ? 80.132 26.827 -183.024 1.00 77.12 340 SER A CA 1
ATOM 2615 C C . SER A 1 340 ? 81.187 26.478 -184.080 1.00 77.12 340 SER A C 1
ATOM 2617 O O . SER A 1 340 ? 80.910 26.544 -185.280 1.00 77.12 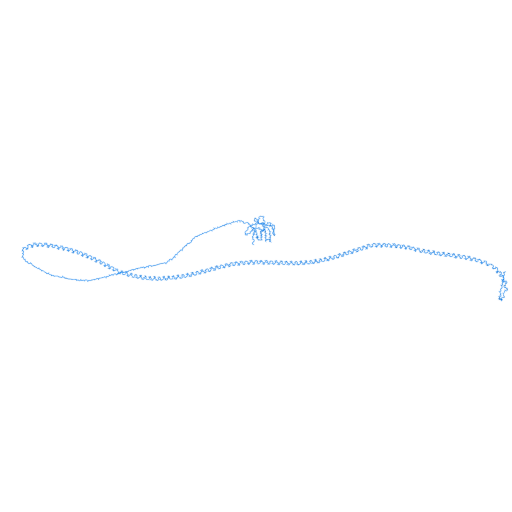340 SER A O 1
ATOM 2619 N N . ASP A 1 341 ? 82.381 26.066 -183.648 1.00 75.81 341 ASP A N 1
ATOM 2620 C CA . ASP A 1 341 ? 83.492 25.740 -184.550 1.00 75.81 341 ASP A CA 1
ATOM 2621 C C . ASP A 1 341 ? 83.181 24.506 -185.426 1.00 75.81 341 ASP A C 1
ATOM 2623 O O . ASP A 1 341 ? 83.521 24.474 -186.612 1.00 75.81 341 ASP A O 1
ATOM 2627 N N . ILE A 1 342 ? 82.458 23.516 -184.882 1.00 78.88 342 ILE A N 1
ATOM 2628 C CA . ILE A 1 342 ? 81.978 22.344 -185.637 1.00 78.88 342 ILE A CA 1
ATOM 2629 C C . ILE A 1 342 ? 80.994 22.759 -186.743 1.00 78.88 342 ILE A C 1
ATOM 2631 O O . ILE A 1 342 ? 81.153 22.333 -187.889 1.00 78.88 342 ILE A O 1
ATOM 2635 N N . ALA A 1 343 ? 80.021 23.628 -186.447 1.00 72.44 343 ALA A N 1
ATOM 2636 C CA . ALA A 1 343 ? 79.044 24.091 -187.438 1.00 72.44 343 ALA A CA 1
ATOM 2637 C C . ALA A 1 343 ? 79.698 24.878 -188.597 1.00 72.44 343 ALA A C 1
ATOM 2639 O O . ALA A 1 343 ? 79.301 24.741 -189.762 1.00 72.44 343 ALA A O 1
ATOM 2640 N N . ALA A 1 344 ? 80.746 25.656 -188.305 1.00 69.75 344 ALA A N 1
ATOM 2641 C CA . ALA A 1 344 ? 81.547 26.330 -189.326 1.00 69.75 344 ALA A CA 1
ATOM 2642 C C . ALA A 1 344 ? 82.305 25.328 -190.223 1.00 69.75 344 ALA A C 1
ATOM 2644 O O . ALA A 1 344 ? 82.300 25.459 -191.451 1.00 69.75 344 ALA A O 1
ATOM 2645 N N . ALA A 1 345 ? 82.903 24.288 -189.631 1.00 67.88 345 ALA A N 1
ATOM 2646 C CA . ALA A 1 345 ? 83.623 23.247 -190.366 1.00 67.88 345 ALA A CA 1
ATOM 2647 C C . ALA A 1 345 ? 82.706 22.406 -191.277 1.00 67.88 345 ALA A C 1
ATOM 2649 O O . ALA A 1 345 ? 83.085 22.086 -192.408 1.00 67.88 345 ALA A O 1
ATOM 2650 N N . GLU A 1 346 ? 81.487 22.078 -190.833 1.00 67.88 346 GLU A N 1
ATOM 2651 C CA . GLU A 1 346 ? 80.508 21.381 -191.677 1.00 67.88 346 GLU A CA 1
ATOM 2652 C C . GLU A 1 346 ? 80.073 22.234 -192.875 1.00 67.88 346 GLU A C 1
ATOM 2654 O O . GLU A 1 346 ? 80.037 21.727 -193.999 1.00 67.88 346 GLU A O 1
ATOM 2659 N N . THR A 1 347 ? 79.841 23.534 -192.661 1.00 72.19 347 THR A N 1
ATOM 2660 C CA . THR A 1 347 ? 79.451 24.481 -193.720 1.00 72.19 347 THR A CA 1
ATOM 2661 C C . THR A 1 347 ? 80.486 24.509 -194.853 1.00 72.19 347 THR A C 1
ATOM 2663 O O . THR A 1 347 ? 80.136 24.276 -196.016 1.00 72.19 347 THR A O 1
ATOM 2666 N N . HIS A 1 348 ? 81.773 24.668 -194.519 1.00 70.44 348 HIS A N 1
ATOM 2667 C CA . HIS A 1 348 ? 82.873 24.629 -195.492 1.00 70.44 348 HIS A CA 1
ATOM 2668 C C . HIS A 1 348 ? 82.972 23.301 -196.261 1.00 70.44 348 HIS A C 1
ATOM 2670 O O . HIS A 1 348 ? 83.339 23.287 -197.441 1.00 70.44 348 HIS A O 1
ATOM 2676 N N . ARG A 1 349 ? 82.622 22.169 -195.634 1.00 70.69 349 ARG A N 1
ATOM 2677 C CA . ARG A 1 349 ? 82.640 20.857 -196.301 1.00 70.69 349 ARG A CA 1
ATOM 2678 C C . ARG A 1 349 ? 81.624 20.795 -197.447 1.00 70.69 349 ARG A C 1
ATOM 2680 O O . ARG A 1 349 ? 81.945 20.264 -198.511 1.00 70.69 349 ARG A O 1
ATOM 2687 N N . THR A 1 350 ? 80.435 21.372 -197.261 1.00 71.50 350 THR A N 1
ATOM 2688 C CA . THR A 1 350 ? 79.402 21.486 -198.310 1.00 71.50 350 THR A CA 1
ATOM 2689 C C . THR A 1 350 ? 79.831 22.379 -199.477 1.00 71.50 350 THR A C 1
ATOM 2691 O O . THR A 1 350 ? 79.593 22.025 -200.636 1.00 71.50 350 THR A O 1
ATOM 2694 N N . GLU A 1 351 ? 80.501 23.503 -199.208 1.00 67.19 351 GLU A N 1
ATOM 2695 C CA . GLU A 1 351 ? 81.015 24.394 -200.260 1.00 67.19 351 GLU A CA 1
ATOM 2696 C C . GLU A 1 351 ? 82.063 23.690 -201.133 1.00 67.19 351 GLU A C 1
ATOM 2698 O O . GLU A 1 351 ? 81.964 23.706 -202.363 1.00 67.19 351 GLU A O 1
ATOM 2703 N N . LEU A 1 352 ? 83.023 22.997 -200.509 1.00 67.38 352 LEU A N 1
ATOM 2704 C CA . LEU A 1 352 ? 84.071 22.250 -201.213 1.00 67.38 352 LEU A CA 1
ATOM 2705 C C . LEU A 1 352 ? 83.498 21.132 -202.096 1.00 67.38 352 LEU A C 1
ATOM 2707 O O . LEU A 1 352 ? 83.914 20.985 -203.247 1.00 67.38 352 LEU A O 1
ATOM 2711 N N . GLN A 1 353 ? 82.508 20.377 -201.607 1.00 63.44 353 GLN A N 1
ATOM 2712 C CA . GLN A 1 353 ? 81.838 19.345 -202.410 1.00 63.44 353 GLN A CA 1
ATOM 2713 C C . GLN A 1 353 ? 81.078 19.944 -203.607 1.00 63.44 353 GLN A C 1
ATOM 2715 O O . GLN A 1 353 ? 81.133 19.394 -204.709 1.00 63.44 353 GLN A O 1
ATOM 2720 N N . THR A 1 354 ? 80.448 21.108 -203.427 1.00 71.75 354 THR A N 1
ATOM 2721 C CA . THR A 1 354 ? 79.769 21.843 -204.509 1.00 71.75 354 THR A CA 1
ATOM 2722 C C . THR A 1 354 ? 80.765 22.358 -205.560 1.00 71.75 354 THR A C 1
ATOM 2724 O O . THR A 1 354 ? 80.496 22.290 -206.762 1.00 71.75 354 THR A O 1
ATOM 2727 N N . GLY A 1 355 ? 81.947 22.816 -205.134 1.00 66.44 355 GLY A N 1
ATOM 2728 C CA . GLY A 1 355 ? 83.031 23.234 -206.029 1.00 66.44 355 GLY A CA 1
ATOM 2729 C C . GLY A 1 355 ? 83.580 22.092 -206.893 1.00 66.44 355 GLY A C 1
ATOM 2730 O O . GLY A 1 355 ? 83.764 22.268 -208.099 1.00 66.44 355 GLY A O 1
ATOM 2731 N N . ILE A 1 356 ? 83.780 20.906 -206.307 1.00 67.31 356 ILE A N 1
ATOM 2732 C CA . ILE A 1 356 ? 84.279 19.715 -207.018 1.00 67.31 356 ILE A CA 1
ATOM 2733 C C . ILE A 1 356 ? 83.309 19.277 -208.126 1.00 67.31 356 ILE A C 1
ATOM 2735 O O . ILE A 1 356 ? 83.746 19.009 -209.246 1.00 67.31 356 ILE A O 1
ATOM 2739 N N . ALA A 1 357 ? 81.998 19.269 -207.860 1.00 64.25 357 ALA A N 1
ATOM 2740 C CA . ALA A 1 357 ? 80.989 18.934 -208.870 1.00 64.25 357 ALA A CA 1
ATOM 2741 C C . ALA A 1 357 ? 81.048 19.877 -210.090 1.00 64.25 357 ALA A C 1
ATOM 2743 O O . ALA A 1 357 ? 80.994 19.430 -211.235 1.00 64.25 357 ALA A O 1
ATOM 2744 N N . LYS A 1 358 ? 81.240 21.180 -209.850 1.00 65.06 358 LYS A N 1
ATOM 2745 C CA . LYS A 1 358 ? 81.309 22.213 -210.897 1.00 65.06 358 LYS A CA 1
ATOM 2746 C C . LYS A 1 358 ? 82.576 22.115 -211.764 1.00 65.06 358 LYS A C 1
ATOM 2748 O O . LYS A 1 358 ? 82.549 22.443 -212.950 1.00 65.06 358 LYS A O 1
ATOM 2753 N N . LEU A 1 359 ? 83.679 21.634 -211.188 1.00 64.69 359 LEU A N 1
ATOM 2754 C CA . LEU A 1 359 ? 84.921 21.342 -211.913 1.00 64.69 359 LEU A CA 1
ATOM 2755 C C . LEU A 1 359 ? 84.794 20.104 -212.815 1.00 64.69 359 LEU A C 1
ATOM 2757 O O . LEU A 1 359 ? 85.298 20.127 -213.936 1.00 64.69 359 LEU A O 1
ATOM 2761 N N . ALA A 1 360 ? 84.089 19.058 -212.372 1.00 62.09 360 ALA A N 1
ATOM 2762 C CA . ALA A 1 360 ? 83.868 17.850 -213.174 1.00 62.09 360 ALA A CA 1
ATOM 2763 C C . ALA A 1 360 ? 83.061 18.135 -214.459 1.00 62.09 360 ALA A C 1
ATOM 2765 O O . ALA A 1 360 ? 83.463 17.722 -215.547 1.00 62.09 360 ALA A O 1
ATOM 2766 N N . ASP A 1 361 ? 81.982 18.912 -214.341 1.00 65.56 361 ASP A N 1
ATOM 2767 C CA . ASP A 1 361 ? 81.115 19.337 -215.454 1.00 65.56 361 ASP A CA 1
ATOM 2768 C C . ASP A 1 361 ? 81.886 20.159 -216.517 1.00 65.56 361 ASP A C 1
ATOM 2770 O O . ASP A 1 361 ? 81.735 19.993 -217.734 1.00 65.56 361 ASP A O 1
ATOM 2774 N N . THR A 1 362 ? 82.831 20.982 -216.046 1.00 61.94 362 THR A N 1
ATOM 2775 C CA . THR A 1 362 ? 83.725 21.784 -216.898 1.00 61.94 362 THR A CA 1
ATOM 2776 C C . THR A 1 362 ? 84.704 20.913 -217.706 1.00 61.94 362 THR A C 1
ATOM 2778 O O . THR A 1 362 ? 85.003 21.239 -218.857 1.00 61.94 362 THR A O 1
ATOM 2781 N N . LEU A 1 363 ? 85.195 19.795 -217.148 1.00 62.31 363 LEU A N 1
ATOM 2782 C CA . LEU A 1 363 ? 86.075 18.857 -217.867 1.00 62.31 363 LEU A CA 1
ATOM 2783 C C . LEU A 1 363 ? 85.319 18.030 -218.916 1.00 62.31 363 LEU A C 1
ATOM 2785 O O . LEU A 1 363 ? 85.836 17.826 -220.017 1.00 62.31 363 LEU A O 1
ATOM 2789 N N . ALA A 1 364 ? 84.103 17.576 -218.599 1.00 60.78 364 ALA A N 1
ATOM 2790 C CA . ALA A 1 364 ? 83.275 16.816 -219.535 1.00 60.78 364 ALA A CA 1
ATOM 2791 C C . ALA A 1 364 ? 83.043 17.609 -220.834 1.00 60.78 364 ALA A C 1
ATOM 2793 O O . ALA A 1 364 ? 83.353 17.125 -221.922 1.00 60.78 364 ALA A O 1
ATOM 2794 N N . THR A 1 365 ? 82.642 18.878 -220.703 1.00 64.25 365 THR A N 1
ATOM 2795 C CA . THR A 1 365 ? 82.374 19.787 -221.833 1.00 64.25 365 THR A CA 1
ATOM 2796 C C . THR A 1 365 ? 83.566 19.934 -222.795 1.00 64.25 365 THR A C 1
ATOM 2798 O O . THR A 1 365 ? 83.382 19.981 -224.008 1.00 64.25 365 THR A O 1
ATOM 2801 N N . ARG A 1 366 ? 84.808 19.968 -222.285 1.00 59.88 366 ARG A N 1
ATOM 2802 C CA . ARG A 1 366 ? 86.022 20.086 -223.123 1.00 59.88 366 ARG A CA 1
ATOM 2803 C C . ARG A 1 366 ? 86.437 18.786 -223.815 1.00 59.88 366 ARG A C 1
ATOM 2805 O O . ARG A 1 366 ? 87.238 18.830 -224.746 1.00 59.88 366 ARG A O 1
ATOM 2812 N N . THR A 1 367 ? 85.914 17.642 -223.382 1.00 61.09 367 THR A N 1
ATOM 2813 C CA . THR A 1 367 ? 86.282 16.334 -223.939 1.00 61.09 367 THR A CA 1
ATOM 2814 C C . THR A 1 367 ? 85.567 16.089 -225.278 1.00 61.09 367 THR A C 1
ATOM 2816 O O . THR A 1 367 ? 86.201 15.643 -226.235 1.00 61.09 367 THR A O 1
ATOM 2819 N N . ASP A 1 368 ? 84.298 16.497 -225.401 1.00 60.59 368 ASP A N 1
ATOM 2820 C CA . ASP A 1 368 ? 83.542 16.444 -226.667 1.00 60.59 368 ASP A CA 1
ATOM 2821 C C . ASP A 1 368 ? 84.098 17.404 -227.742 1.00 60.59 368 ASP A C 1
ATOM 2823 O O . ASP A 1 368 ? 84.116 17.081 -228.937 1.00 60.59 368 ASP A O 1
ATOM 2827 N N . GLU A 1 369 ? 84.617 18.570 -227.336 1.00 58.94 369 GLU A N 1
ATOM 2828 C CA . GLU A 1 369 ? 85.300 19.489 -228.257 1.00 58.94 369 GLU A CA 1
ATOM 2829 C C . GLU A 1 369 ? 86.563 18.854 -228.867 1.00 58.94 369 GLU A C 1
ATOM 2831 O O . GLU A 1 369 ? 86.797 18.994 -230.070 1.00 58.94 369 GLU A O 1
ATOM 2836 N N . LEU A 1 370 ? 87.348 18.106 -228.078 1.00 56.66 370 LEU A N 1
ATOM 2837 C CA . LEU A 1 370 ? 88.532 17.387 -228.569 1.00 56.66 370 LEU A CA 1
ATOM 2838 C C . LEU A 1 370 ? 88.166 16.239 -229.521 1.00 56.66 370 LEU A C 1
ATOM 2840 O O . LEU A 1 370 ? 88.774 16.116 -230.587 1.00 56.66 370 LEU A O 1
ATOM 2844 N N . ALA A 1 371 ? 87.138 15.449 -229.196 1.00 58.94 371 ALA A N 1
ATOM 2845 C CA . ALA A 1 371 ? 86.690 14.327 -230.030 1.00 58.94 371 ALA A CA 1
ATOM 2846 C C . ALA A 1 371 ? 86.295 14.762 -231.460 1.00 58.94 371 ALA A C 1
ATOM 2848 O O . ALA A 1 371 ? 86.477 14.022 -232.433 1.00 58.94 371 ALA A O 1
ATOM 2849 N N . THR A 1 372 ? 85.808 15.998 -231.611 1.00 59.50 372 THR A N 1
ATOM 2850 C CA . THR A 1 372 ? 85.474 16.596 -232.914 1.00 59.50 372 THR A CA 1
ATOM 2851 C C . THR A 1 372 ? 86.721 16.934 -233.751 1.00 59.50 372 THR A C 1
ATOM 2853 O O . THR A 1 372 ? 86.667 16.899 -234.984 1.00 59.50 372 THR A O 1
ATOM 2856 N N . VAL A 1 373 ? 87.860 17.219 -233.109 1.00 58.62 373 VAL A N 1
ATOM 2857 C CA . VAL A 1 373 ? 89.144 17.486 -233.781 1.00 58.62 373 VAL A CA 1
ATOM 2858 C C . VAL A 1 373 ? 89.789 16.185 -234.265 1.00 58.62 373 VAL A C 1
ATOM 2860 O O . VAL A 1 373 ? 90.190 16.095 -235.427 1.00 58.62 373 VAL A O 1
ATOM 2863 N N . GLU A 1 374 ? 89.840 15.152 -233.420 1.00 54.50 374 GLU A N 1
ATOM 2864 C CA . GLU A 1 374 ? 90.518 13.885 -233.744 1.00 54.50 374 GLU A CA 1
ATOM 2865 C C . GLU A 1 374 ? 89.864 13.132 -234.911 1.00 54.50 374 GLU A C 1
ATOM 2867 O O . GLU A 1 374 ? 90.562 12.564 -235.758 1.00 54.50 374 GLU A O 1
ATOM 2872 N N . LYS A 1 375 ? 88.532 13.218 -235.052 1.00 53.22 375 LYS A N 1
ATOM 2873 C CA . LYS A 1 375 ? 87.800 12.612 -236.178 1.00 53.22 375 LYS A CA 1
ATOM 2874 C C . LYS A 1 375 ? 88.222 13.153 -237.556 1.00 53.22 375 LYS A C 1
ATOM 2876 O O . LYS A 1 375 ? 87.960 12.504 -238.563 1.00 53.22 375 LYS A O 1
ATOM 2881 N N . ARG A 1 376 ? 88.898 14.308 -237.628 1.00 50.50 376 ARG A N 1
ATOM 2882 C CA . ARG A 1 376 ? 89.463 14.855 -238.878 1.00 50.50 376 ARG A CA 1
ATOM 2883 C C . ARG A 1 376 ? 90.924 14.473 -239.136 1.00 50.50 376 ARG A C 1
ATOM 2885 O O . ARG A 1 376 ? 91.434 14.819 -240.199 1.00 50.50 376 ARG A O 1
ATOM 2892 N N . LEU A 1 377 ? 91.589 13.796 -238.199 1.00 44.31 377 LEU A N 1
ATOM 2893 C CA . LEU A 1 377 ? 93.010 13.439 -238.299 1.00 44.31 377 LEU A CA 1
ATOM 2894 C C . LEU A 1 377 ? 93.240 11.927 -238.485 1.00 44.31 377 LEU A C 1
ATOM 2896 O O . LEU A 1 377 ? 94.254 11.533 -239.059 1.00 44.31 377 LEU A O 1
ATOM 2900 N N . ALA A 1 378 ? 92.281 11.087 -238.078 1.00 42.59 378 ALA A N 1
ATOM 2901 C CA . ALA A 1 378 ? 92.360 9.630 -238.222 1.00 42.59 378 ALA A CA 1
ATOM 2902 C C . ALA A 1 378 ? 92.497 9.158 -239.688 1.00 42.59 378 ALA A C 1
ATOM 2904 O O . ALA A 1 378 ? 93.367 8.338 -239.978 1.00 42.59 378 ALA A O 1
ATOM 2905 N N . ASP A 1 379 ? 91.724 9.732 -240.619 1.00 42.28 379 ASP A N 1
ATOM 2906 C CA . ASP A 1 379 ? 91.725 9.351 -242.047 1.00 42.28 379 ASP A CA 1
ATOM 2907 C C . ASP A 1 379 ? 92.953 9.858 -242.841 1.00 42.28 379 ASP A C 1
ATOM 2909 O O . ASP A 1 379 ? 93.065 9.600 -244.038 1.00 42.28 379 ASP A O 1
ATOM 2913 N N . ALA A 1 380 ? 93.900 10.554 -242.193 1.00 39.94 380 ALA A N 1
ATOM 2914 C CA . ALA A 1 380 ? 95.177 10.959 -242.796 1.00 39.94 380 ALA A CA 1
ATOM 2915 C C . ALA A 1 380 ? 96.359 10.024 -242.449 1.00 39.94 380 ALA A C 1
ATOM 2917 O O . ALA A 1 380 ? 97.368 10.063 -243.142 1.00 39.94 380 ALA A O 1
ATOM 2918 N N . THR A 1 381 ? 96.196 9.137 -241.455 1.00 48.00 381 THR A N 1
ATOM 2919 C CA . THR A 1 381 ? 96.918 7.860 -241.217 1.00 48.00 381 THR A CA 1
ATOM 2920 C C . THR A 1 381 ? 98.471 7.787 -241.158 1.00 48.00 381 THR A C 1
ATOM 2922 O O . THR A 1 381 ? 99.212 8.414 -241.901 1.00 48.00 381 THR A O 1
ATOM 2925 N N . GLN A 1 382 ? 98.957 6.816 -240.363 1.00 36.94 382 GLN A N 1
ATOM 2926 C CA . GLN A 1 382 ? 100.174 6.014 -240.636 1.00 36.94 382 GLN A CA 1
ATOM 2927 C C . GLN A 1 382 ? 101.590 6.561 -240.274 1.00 36.94 382 GLN A C 1
ATOM 2929 O O . GLN A 1 382 ? 102.472 6.550 -241.135 1.00 36.94 382 GLN A O 1
ATOM 2934 N N . LYS A 1 383 ? 101.896 6.853 -238.983 1.00 25.17 383 LYS A N 1
ATOM 2935 C CA . LYS A 1 383 ? 103.238 6.550 -238.380 1.00 25.17 383 LYS A CA 1
ATOM 2936 C C . LYS A 1 383 ? 103.401 6.678 -236.833 1.00 25.17 383 LYS A C 1
ATOM 2938 O O . LYS A 1 383 ? 103.239 7.761 -236.298 1.00 25.17 383 LYS A O 1
ATOM 2943 N N . ALA A 1 384 ? 103.914 5.591 -236.219 1.00 26.23 384 ALA A N 1
ATOM 2944 C CA . ALA A 1 384 ? 104.871 5.471 -235.077 1.00 26.23 384 ALA A CA 1
ATOM 2945 C C . ALA A 1 384 ? 104.538 5.810 -233.580 1.00 26.23 384 ALA A C 1
ATOM 2947 O O . ALA A 1 384 ? 104.078 6.901 -233.289 1.00 26.23 384 ALA A O 1
ATOM 2948 N N . ALA A 1 385 ? 104.972 4.887 -232.676 1.00 25.92 385 ALA A N 1
ATOM 2949 C CA . ALA A 1 385 ? 105.459 4.988 -231.254 1.00 25.92 385 ALA A CA 1
ATOM 2950 C C . ALA A 1 385 ? 104.582 5.664 -230.143 1.00 25.92 385 ALA A C 1
ATOM 2952 O O . ALA A 1 385 ? 103.940 6.662 -230.422 1.00 25.92 385 ALA A O 1
ATOM 2953 N N . ALA A 1 386 ? 104.396 5.173 -228.890 1.00 30.50 386 ALA A N 1
ATOM 2954 C CA . ALA A 1 386 ? 105.261 4.619 -227.791 1.00 30.50 386 ALA A CA 1
ATOM 2955 C C . ALA A 1 386 ? 105.961 5.727 -226.920 1.00 30.50 386 ALA A C 1
ATOM 2957 O O . ALA A 1 386 ? 106.279 6.761 -227.493 1.00 30.50 386 ALA A O 1
ATOM 2958 N N . GLU A 1 387 ? 106.238 5.670 -225.587 1.00 27.47 387 GLU A N 1
ATOM 2959 C CA . GLU A 1 387 ? 106.313 4.596 -224.543 1.00 27.47 387 GLU A CA 1
ATOM 2960 C C . GLU A 1 387 ? 106.505 5.142 -223.057 1.00 27.47 387 GLU A C 1
ATOM 2962 O O . GLU A 1 387 ? 106.860 6.305 -222.910 1.00 27.47 387 GLU A O 1
ATOM 2967 N N . SER A 1 388 ? 106.405 4.302 -221.985 1.00 35.28 388 SER A N 1
ATOM 2968 C CA . SER A 1 388 ? 107.060 4.363 -220.607 1.00 35.28 388 SER A CA 1
ATOM 2969 C C . SER A 1 388 ? 106.817 5.508 -219.538 1.00 35.28 388 SER A C 1
ATOM 2971 O O . SER A 1 388 ? 106.245 6.531 -219.882 1.00 35.28 388 SER A O 1
ATOM 2973 N N . GLN A 1 389 ? 107.285 5.490 -218.243 1.00 39.53 389 GLN A N 1
ATOM 2974 C CA . GLN A 1 389 ? 107.099 4.561 -217.058 1.00 39.53 389 GLN A CA 1
ATOM 2975 C C . GLN A 1 389 ? 107.707 5.031 -215.652 1.00 39.53 389 GLN A C 1
ATOM 2977 O O . GLN A 1 389 ? 108.796 5.590 -215.637 1.00 39.53 389 GLN A O 1
ATOM 2982 N N . ALA A 1 390 ? 107.089 4.641 -214.492 1.00 40.34 390 ALA A N 1
ATOM 2983 C CA . ALA A 1 390 ? 107.655 4.249 -213.132 1.00 40.34 390 ALA A CA 1
ATOM 2984 C C . ALA A 1 390 ? 108.026 5.198 -211.899 1.00 40.34 390 ALA A C 1
ATOM 2986 O O . ALA A 1 390 ? 108.308 6.378 -212.062 1.00 40.34 390 ALA A O 1
ATOM 2987 N N . GLN A 1 391 ? 108.111 4.582 -210.669 1.00 31.78 391 GLN A N 1
ATOM 2988 C CA . GLN A 1 391 ? 108.825 4.903 -209.357 1.00 31.78 391 GLN A CA 1
ATOM 2989 C C . GLN A 1 391 ? 108.104 5.442 -208.044 1.00 31.78 391 GLN A C 1
ATOM 2991 O O . GLN A 1 391 ? 106.889 5.610 -208.055 1.00 31.78 391 GLN A O 1
ATOM 2996 N N . SER A 1 392 ? 108.786 5.485 -206.850 1.00 41.25 392 SER A N 1
ATOM 2997 C CA . SER A 1 392 ? 108.293 4.892 -205.538 1.00 41.25 392 SER A CA 1
ATOM 2998 C C . SER A 1 392 ? 108.827 5.348 -204.108 1.00 41.25 392 SER A C 1
ATOM 3000 O O . SER A 1 392 ? 109.989 5.737 -204.031 1.00 41.25 392 SER A O 1
ATOM 3002 N N . ALA A 1 393 ? 108.065 5.068 -202.991 1.00 44.62 393 ALA A N 1
ATOM 3003 C CA . ALA A 1 393 ? 108.437 4.611 -201.573 1.00 44.62 393 ALA A CA 1
ATOM 3004 C C . ALA A 1 393 ? 108.164 5.456 -200.232 1.00 44.62 393 ALA A C 1
ATOM 3006 O O . ALA A 1 393 ? 108.685 6.565 -200.129 1.00 44.62 393 ALA A O 1
ATOM 3007 N N . PRO A 1 394 ? 107.448 4.920 -199.165 1.00 72.44 394 PRO A N 1
ATOM 3008 C CA . PRO A 1 394 ? 107.228 5.535 -197.789 1.00 72.44 394 PRO A 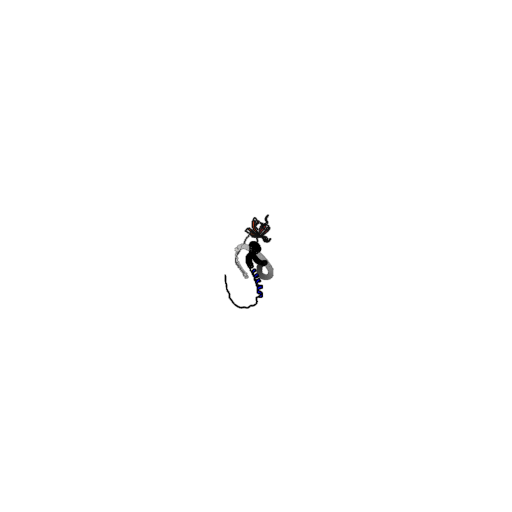CA 1
ATOM 3009 C C . PRO A 1 394 ? 107.173 4.627 -196.455 1.00 72.44 394 PRO A C 1
ATOM 3011 O O . PRO A 1 394 ? 107.192 3.404 -196.586 1.00 72.44 394 PRO A O 1
ATOM 3014 N N . PRO A 1 395 ? 107.064 5.175 -195.183 1.00 69.25 395 PRO A N 1
ATOM 3015 C CA . PRO A 1 395 ? 106.984 4.494 -193.817 1.00 69.25 395 PRO A CA 1
ATOM 3016 C C . PRO A 1 395 ? 105.630 4.686 -192.990 1.00 69.25 395 PRO A C 1
ATOM 3018 O O . PRO A 1 395 ? 104.658 5.031 -193.651 1.00 69.25 395 PRO A O 1
ATOM 3021 N N . ALA A 1 396 ? 105.345 4.514 -191.646 1.00 48.06 396 ALA A N 1
ATOM 3022 C CA . ALA A 1 396 ? 106.033 4.365 -190.299 1.00 48.06 396 ALA A CA 1
ATOM 3023 C C . ALA A 1 396 ? 105.188 3.661 -189.115 1.00 48.06 396 ALA A C 1
ATOM 3025 O O . ALA A 1 396 ? 104.423 2.753 -189.423 1.00 48.06 396 ALA A O 1
ATOM 3026 N N . ALA A 1 397 ? 105.335 3.992 -187.784 1.00 42.81 397 ALA A N 1
ATOM 3027 C CA . ALA A 1 397 ? 104.879 3.248 -186.525 1.00 42.81 397 ALA A CA 1
ATOM 3028 C C . ALA A 1 397 ? 104.762 4.139 -185.197 1.00 42.81 397 ALA A C 1
ATOM 3030 O O . ALA A 1 397 ? 105.171 5.289 -185.325 1.00 42.81 397 ALA A O 1
ATOM 3031 N N . ALA A 1 398 ? 104.354 3.831 -183.908 1.00 50.16 398 ALA A N 1
ATOM 3032 C CA . ALA A 1 398 ? 103.626 2.779 -183.079 1.00 50.16 398 ALA A CA 1
ATOM 3033 C C . ALA A 1 398 ? 103.325 3.215 -181.547 1.00 50.16 398 ALA A C 1
ATOM 3035 O O . ALA A 1 398 ? 103.818 4.279 -181.177 1.00 50.16 398 ALA A O 1
ATOM 3036 N N . PRO A 1 399 ? 102.562 2.476 -180.648 1.00 73.50 399 PRO A N 1
ATOM 3037 C CA . PRO A 1 399 ? 102.017 2.922 -179.293 1.00 73.50 399 PRO A CA 1
ATOM 3038 C C . PRO A 1 399 ? 102.162 2.003 -177.985 1.00 73.50 399 PRO A C 1
ATOM 3040 O O . PRO A 1 399 ? 102.734 0.922 -178.089 1.00 73.50 399 PRO A O 1
ATOM 3043 N N . ALA A 1 400 ? 101.626 2.372 -176.766 1.00 53.50 400 ALA A N 1
ATOM 3044 C CA . ALA A 1 400 ? 101.660 1.609 -175.439 1.00 53.50 400 ALA A CA 1
ATOM 3045 C C . ALA A 1 400 ? 100.497 1.873 -174.361 1.00 53.50 400 ALA A C 1
ATOM 3047 O O . ALA A 1 400 ? 99.680 2.751 -174.624 1.00 53.50 400 ALA A O 1
ATOM 3048 N N . SER A 1 401 ? 100.353 1.131 -173.199 1.00 57.06 401 SER A N 1
ATOM 3049 C CA . SER A 1 401 ? 99.043 0.921 -172.425 1.00 57.06 401 SER A CA 1
ATOM 3050 C C . SER A 1 401 ? 98.957 0.427 -170.889 1.00 57.06 401 SER A C 1
ATOM 3052 O O . SER A 1 401 ? 99.906 -0.191 -170.422 1.00 57.06 401 SER A O 1
ATOM 3054 N N . ALA A 1 402 ? 97.778 0.625 -170.190 1.00 56.34 402 ALA A N 1
ATOM 3055 C CA . ALA A 1 402 ? 96.920 -0.121 -169.137 1.00 56.34 402 ALA A CA 1
ATOM 3056 C C . ALA A 1 402 ? 97.190 -0.520 -167.599 1.00 56.34 402 ALA A C 1
ATOM 3058 O O . ALA A 1 402 ? 98.273 -1.010 -167.306 1.00 56.34 402 ALA A O 1
ATOM 3059 N N . ALA A 1 403 ? 96.144 -0.456 -166.671 1.00 44.00 403 ALA A N 1
ATOM 3060 C CA . ALA A 1 403 ? 95.723 -1.370 -165.490 1.00 44.00 403 ALA A CA 1
ATOM 3061 C C . ALA A 1 403 ? 94.717 -0.812 -164.342 1.00 44.00 403 ALA A C 1
ATOM 3063 O O . ALA A 1 403 ? 94.786 0.383 -164.080 1.00 44.00 403 ALA A O 1
ATOM 3064 N N . ALA A 1 404 ? 93.827 -1.611 -163.630 1.00 52.56 404 ALA A N 1
ATOM 3065 C CA . ALA A 1 404 ? 92.869 -1.298 -162.446 1.00 52.56 404 ALA A CA 1
ATOM 3066 C C . ALA A 1 404 ? 92.135 -2.582 -161.801 1.00 52.56 404 ALA A C 1
ATOM 3068 O O . ALA A 1 404 ? 92.565 -3.632 -162.288 1.00 52.56 404 ALA A O 1
ATOM 3069 N N . PRO A 1 405 ? 91.065 -2.693 -160.881 1.00 69.94 405 PRO A N 1
ATOM 3070 C CA . PRO A 1 405 ? 90.237 -1.891 -159.862 1.00 69.94 405 PRO A CA 1
ATOM 3071 C C . PRO A 1 405 ? 89.811 -2.639 -158.472 1.00 69.94 405 PRO A C 1
ATOM 3073 O O . PRO A 1 405 ? 90.660 -3.384 -158.006 1.00 69.94 405 PRO A O 1
ATOM 3076 N N . GLN A 1 406 ? 88.571 -2.487 -157.832 1.00 47.81 406 GLN A N 1
ATOM 3077 C CA . GLN A 1 406 ? 87.710 -3.380 -156.869 1.00 47.81 406 GLN A CA 1
ATOM 3078 C C . GLN A 1 406 ? 86.941 -2.836 -155.518 1.00 47.81 406 GLN A C 1
ATOM 3080 O O . GLN A 1 406 ? 86.995 -1.618 -155.364 1.00 47.81 406 GLN A O 1
ATOM 3085 N N . PRO A 1 407 ? 86.119 -3.565 -154.622 1.00 68.88 407 PRO A N 1
ATOM 3086 C CA . PRO A 1 407 ? 84.897 -3.068 -153.813 1.00 68.88 407 PRO A CA 1
ATOM 3087 C C . PRO A 1 407 ? 84.592 -3.511 -152.277 1.00 68.88 407 PRO A C 1
ATOM 3089 O O . PRO A 1 407 ? 85.412 -4.220 -151.705 1.00 68.88 407 PRO A O 1
ATOM 3092 N N . ALA A 1 408 ? 83.420 -3.178 -151.601 1.00 45.28 408 ALA A N 1
ATOM 3093 C CA . ALA A 1 408 ? 82.935 -3.628 -150.204 1.00 45.28 408 ALA A CA 1
ATOM 3094 C C . ALA A 1 408 ? 81.410 -3.346 -149.741 1.00 45.28 408 ALA A C 1
ATOM 3096 O O . ALA A 1 408 ? 80.807 -2.486 -150.378 1.00 45.28 408 ALA A O 1
ATOM 3097 N N . ALA A 1 409 ? 80.781 -3.975 -148.665 1.00 46.44 409 ALA A N 1
ATOM 3098 C CA . ALA A 1 409 ? 79.382 -3.693 -148.068 1.00 46.44 409 ALA A CA 1
ATOM 3099 C C . ALA A 1 409 ? 78.844 -4.422 -146.718 1.00 46.44 409 ALA A C 1
ATOM 3101 O O . ALA A 1 409 ? 79.435 -5.422 -146.325 1.00 46.44 409 ALA A O 1
ATOM 3102 N N . THR A 1 410 ? 77.651 -4.030 -146.120 1.00 40.66 410 THR A N 1
ATOM 3103 C CA . THR A 1 410 ? 76.623 -4.715 -145.157 1.00 40.66 410 THR A CA 1
ATOM 3104 C C . THR A 1 410 ? 76.748 -4.742 -143.564 1.00 40.66 410 THR A C 1
ATOM 3106 O O . THR A 1 410 ? 77.862 -4.506 -143.121 1.00 40.66 410 THR A O 1
ATOM 3109 N N . SER A 1 411 ? 75.784 -5.050 -142.601 1.00 53.25 411 SER A N 1
ATOM 3110 C CA . SER A 1 411 ? 74.263 -4.970 -142.343 1.00 53.25 411 SER A CA 1
ATOM 3111 C C . SER A 1 411 ? 73.729 -5.429 -140.881 1.00 53.25 411 SER A C 1
ATOM 3113 O O . SER A 1 411 ? 74.571 -5.888 -140.117 1.00 53.25 411 SER A O 1
ATOM 3115 N N . ALA A 1 412 ? 72.386 -5.390 -140.524 1.00 44.91 412 ALA A N 1
ATOM 3116 C CA . ALA A 1 412 ? 71.564 -6.009 -139.358 1.00 44.91 412 ALA A CA 1
ATOM 3117 C C . ALA A 1 412 ? 71.430 -5.309 -137.921 1.00 44.91 412 ALA A C 1
ATOM 3119 O O . ALA A 1 412 ? 72.233 -4.408 -137.710 1.00 44.91 412 ALA A O 1
ATOM 3120 N N . ALA A 1 413 ? 70.579 -5.575 -136.850 1.00 44.19 413 ALA A N 1
ATOM 3121 C CA . ALA A 1 413 ? 69.229 -6.185 -136.409 1.00 44.19 413 ALA A CA 1
ATOM 3122 C C . ALA A 1 413 ? 68.966 -5.928 -134.828 1.00 44.19 413 ALA A C 1
ATOM 3124 O O . ALA A 1 413 ? 69.885 -5.333 -134.273 1.00 44.19 413 ALA A O 1
ATOM 3125 N N . GLU A 1 414 ? 67.954 -6.250 -133.930 1.00 40.59 414 GLU A N 1
ATOM 3126 C CA . GLU A 1 414 ? 66.524 -6.789 -133.764 1.00 40.59 414 GLU A CA 1
ATOM 3127 C C . GLU A 1 414 ? 65.879 -6.570 -132.288 1.00 40.59 414 GLU A C 1
ATOM 3129 O O . GLU A 1 414 ? 66.414 -5.742 -131.553 1.00 40.59 414 GLU A O 1
ATOM 3134 N N . SER A 1 415 ? 64.758 -7.236 -131.835 1.00 44.31 415 SER A N 1
ATOM 3135 C CA . SER A 1 415 ? 63.802 -6.976 -130.655 1.00 44.31 415 SER A CA 1
ATOM 3136 C C . SER A 1 415 ? 63.284 -8.237 -129.814 1.00 44.31 415 SER A C 1
ATOM 3138 O O . SER A 1 415 ? 63.835 -9.302 -130.070 1.00 44.31 415 SER A O 1
ATOM 3140 N N . GLY A 1 416 ? 62.337 -8.360 -128.802 1.00 41.28 416 GLY A N 1
ATOM 3141 C CA . GLY A 1 416 ? 61.312 -7.594 -127.964 1.00 41.28 416 GLY A CA 1
ATOM 3142 C C . GLY A 1 416 ? 60.490 -8.483 -126.891 1.00 41.28 416 GLY A C 1
ATOM 3143 O O . GLY A 1 416 ? 60.750 -9.681 -126.863 1.00 41.28 416 GLY A O 1
ATOM 3144 N N . GLY A 1 417 ? 59.527 -8.017 -126.004 1.00 40.22 417 GLY A N 1
ATOM 3145 C CA . GLY A 1 417 ? 58.760 -8.890 -124.990 1.00 40.22 417 GLY A CA 1
ATOM 3146 C C . GLY A 1 417 ? 57.717 -8.323 -123.911 1.00 40.22 417 GLY A C 1
ATOM 3147 O O . GLY A 1 417 ? 57.498 -7.116 -123.878 1.00 40.22 417 GLY A O 1
ATOM 3148 N N . GLN A 1 418 ? 57.051 -9.168 -123.044 1.00 39.28 418 GLN A N 1
ATOM 3149 C CA . GLN A 1 418 ? 55.956 -8.893 -121.995 1.00 39.28 418 GLN A CA 1
ATOM 3150 C C . GLN A 1 418 ? 55.908 -9.940 -120.790 1.00 39.28 418 GLN A C 1
ATOM 3152 O O . GLN A 1 418 ? 56.780 -10.801 -120.822 1.00 39.28 418 GLN A O 1
ATOM 3157 N N . GLY A 1 419 ? 55.038 -10.058 -119.720 1.00 38.06 419 GLY A N 1
ATOM 3158 C CA . GLY A 1 419 ? 53.772 -9.442 -119.145 1.00 38.06 419 GLY A CA 1
ATOM 3159 C C . GLY A 1 419 ? 53.147 -10.168 -117.855 1.00 38.06 419 GLY A C 1
ATOM 3160 O O . GLY A 1 419 ? 53.783 -11.088 -117.346 1.00 38.06 419 GLY A O 1
ATOM 3161 N N . THR A 1 420 ? 51.892 -9.863 -117.372 1.00 37.25 420 THR A N 1
ATOM 3162 C CA . THR A 1 420 ? 51.024 -10.467 -116.230 1.00 37.25 420 THR A CA 1
ATOM 3163 C C . THR A 1 420 ? 51.247 -9.996 -114.734 1.00 37.25 420 THR A C 1
ATOM 3165 O O . THR A 1 420 ? 52.242 -9.312 -114.548 1.00 37.25 420 THR A O 1
ATOM 3168 N N . SER A 1 421 ? 50.487 -10.201 -113.594 1.00 37.91 421 SER A N 1
ATOM 3169 C CA . SER A 1 421 ? 49.228 -10.869 -113.015 1.00 37.91 421 SER A CA 1
ATOM 3170 C C . SER A 1 421 ? 48.840 -10.198 -111.605 1.00 37.91 421 SER A C 1
ATOM 3172 O O . SER A 1 421 ? 49.494 -9.196 -111.343 1.00 37.91 421 SER A O 1
ATOM 3174 N N . GLN A 1 422 ? 47.946 -10.504 -110.594 1.00 34.47 422 GLN A N 1
ATOM 3175 C CA . GLN A 1 422 ? 46.851 -11.465 -110.143 1.00 34.47 422 GLN A CA 1
ATOM 3176 C C . GLN A 1 422 ? 46.043 -10.927 -108.856 1.00 34.47 422 GLN A C 1
ATOM 3178 O O . GLN A 1 422 ? 46.429 -9.860 -108.388 1.00 34.47 422 GLN A O 1
ATOM 3183 N N . ASN A 1 423 ? 44.974 -11.563 -108.251 1.00 35.41 423 ASN A N 1
ATOM 3184 C CA . ASN A 1 423 ? 44.159 -11.039 -107.060 1.00 35.41 423 ASN A CA 1
ATOM 3185 C C . ASN A 1 423 ? 43.148 -12.012 -106.274 1.00 35.41 423 ASN A C 1
ATOM 3187 O O . ASN A 1 423 ? 42.688 -12.966 -106.894 1.00 35.41 423 ASN A O 1
ATOM 3191 N N . GLY A 1 424 ? 42.699 -11.731 -104.999 1.00 29.73 424 GLY A N 1
ATOM 3192 C CA . GLY A 1 424 ? 41.460 -12.252 -104.270 1.00 29.73 424 GLY A CA 1
ATOM 3193 C C . GLY A 1 424 ? 41.412 -12.179 -102.686 1.00 29.73 424 GLY A C 1
ATOM 3194 O O . GLY A 1 424 ? 42.483 -12.232 -102.095 1.00 29.73 424 GLY A O 1
ATOM 3195 N N . GLY A 1 425 ? 40.298 -12.092 -101.884 1.00 31.38 425 GLY A N 1
ATOM 3196 C CA . GLY A 1 425 ? 38.834 -11.796 -102.077 1.00 31.38 425 GLY A CA 1
ATOM 3197 C C . GLY A 1 425 ? 37.851 -11.945 -100.831 1.00 31.38 425 GLY A C 1
ATOM 3198 O O . GLY A 1 425 ? 38.118 -12.766 -99.961 1.00 31.38 425 GLY A O 1
ATOM 3199 N N . ALA A 1 426 ? 36.687 -11.222 -100.819 1.00 34.91 426 ALA A N 1
ATOM 3200 C CA . ALA A 1 426 ? 35.382 -11.372 -100.047 1.00 34.91 426 ALA A CA 1
ATOM 3201 C C . ALA A 1 426 ? 35.295 -11.128 -98.483 1.00 34.91 426 ALA A C 1
ATOM 3203 O O . ALA A 1 426 ? 36.322 -11.235 -97.827 1.00 34.91 426 ALA A O 1
ATOM 3204 N N . ASN A 1 427 ? 34.173 -10.820 -97.754 1.00 31.53 427 ASN A N 1
ATOM 3205 C CA . ASN A 1 427 ? 32.724 -10.468 -97.991 1.00 31.53 427 ASN A CA 1
ATOM 3206 C C . ASN A 1 427 ? 32.044 -9.799 -96.711 1.00 31.53 427 ASN A C 1
ATOM 3208 O O . ASN A 1 427 ? 32.334 -10.267 -95.618 1.00 31.53 427 ASN A O 1
ATOM 3212 N N . GLN A 1 428 ? 31.262 -8.681 -96.734 1.00 30.75 428 GLN A N 1
ATOM 3213 C CA . GLN A 1 428 ? 29.757 -8.474 -96.762 1.00 30.75 428 GLN A CA 1
ATOM 3214 C C . GLN A 1 428 ? 28.992 -8.136 -95.399 1.00 30.75 428 GLN A C 1
ATOM 3216 O O . GLN A 1 428 ? 29.697 -8.058 -94.398 1.00 30.75 428 GLN A O 1
ATOM 3221 N N . PRO A 1 429 ? 27.669 -7.731 -95.309 1.00 51.75 429 PRO A N 1
ATOM 3222 C CA . PRO A 1 429 ? 27.276 -6.405 -94.715 1.00 51.75 429 PRO A CA 1
ATOM 3223 C C . PRO A 1 429 ? 25.977 -6.237 -93.818 1.00 51.75 429 PRO A C 1
ATOM 3225 O O . PRO A 1 429 ? 25.144 -7.133 -93.739 1.00 51.75 429 PRO A O 1
ATOM 3228 N N . GLY A 1 430 ? 25.728 -5.001 -93.304 1.00 29.33 430 GLY A N 1
ATOM 3229 C CA . GLY A 1 430 ? 24.398 -4.356 -92.999 1.00 29.33 430 GLY A CA 1
ATOM 3230 C C . GLY A 1 430 ? 23.737 -4.560 -91.602 1.00 29.33 430 GLY A C 1
ATOM 3231 O O . GLY A 1 430 ? 24.251 -5.352 -90.824 1.00 29.33 430 GLY A O 1
ATOM 3232 N N . ALA A 1 431 ? 22.582 -3.964 -91.204 1.00 30.91 431 ALA A N 1
ATOM 3233 C CA . ALA A 1 431 ? 21.957 -2.609 -91.349 1.00 30.91 431 ALA A CA 1
ATOM 3234 C C . ALA A 1 431 ? 20.596 -2.520 -90.549 1.00 30.91 431 ALA A C 1
ATOM 3236 O O . ALA A 1 431 ? 19.917 -3.541 -90.479 1.00 30.91 431 ALA A O 1
ATOM 3237 N N . GLY A 1 432 ? 20.139 -1.365 -89.993 1.00 27.91 432 GLY A N 1
ATOM 3238 C CA . GLY A 1 432 ? 18.755 -1.207 -89.429 1.00 27.91 432 GLY A CA 1
ATOM 3239 C C . GLY A 1 432 ? 18.453 -0.046 -88.426 1.00 27.91 432 GLY A C 1
ATOM 3240 O O . GLY A 1 432 ? 19.354 0.415 -87.733 1.00 27.91 432 GLY A O 1
ATOM 3241 N N . GLU A 1 433 ? 17.182 0.408 -88.341 1.00 30.27 433 GLU A N 1
ATOM 3242 C CA . GLU A 1 433 ? 16.647 1.622 -87.639 1.00 30.27 433 GLU A CA 1
ATOM 3243 C C . GLU A 1 433 ? 15.805 1.369 -86.346 1.00 30.27 433 GLU A C 1
ATOM 3245 O O . GLU A 1 433 ? 15.427 0.230 -86.073 1.00 30.27 433 GLU A O 1
ATOM 3250 N N . PRO A 1 434 ? 15.418 2.434 -85.589 1.00 41.62 434 PRO A N 1
ATOM 3251 C CA . PRO A 1 434 ? 14.184 2.465 -84.763 1.00 41.62 434 PRO A CA 1
ATOM 3252 C C . PRO A 1 434 ? 13.326 3.772 -84.870 1.00 41.62 434 PRO A C 1
ATOM 3254 O O . PRO A 1 434 ? 13.777 4.771 -85.428 1.00 41.62 434 PRO A O 1
ATOM 3257 N N . SER A 1 435 ? 12.095 3.819 -84.303 1.00 32.84 435 SER A N 1
ATOM 3258 C CA . SER A 1 435 ? 11.205 5.022 -84.326 1.00 32.84 435 SER A CA 1
ATOM 3259 C C . SER A 1 435 ? 10.087 5.152 -83.243 1.00 32.84 435 SER A C 1
ATOM 3261 O O . SER A 1 435 ? 9.431 4.177 -82.903 1.00 32.84 435 SER A O 1
ATOM 3263 N N . ALA A 1 436 ? 9.825 6.411 -82.824 1.00 28.38 436 ALA A N 1
ATOM 3264 C CA . ALA A 1 436 ? 8.542 7.097 -82.471 1.00 28.38 436 ALA A CA 1
ATOM 3265 C C . ALA A 1 436 ? 7.613 6.807 -81.224 1.00 28.38 436 ALA A C 1
ATOM 3267 O O . ALA A 1 436 ? 6.688 6.010 -81.307 1.00 28.38 436 ALA A O 1
ATOM 3268 N N . LYS A 1 437 ? 7.673 7.725 -80.221 1.00 27.44 437 LYS A N 1
ATOM 3269 C CA . LYS A 1 437 ? 6.596 8.640 -79.669 1.00 27.44 437 LYS A CA 1
ATOM 3270 C C . LYS A 1 437 ? 5.418 8.109 -78.727 1.00 27.44 437 LYS A C 1
ATOM 3272 O O . LYS A 1 437 ? 5.554 6.980 -78.279 1.00 27.44 437 LYS A O 1
ATOM 3277 N N . PRO A 1 438 ? 4.414 8.911 -78.210 1.00 52.97 438 PRO A N 1
ATOM 3278 C CA . PRO A 1 438 ? 4.250 9.252 -76.753 1.00 52.97 438 PRO A CA 1
ATOM 3279 C C . PRO A 1 438 ? 2.800 9.151 -76.119 1.00 52.97 438 PRO A C 1
ATOM 3281 O O . PRO A 1 438 ? 1.940 8.538 -76.742 1.00 52.97 438 PRO A O 1
ATOM 3284 N N . ALA A 1 439 ? 2.531 9.868 -74.984 1.00 30.39 439 ALA A N 1
ATOM 3285 C CA . ALA A 1 439 ? 1.233 10.368 -74.388 1.00 30.39 439 ALA A CA 1
ATOM 3286 C C . ALA A 1 439 ? 0.610 9.623 -73.150 1.00 30.39 439 ALA A C 1
ATOM 3288 O O . ALA A 1 439 ? 0.789 8.413 -73.058 1.00 30.39 439 ALA A O 1
ATOM 3289 N N . ASP A 1 440 ? -0.204 10.205 -72.222 1.00 29.33 440 ASP A N 1
ATOM 3290 C CA . ASP A 1 440 ? -0.245 11.548 -71.542 1.00 29.33 440 ASP A CA 1
ATOM 3291 C C . ASP A 1 440 ? -1.312 11.654 -70.374 1.00 29.33 440 ASP A C 1
ATOM 3293 O O . ASP A 1 440 ? -2.058 10.700 -70.163 1.00 29.33 440 ASP A O 1
ATOM 3297 N N . ALA A 1 441 ? -1.443 12.833 -69.710 1.00 27.41 441 ALA A N 1
ATOM 3298 C CA . ALA A 1 441 ? -2.618 13.405 -68.960 1.00 27.41 441 ALA A CA 1
ATOM 3299 C C . ALA A 1 441 ? -3.000 13.068 -67.465 1.00 27.41 441 ALA A C 1
ATOM 3301 O O . ALA A 1 441 ? -2.599 12.058 -66.893 1.00 27.41 441 ALA A O 1
ATOM 3302 N N . ALA A 1 442 ? -3.798 13.982 -66.846 1.00 29.44 442 ALA A N 1
ATOM 3303 C CA . ALA A 1 442 ? -4.500 14.012 -65.515 1.00 29.44 442 ALA A CA 1
ATOM 3304 C C . ALA A 1 442 ? -5.462 15.269 -65.464 1.00 29.44 442 ALA A C 1
ATOM 3306 O O . ALA A 1 442 ? -5.543 15.890 -66.531 1.00 29.44 442 ALA A O 1
ATOM 3307 N N . PRO A 1 443 ? -6.124 15.772 -64.363 1.00 54.88 443 PRO A N 1
ATOM 3308 C CA . PRO A 1 443 ? -6.335 15.349 -62.946 1.00 54.88 443 PRO A CA 1
ATOM 3309 C C . PRO A 1 443 ? -7.817 15.576 -62.403 1.00 54.88 443 PRO A C 1
ATOM 3311 O O . PRO A 1 443 ? -8.751 15.386 -63.169 1.00 54.88 443 PRO A O 1
ATOM 3314 N N . THR A 1 444 ? -7.997 16.021 -61.126 1.00 32.31 444 THR A N 1
ATOM 3315 C CA . THR A 1 444 ? -9.219 16.471 -60.341 1.00 32.31 444 THR A CA 1
ATOM 3316 C C . THR A 1 444 ? -10.230 15.385 -59.855 1.00 32.31 444 THR A C 1
ATOM 3318 O O . THR A 1 444 ? -10.075 14.230 -60.239 1.00 32.31 444 THR A O 1
ATOM 3321 N N . ASP A 1 445 ? -11.187 15.581 -58.911 1.00 32.47 445 ASP A N 1
ATOM 3322 C CA . ASP A 1 445 ? -11.821 16.787 -58.293 1.00 32.47 445 ASP A CA 1
ATOM 3323 C C . ASP A 1 445 ? -12.426 16.567 -56.858 1.00 32.47 445 ASP A C 1
ATOM 3325 O O . ASP A 1 445 ? -12.320 15.476 -56.298 1.00 32.47 445 ASP A O 1
ATOM 3329 N N . ASP A 1 446 ? -13.057 17.604 -56.272 1.00 38.88 446 ASP A N 1
ATOM 3330 C CA . ASP A 1 446 ? -13.617 17.725 -54.895 1.00 38.88 446 ASP A CA 1
ATOM 3331 C C . ASP A 1 446 ? -15.058 17.172 -54.669 1.00 38.88 446 ASP A C 1
ATOM 3333 O O . ASP A 1 446 ? -15.878 17.149 -55.588 1.00 38.88 446 ASP A O 1
ATOM 3337 N N . ALA A 1 447 ? -15.442 16.848 -53.411 1.00 31.78 447 ALA A N 1
ATOM 3338 C CA . ALA A 1 447 ? -16.855 16.652 -52.997 1.00 31.78 447 ALA A CA 1
ATOM 3339 C C . ALA A 1 447 ? -17.134 16.788 -51.469 1.00 31.78 447 ALA A C 1
ATOM 3341 O O . ALA A 1 447 ? -16.337 16.370 -50.634 1.00 31.78 447 ALA A O 1
ATOM 3342 N N . LYS A 1 448 ? -18.324 17.304 -51.093 1.00 38.50 448 LYS A N 1
ATOM 3343 C CA . LYS A 1 448 ? -18.853 17.421 -49.703 1.00 38.50 448 LYS A CA 1
ATOM 3344 C C . LYS A 1 448 ? -20.124 16.574 -49.496 1.00 38.50 448 LYS A C 1
ATOM 3346 O O . LYS A 1 448 ? -20.866 16.377 -50.453 1.00 38.50 448 LYS A O 1
ATOM 3351 N N . GLY A 1 449 ? -20.466 16.214 -48.249 1.00 28.67 449 GLY A N 1
ATOM 3352 C CA . GLY A 1 449 ? -21.785 15.640 -47.915 1.00 28.67 449 GLY A CA 1
ATOM 3353 C C . GLY A 1 449 ? -22.149 15.612 -46.418 1.00 28.67 449 GLY A C 1
ATOM 3354 O O . GLY A 1 449 ? -21.361 15.136 -45.615 1.00 28.67 449 GLY A O 1
ATOM 3355 N N . GLN A 1 450 ? -23.366 16.087 -46.108 1.00 32.16 450 GLN A N 1
ATOM 3356 C CA . GLN A 1 450 ? -24.207 15.942 -44.894 1.00 32.16 450 GLN A CA 1
ATOM 3357 C C . GLN A 1 450 ? -23.649 16.230 -43.468 1.00 32.16 450 GLN A C 1
ATOM 3359 O O . GLN A 1 450 ? -22.575 15.769 -43.099 1.00 32.16 450 GLN A O 1
ATOM 3364 N N . PRO A 1 451 ? -24.427 16.913 -42.592 1.00 36.03 451 PRO A N 1
ATOM 3365 C CA . PRO A 1 451 ? -24.117 17.021 -41.165 1.00 36.03 451 PRO A CA 1
ATOM 3366 C C . PRO A 1 451 ? -24.507 15.740 -40.406 1.00 36.03 451 PRO A C 1
ATOM 3368 O O . PRO A 1 451 ? -25.605 15.209 -40.587 1.00 36.03 451 PRO A O 1
ATOM 3371 N N . ALA A 1 452 ? -23.631 15.266 -39.520 1.00 35.72 452 ALA A N 1
ATOM 3372 C CA . ALA A 1 452 ? -23.906 14.111 -38.668 1.00 35.72 452 ALA A CA 1
ATOM 3373 C C . ALA A 1 452 ? -24.893 14.454 -37.535 1.00 35.72 452 ALA A C 1
ATOM 3375 O O . ALA A 1 452 ? -24.794 15.509 -36.908 1.00 35.72 452 ALA A O 1
ATOM 3376 N N . GLN A 1 453 ? -25.810 13.534 -37.222 1.00 45.22 453 GLN A N 1
ATOM 3377 C CA . GLN A 1 453 ? -26.540 13.580 -35.952 1.00 45.22 453 GLN A CA 1
ATOM 3378 C C . GLN A 1 453 ? -25.580 13.215 -34.812 1.00 45.22 453 GLN A C 1
ATOM 3380 O O . GLN A 1 453 ? -24.876 12.208 -34.888 1.00 45.22 453 GLN A O 1
ATOM 3385 N N . ILE A 1 454 ? -25.552 14.031 -33.757 1.00 54.84 454 ILE A N 1
ATOM 3386 C CA . ILE A 1 454 ? -24.640 13.855 -32.620 1.00 54.84 454 ILE A CA 1
ATOM 3387 C C . ILE A 1 454 ? -25.175 12.734 -31.720 1.00 54.84 454 ILE A C 1
ATOM 3389 O O . ILE A 1 454 ? -25.974 12.966 -30.813 1.00 54.84 454 ILE A O 1
ATOM 3393 N N . VAL A 1 455 ? -24.746 11.502 -31.990 1.00 63.03 455 VAL A N 1
ATOM 3394 C CA . VAL A 1 455 ? -25.043 10.336 -31.149 1.00 63.03 455 VAL A CA 1
ATOM 3395 C C . VAL A 1 455 ? -23.970 10.228 -30.066 1.00 63.03 455 VAL A C 1
ATOM 3397 O O . VAL A 1 455 ? -22.885 9.704 -30.314 1.00 63.03 455 VAL A O 1
ATOM 3400 N N . MET A 1 456 ? -24.274 10.713 -28.859 1.00 76.56 456 MET A N 1
ATOM 3401 C CA . MET A 1 456 ? -23.476 10.386 -27.673 1.00 76.56 456 MET A CA 1
ATOM 3402 C C . MET A 1 456 ? -23.584 8.876 -27.425 1.00 76.56 456 MET A C 1
ATOM 3404 O O . MET A 1 456 ? -24.690 8.345 -27.311 1.00 76.56 456 MET A O 1
ATOM 3408 N N . GLN A 1 457 ? -22.449 8.182 -27.390 1.00 79.44 457 GLN A N 1
ATOM 3409 C CA . GLN A 1 457 ? -22.407 6.730 -27.222 1.00 79.44 457 GLN A CA 1
ATOM 3410 C C . GLN A 1 457 ? -22.302 6.359 -25.733 1.00 79.44 457 GLN A C 1
ATOM 3412 O O . GLN A 1 457 ? -21.791 7.154 -24.942 1.00 79.44 457 GLN A O 1
ATOM 3417 N N . PRO A 1 458 ? -22.748 5.158 -25.323 1.00 87.00 458 PRO A N 1
ATOM 3418 C CA . PRO A 1 458 ? -22.395 4.600 -24.022 1.00 87.00 458 PRO A CA 1
ATOM 3419 C C . PRO A 1 458 ? -20.870 4.560 -23.848 1.00 87.00 458 PRO A C 1
ATOM 3421 O O . PRO A 1 458 ? -20.149 4.108 -24.737 1.00 87.00 458 PRO A O 1
ATOM 3424 N N . GLY A 1 459 ? -20.369 5.046 -22.716 1.00 88.44 459 GLY A N 1
ATOM 3425 C CA . GLY A 1 459 ? -18.941 5.245 -22.502 1.00 88.44 459 GLY A CA 1
ATOM 3426 C C . GLY A 1 459 ? -18.608 6.034 -21.237 1.00 88.44 459 GLY A C 1
ATOM 3427 O O . GLY A 1 459 ? -19.481 6.454 -20.476 1.00 88.44 459 GLY A O 1
ATOM 3428 N N . THR A 1 460 ? -17.309 6.231 -21.013 1.00 92.00 460 THR A N 1
ATOM 3429 C CA . THR A 1 460 ? -16.788 7.116 -19.963 1.00 92.00 460 THR A CA 1
ATOM 3430 C C . THR A 1 460 ? -16.226 8.377 -20.596 1.00 92.00 460 THR A C 1
ATOM 3432 O O . THR A 1 460 ? -15.374 8.307 -21.478 1.00 92.00 460 THR A O 1
ATOM 3435 N N . TYR A 1 461 ? -16.659 9.523 -20.089 1.00 92.56 461 TYR A N 1
ATOM 3436 C CA . TYR A 1 461 ? -16.262 10.844 -20.545 1.00 92.56 461 TYR A CA 1
ATOM 3437 C C . TYR A 1 461 ? -15.649 11.663 -19.404 1.00 92.56 461 TYR A C 1
ATOM 3439 O O . TYR A 1 461 ? -16.025 11.502 -18.238 1.00 92.56 461 TYR A O 1
ATOM 3447 N N . ARG A 1 462 ? -14.712 12.563 -19.721 1.00 91.94 462 ARG A N 1
ATOM 3448 C CA . ARG A 1 462 ? -14.075 13.473 -18.751 1.00 91.94 462 ARG A CA 1
ATOM 3449 C C . ARG A 1 462 ? -14.043 14.917 -19.254 1.00 91.94 462 ARG A C 1
ATOM 3451 O O . ARG A 1 462 ? -13.813 15.150 -20.436 1.00 91.94 462 ARG A O 1
ATOM 3458 N N . ALA A 1 463 ? -14.230 15.858 -18.331 1.00 91.06 463 ALA A N 1
ATOM 3459 C CA . ALA A 1 463 ? -14.053 17.296 -18.515 1.00 91.06 463 ALA A CA 1
ATOM 3460 C C . ALA A 1 463 ? -13.506 17.913 -17.214 1.00 91.06 463 ALA A C 1
ATOM 3462 O O . ALA A 1 463 ? -14.222 18.023 -16.214 1.00 91.06 463 ALA A O 1
ATOM 3463 N N . ASP A 1 464 ? -12.237 18.318 -17.217 1.00 86.81 464 ASP A N 1
ATOM 3464 C CA . ASP A 1 464 ? -11.508 18.793 -16.031 1.00 86.81 464 ASP A CA 1
ATOM 3465 C C . ASP A 1 464 ? -11.525 17.748 -14.884 1.00 86.81 464 ASP A C 1
ATOM 3467 O O . ASP A 1 464 ? -11.120 16.600 -15.069 1.00 86.81 464 ASP A O 1
ATOM 3471 N N . THR A 1 465 ? -12.021 18.126 -13.702 1.00 86.62 465 THR A N 1
ATOM 3472 C CA . THR A 1 465 ? -12.269 17.270 -12.526 1.00 86.62 465 THR A CA 1
ATOM 3473 C C . THR A 1 465 ? -13.525 16.405 -12.630 1.00 86.62 465 THR A C 1
ATOM 3475 O O . THR A 1 465 ? -13.771 15.579 -11.750 1.00 86.62 465 THR A O 1
ATOM 3478 N N . THR A 1 466 ? -14.342 16.612 -13.663 1.00 89.75 466 THR A N 1
ATOM 3479 C CA . THR A 1 466 ? -15.675 16.026 -13.797 1.00 89.75 466 THR A CA 1
ATOM 3480 C C . THR A 1 466 ? -15.627 14.787 -14.693 1.00 89.75 466 THR A C 1
ATOM 3482 O O . THR A 1 466 ? -15.125 14.836 -15.816 1.00 89.75 466 THR A O 1
ATOM 3485 N N . GLN A 1 467 ? -16.168 13.667 -14.219 1.00 92.44 467 GLN A N 1
ATOM 3486 C CA . GLN A 1 467 ? -16.290 12.413 -14.962 1.00 92.44 467 GLN A CA 1
ATOM 3487 C C . GLN A 1 467 ? -17.768 12.057 -15.129 1.00 92.44 467 GLN A C 1
ATOM 3489 O O . GLN A 1 467 ? -18.492 11.975 -14.141 1.00 92.44 467 GLN A O 1
ATOM 3494 N N . LEU A 1 468 ? -18.197 11.811 -16.367 1.00 91.88 468 LEU A N 1
ATOM 3495 C CA . LEU A 1 468 ? -19.544 11.362 -16.713 1.00 91.88 468 LEU A CA 1
ATOM 3496 C C . LEU A 1 468 ? -19.456 9.975 -17.356 1.00 91.88 468 LEU A C 1
ATOM 3498 O O . LEU A 1 468 ? -18.883 9.814 -18.429 1.00 91.88 468 LEU A O 1
ATOM 3502 N N . VAL A 1 469 ? -20.020 8.968 -16.700 1.00 93.12 469 VAL A N 1
ATOM 3503 C CA . VAL A 1 469 ? -20.208 7.620 -17.245 1.00 93.12 469 VAL A CA 1
ATOM 3504 C C . VAL A 1 469 ? -21.663 7.486 -17.671 1.00 93.12 469 VAL A C 1
ATOM 3506 O O . VAL A 1 469 ? -22.554 7.737 -16.862 1.00 93.12 469 VAL A O 1
ATOM 3509 N N . VAL A 1 470 ? -21.905 7.063 -18.907 1.00 91.75 470 VAL A N 1
ATOM 3510 C CA . VAL A 1 470 ? -23.241 6.791 -19.459 1.00 91.75 470 VAL A CA 1
ATOM 3511 C C . VAL A 1 470 ? -23.281 5.371 -20.007 1.00 91.75 470 VAL A C 1
ATOM 3513 O O . VAL A 1 470 ? -22.357 4.945 -20.698 1.00 91.75 470 VAL A O 1
ATOM 3516 N N . ARG A 1 471 ? -24.322 4.612 -19.665 1.00 91.19 471 ARG A N 1
ATOM 3517 C CA . ARG A 1 471 ? -24.474 3.197 -20.034 1.00 91.19 471 ARG A CA 1
ATOM 3518 C C . ARG A 1 471 ? -25.622 2.982 -21.013 1.00 91.19 471 ARG A C 1
ATOM 3520 O O . ARG A 1 471 ? -26.543 3.790 -21.102 1.00 91.19 471 ARG A O 1
ATOM 3527 N N . ASP A 1 472 ? -25.550 1.871 -21.732 1.00 88.50 472 ASP A N 1
ATOM 3528 C CA . ASP A 1 472 ? -26.556 1.373 -22.671 1.00 88.50 472 ASP A CA 1
ATOM 3529 C C . ASP A 1 472 ? -27.887 1.002 -21.995 1.00 88.50 472 ASP A C 1
ATOM 3531 O O . ASP A 1 472 ? -28.940 1.137 -22.613 1.00 88.50 472 ASP A O 1
ATOM 3535 N N . ASP A 1 473 ? -27.857 0.638 -20.710 1.00 85.38 473 ASP A N 1
ATOM 3536 C CA . ASP A 1 473 ? -29.043 0.436 -19.862 1.00 85.38 473 ASP A CA 1
ATOM 3537 C C . ASP A 1 473 ? -29.816 1.730 -19.508 1.00 85.38 473 ASP A C 1
ATOM 3539 O O . ASP A 1 473 ? -30.829 1.674 -18.808 1.00 85.38 473 ASP A O 1
ATOM 3543 N N . GLY A 1 474 ? -29.358 2.898 -19.975 1.00 86.25 474 GLY A N 1
ATOM 3544 C CA . GLY A 1 474 ? -29.957 4.201 -19.672 1.00 86.25 474 GLY A CA 1
ATOM 3545 C C . GLY A 1 474 ? -29.554 4.784 -18.313 1.00 86.25 474 GLY A C 1
ATOM 3546 O O . GLY A 1 474 ? -30.052 5.845 -17.940 1.00 86.25 474 GLY A O 1
ATOM 3547 N N . SER A 1 475 ? -28.637 4.154 -17.571 1.00 91.62 475 SER A N 1
ATOM 3548 C CA . SER A 1 475 ? -28.094 4.694 -16.319 1.00 91.62 475 SER A CA 1
ATOM 3549 C C . SER A 1 475 ? -26.860 5.573 -16.540 1.00 91.62 475 SER A C 1
ATOM 3551 O O . SER A 1 475 ? -26.032 5.322 -17.422 1.00 91.62 475 SER A O 1
ATOM 3553 N N . PHE A 1 476 ? -26.703 6.607 -15.713 1.00 93.44 476 PHE A N 1
ATOM 3554 C CA . PHE A 1 476 ? -25.489 7.422 -15.656 1.00 93.44 476 PHE A CA 1
ATOM 3555 C C . PHE A 1 476 ? -24.863 7.431 -14.260 1.00 93.44 476 PHE A C 1
ATOM 3557 O O . PHE A 1 476 ? -25.516 7.149 -13.252 1.00 93.44 476 PHE A O 1
ATOM 3564 N N . ALA A 1 477 ? -23.578 7.777 -14.209 1.00 91.81 477 ALA A N 1
ATOM 3565 C CA . ALA A 1 477 ? -22.875 8.176 -12.999 1.00 91.81 477 ALA A CA 1
ATOM 3566 C C . ALA A 1 477 ? -22.021 9.417 -13.293 1.00 91.81 477 ALA A C 1
ATOM 3568 O O . ALA A 1 477 ? -21.162 9.387 -14.172 1.00 91.81 477 ALA A O 1
ATOM 3569 N N . LEU A 1 478 ? -22.267 10.503 -12.566 1.00 91.62 478 LEU A N 1
ATOM 3570 C CA . LEU A 1 478 ? -21.532 11.761 -12.632 1.00 91.62 478 LEU A CA 1
ATOM 3571 C C . LEU A 1 478 ? -20.745 11.940 -11.329 1.00 91.62 478 LEU A C 1
ATOM 3573 O O . LEU A 1 478 ? -21.320 11.879 -10.244 1.00 91.62 478 LEU A O 1
ATOM 3577 N N . THR A 1 479 ? -19.447 12.199 -11.440 1.00 90.19 479 THR A N 1
ATOM 3578 C CA . THR A 1 479 ? -18.550 12.480 -10.311 1.00 90.19 479 THR A CA 1
ATOM 3579 C C . THR A 1 479 ? -17.841 13.803 -10.561 1.00 90.19 479 THR A C 1
ATOM 3581 O O . THR A 1 479 ? -17.285 13.989 -11.643 1.00 90.19 479 THR A O 1
ATOM 3584 N N . ASP A 1 480 ? -17.808 14.703 -9.577 1.00 87.94 480 ASP A N 1
ATOM 3585 C CA . ASP A 1 480 ? -16.959 15.899 -9.621 1.00 87.94 480 ASP A CA 1
ATOM 3586 C C . ASP A 1 480 ? -15.965 15.919 -8.456 1.00 87.94 480 ASP A C 1
ATOM 3588 O O . ASP A 1 480 ? -16.323 16.079 -7.285 1.00 87.94 480 ASP A O 1
ATOM 3592 N N . SER A 1 481 ? -14.686 15.772 -8.797 1.00 80.50 481 SER A N 1
ATOM 3593 C CA . SER A 1 481 ? -13.591 15.765 -7.826 1.00 80.50 481 SER A CA 1
ATOM 3594 C C . SER A 1 481 ? -13.194 17.164 -7.338 1.00 80.50 481 SER A C 1
ATOM 3596 O O . SER A 1 481 ? -12.420 17.256 -6.389 1.00 80.50 481 SER A O 1
ATOM 3598 N N . ALA A 1 482 ? -13.709 18.254 -7.929 1.00 72.81 482 ALA A N 1
ATOM 3599 C CA . ALA A 1 482 ? -13.411 19.615 -7.462 1.00 72.81 482 ALA A CA 1
ATOM 3600 C C . ALA A 1 482 ? -14.039 19.937 -6.095 1.00 72.81 482 ALA A C 1
ATOM 3602 O O . ALA A 1 482 ? -13.497 20.744 -5.343 1.00 72.81 482 ALA A O 1
ATOM 3603 N N . GLN A 1 483 ? -15.171 19.306 -5.765 1.00 59.69 483 GLN A N 1
ATOM 3604 C CA . GLN A 1 483 ? -15.982 19.617 -4.582 1.00 59.69 483 GLN A CA 1
ATOM 3605 C C . GLN A 1 483 ? -16.087 18.410 -3.640 1.00 59.69 483 GLN A C 1
ATOM 3607 O O . GLN A 1 483 ? -17.170 17.919 -3.341 1.00 59.69 483 GLN A O 1
ATOM 3612 N N . GLY A 1 484 ? -14.938 17.890 -3.196 1.00 62.19 484 GLY A N 1
ATOM 3613 C CA . GLY A 1 484 ? -14.889 16.830 -2.179 1.00 62.19 484 GLY A CA 1
ATOM 3614 C C . GLY A 1 484 ? -15.381 15.452 -2.644 1.00 62.19 484 GLY A C 1
ATOM 3615 O O . GLY A 1 484 ? -15.713 14.618 -1.808 1.00 62.19 484 GLY A O 1
ATOM 3616 N N . THR A 1 485 ? -15.384 15.184 -3.955 1.00 73.44 485 THR A N 1
ATOM 3617 C CA . THR A 1 485 ? -15.950 13.965 -4.573 1.00 73.44 485 THR A CA 1
ATOM 3618 C C . THR A 1 485 ? -17.478 13.901 -4.465 1.00 73.44 485 THR A C 1
ATOM 3620 O O . THR A 1 485 ? -18.063 12.932 -3.976 1.00 73.44 485 THR A O 1
ATOM 3623 N N . ALA A 1 486 ? -18.146 14.945 -4.956 1.00 79.38 486 ALA A N 1
ATOM 3624 C CA . ALA A 1 486 ? -19.590 14.924 -5.155 1.00 79.38 486 ALA A CA 1
ATOM 3625 C C . ALA A 1 486 ? -19.961 13.874 -6.221 1.00 79.38 486 ALA A C 1
ATOM 3627 O O . ALA A 1 486 ? -19.274 13.745 -7.238 1.00 79.38 486 ALA A O 1
ATOM 3628 N N . THR A 1 487 ? -21.044 13.125 -6.000 1.00 87.75 487 THR A N 1
ATOM 3629 C CA . THR A 1 487 ? -21.497 12.041 -6.892 1.00 87.75 487 THR A CA 1
ATOM 3630 C C . THR A 1 487 ? -23.001 12.098 -7.143 1.00 87.75 487 THR A C 1
ATOM 3632 O O . THR A 1 487 ? -23.776 12.441 -6.252 1.00 87.75 487 THR A O 1
ATOM 3635 N N . ALA A 1 488 ? -23.417 11.722 -8.348 1.00 88.50 488 ALA A N 1
ATOM 3636 C CA . ALA A 1 488 ? -24.806 11.576 -8.764 1.00 88.50 488 ALA A CA 1
ATOM 3637 C C . ALA A 1 488 ? -24.958 10.336 -9.651 1.00 88.50 488 ALA A C 1
ATOM 3639 O O . ALA A 1 488 ? -24.136 10.086 -10.529 1.00 88.50 488 ALA A O 1
ATOM 3640 N N . THR A 1 489 ? -26.021 9.567 -9.446 1.00 90.75 489 THR A N 1
ATOM 3641 C CA . THR A 1 489 ? -26.392 8.408 -10.272 1.00 90.75 489 THR A CA 1
ATOM 3642 C C . THR A 1 489 ? -27.882 8.453 -10.567 1.00 90.75 489 THR A C 1
ATOM 3644 O O . THR A 1 489 ? -28.656 8.802 -9.680 1.00 90.75 489 THR A O 1
ATOM 3647 N N . GLY A 1 490 ? -28.300 8.127 -11.786 1.00 91.38 490 GLY A N 1
ATOM 3648 C CA . GLY A 1 490 ? -29.701 8.249 -12.202 1.00 91.38 490 GLY A CA 1
ATOM 3649 C C . GLY A 1 490 ? -29.922 7.791 -13.640 1.00 91.38 490 GLY A C 1
ATOM 3650 O O . GLY A 1 490 ? -29.087 7.073 -14.195 1.00 91.38 490 GLY A O 1
ATOM 3651 N N . THR A 1 491 ? -31.024 8.226 -14.244 1.00 90.81 491 THR A N 1
ATOM 3652 C CA . THR A 1 491 ? -31.393 7.925 -15.637 1.00 90.81 491 THR A CA 1
ATOM 3653 C C . THR A 1 491 ? -30.871 9.020 -16.574 1.00 90.81 491 THR A C 1
ATOM 3655 O O . THR A 1 491 ? -30.929 10.200 -16.225 1.00 90.81 491 THR A O 1
ATOM 3658 N N . TRP A 1 492 ? -30.376 8.664 -17.763 1.00 91.88 492 TRP A N 1
ATOM 3659 C CA . TRP A 1 492 ? -30.056 9.622 -18.829 1.00 91.88 492 TRP A CA 1
ATOM 3660 C C . TRP A 1 492 ? -30.855 9.348 -20.101 1.00 91.88 492 TRP A C 1
ATOM 3662 O O . TRP A 1 492 ? -31.197 8.210 -20.419 1.00 91.88 492 TRP A O 1
ATOM 3672 N N . LEU A 1 493 ? -31.120 10.411 -20.856 1.00 89.38 493 LEU A N 1
ATOM 3673 C CA . LEU A 1 493 ? -31.715 10.343 -22.185 1.00 89.38 493 LEU A CA 1
ATOM 3674 C C . LEU A 1 493 ? -31.116 11.444 -23.061 1.00 89.38 493 LEU A C 1
ATOM 3676 O O . LEU A 1 493 ? -31.055 12.595 -22.636 1.00 89.38 493 LEU A O 1
ATOM 3680 N N . VAL A 1 494 ? -30.727 11.119 -24.296 1.00 87.06 494 VAL A N 1
ATOM 3681 C CA . VAL A 1 494 ? -30.492 12.130 -25.339 1.00 87.06 494 VAL A CA 1
ATOM 3682 C C . VAL A 1 494 ? -31.656 12.113 -26.317 1.00 87.06 494 VAL A C 1
ATOM 3684 O O . VAL A 1 494 ? -31.965 11.079 -26.909 1.00 87.06 494 VAL A O 1
ATOM 3687 N N . LYS A 1 495 ? -32.291 13.269 -26.510 1.00 83.25 495 LYS A N 1
ATOM 3688 C CA . LYS A 1 495 ? -33.362 13.466 -27.489 1.00 83.25 495 LYS A CA 1
ATOM 3689 C C . LYS A 1 495 ? -33.230 14.844 -28.130 1.00 83.25 495 LYS A C 1
ATOM 3691 O O . LYS A 1 495 ? -32.942 15.814 -27.440 1.00 83.25 495 LYS A O 1
ATOM 3696 N N . ASP A 1 496 ? -33.433 14.937 -29.444 1.00 80.75 496 ASP A N 1
ATOM 3697 C CA . ASP A 1 496 ? -33.465 16.209 -30.186 1.00 80.75 496 ASP A CA 1
ATOM 3698 C C . ASP A 1 496 ? -32.223 17.107 -29.929 1.00 80.75 496 ASP A C 1
ATOM 3700 O O . ASP A 1 496 ? -32.319 18.326 -29.806 1.00 80.75 496 ASP A O 1
ATOM 3704 N N . GLY A 1 497 ? -31.038 16.490 -29.797 1.00 82.94 497 GLY A N 1
ATOM 3705 C CA . GLY A 1 497 ? -29.772 17.179 -29.492 1.00 82.94 497 GLY A CA 1
ATOM 3706 C C . GLY A 1 497 ? -29.618 17.652 -28.038 1.00 82.94 497 GLY A C 1
ATOM 3707 O O . GLY A 1 497 ? -28.735 18.453 -27.743 1.00 82.94 497 GLY A O 1
ATOM 3708 N N . THR A 1 498 ? -30.472 17.183 -27.129 1.00 86.38 498 THR A N 1
ATOM 3709 C CA . THR A 1 498 ? -30.520 17.585 -25.717 1.00 86.38 498 THR A CA 1
ATOM 3710 C C . THR A 1 498 ? -30.319 16.369 -24.815 1.00 86.38 498 THR A C 1
ATOM 3712 O O . THR A 1 498 ? -31.014 15.368 -24.972 1.00 86.38 498 THR A O 1
ATOM 3715 N N . LEU A 1 499 ? -29.373 16.456 -23.880 1.00 88.69 499 LEU A N 1
ATOM 3716 C CA . LEU A 1 499 ? -29.133 15.496 -22.804 1.00 88.69 499 LEU A CA 1
ATOM 3717 C C . LEU A 1 499 ? -29.967 15.882 -21.578 1.00 88.69 499 LEU A C 1
ATOM 3719 O O . LEU A 1 499 ? -29.831 16.994 -21.068 1.00 88.69 499 LEU A O 1
ATOM 3723 N N . THR A 1 500 ? -30.763 14.945 -21.077 1.00 89.44 500 THR A N 1
ATOM 3724 C CA . THR A 1 500 ? -31.539 15.064 -19.838 1.00 89.44 500 THR A CA 1
ATOM 3725 C C . THR A 1 500 ? -31.048 14.032 -18.824 1.00 89.44 500 THR A C 1
ATOM 3727 O O . THR A 1 500 ? -30.871 12.866 -19.179 1.00 89.44 500 THR A O 1
ATOM 3730 N N . LEU A 1 501 ? -30.854 14.448 -17.569 1.00 90.06 501 LEU A N 1
ATOM 3731 C CA . LEU A 1 501 ? -30.463 13.609 -16.432 1.00 90.06 501 LEU A CA 1
ATOM 3732 C C . LEU A 1 501 ? -31.551 13.669 -15.340 1.00 90.06 501 LEU A C 1
ATOM 3734 O O . LEU A 1 501 ? -31.852 14.752 -14.827 1.00 90.06 501 LEU A O 1
ATOM 3738 N N . THR A 1 502 ? -32.140 12.524 -14.985 1.00 88.69 502 THR A N 1
ATOM 3739 C CA . THR A 1 502 ? -33.291 12.390 -14.062 1.00 88.69 502 THR A CA 1
ATOM 3740 C C . THR A 1 502 ? -33.056 11.339 -12.968 1.00 88.69 502 THR A C 1
ATOM 3742 O O . THR A 1 502 ? -32.050 10.631 -12.965 1.00 88.69 502 THR A O 1
ATOM 3745 N N . ASP A 1 503 ? -34.003 11.236 -12.025 1.00 85.00 503 ASP A N 1
ATOM 3746 C CA . ASP A 1 503 ? -34.102 10.156 -11.022 1.00 85.00 503 ASP A CA 1
ATOM 3747 C C . ASP A 1 503 ? -32.881 10.021 -10.093 1.00 85.00 503 ASP A C 1
ATOM 3749 O O . ASP A 1 503 ? -32.509 8.924 -9.662 1.00 85.00 503 ASP A O 1
ATOM 3753 N N . VAL A 1 504 ? -32.241 11.156 -9.803 1.00 87.06 504 VAL A N 1
ATOM 3754 C CA . VAL A 1 504 ? -30.886 11.195 -9.250 1.00 87.06 504 VAL A CA 1
ATOM 3755 C C . VAL A 1 504 ? -30.812 10.827 -7.768 1.00 87.06 504 VAL A C 1
ATOM 3757 O O . VAL A 1 504 ? -31.600 11.275 -6.938 1.00 87.06 504 VAL A O 1
ATOM 3760 N N . LYS A 1 505 ? -29.796 10.024 -7.441 1.00 83.88 505 LYS A N 1
ATOM 3761 C CA . LYS A 1 505 ? -29.385 9.605 -6.098 1.00 83.88 505 LYS A CA 1
ATOM 3762 C C . LYS A 1 505 ? -27.875 9.786 -5.961 1.00 83.88 505 LYS A C 1
ATOM 3764 O O . LYS A 1 505 ? -27.123 9.366 -6.843 1.00 83.88 505 LYS A O 1
ATOM 3769 N N . GLY A 1 506 ? -27.422 10.375 -4.859 1.00 84.25 506 GLY A N 1
ATOM 3770 C CA . GLY A 1 506 ? -26.002 10.607 -4.595 1.00 84.25 506 GLY A CA 1
ATOM 3771 C C . GLY A 1 506 ? -25.775 11.675 -3.527 1.00 84.25 506 GLY A C 1
ATOM 3772 O O . GLY A 1 506 ? -26.650 11.915 -2.700 1.00 84.25 506 GLY A O 1
ATOM 3773 N N . SER A 1 507 ? -24.598 12.299 -3.560 1.00 81.81 507 SER A N 1
ATOM 3774 C CA . SER A 1 507 ? -24.200 13.424 -2.702 1.00 81.81 507 SER A CA 1
ATOM 3775 C C . SER A 1 507 ? -24.338 14.804 -3.366 1.00 81.81 507 SER A C 1
ATOM 3777 O O . SER A 1 507 ? -24.005 15.803 -2.739 1.00 81.81 507 SER A O 1
ATOM 3779 N N . MET A 1 508 ? -24.818 14.877 -4.613 1.00 79.44 508 MET A N 1
ATOM 3780 C CA . MET A 1 508 ? -25.236 16.130 -5.262 1.00 79.44 508 MET A CA 1
ATOM 3781 C C . MET A 1 508 ? -26.706 16.447 -4.948 1.00 79.44 508 MET A C 1
ATOM 3783 O O . MET A 1 508 ? -27.539 15.539 -4.924 1.00 79.44 508 MET A O 1
ATOM 3787 N N . ASP A 1 509 ? -27.032 17.727 -4.756 1.00 71.56 509 ASP A N 1
ATOM 3788 C CA . ASP A 1 509 ? -28.371 18.171 -4.356 1.00 71.56 509 ASP A CA 1
ATOM 3789 C C . ASP A 1 509 ? -29.451 17.834 -5.392 1.00 71.56 509 ASP A C 1
ATOM 3791 O O . ASP A 1 509 ? -29.349 18.195 -6.570 1.00 71.56 509 ASP A O 1
ATOM 3795 N N . ALA A 1 510 ? -30.532 17.197 -4.934 1.00 69.31 510 ALA A N 1
ATOM 3796 C CA . ALA A 1 510 ? -31.649 16.776 -5.781 1.00 69.31 510 ALA A CA 1
ATOM 3797 C C . ALA A 1 510 ? -32.380 17.953 -6.459 1.00 69.31 510 ALA A C 1
ATOM 3799 O O . ALA A 1 510 ? -32.935 17.775 -7.539 1.00 69.31 510 ALA A O 1
ATOM 3800 N N . GLU A 1 511 ? -32.326 19.158 -5.879 1.00 73.94 511 GLU A N 1
ATOM 3801 C CA . GLU A 1 511 ? -32.875 20.392 -6.470 1.00 73.94 511 GLU A CA 1
ATOM 3802 C C . GLU A 1 511 ? -32.133 20.843 -7.746 1.00 73.94 511 GLU A C 1
ATOM 3804 O O . GLU A 1 511 ? -32.637 21.680 -8.493 1.00 73.94 511 GLU A O 1
ATOM 3809 N N . THR A 1 512 ? -30.962 20.261 -8.035 1.00 73.12 512 THR A N 1
ATOM 3810 C CA . THR A 1 512 ? -30.201 20.478 -9.281 1.00 73.12 512 THR A CA 1
ATOM 3811 C C . THR A 1 512 ? -30.746 19.657 -10.461 1.00 73.12 512 THR A C 1
ATOM 3813 O O . THR A 1 512 ? -30.222 19.754 -11.573 1.00 73.12 512 THR A O 1
ATOM 3816 N N . PHE A 1 513 ? -31.759 18.811 -10.234 1.00 81.19 513 PHE A N 1
ATOM 3817 C CA . PHE A 1 513 ? -32.298 17.881 -11.224 1.00 81.19 513 PHE A CA 1
ATOM 3818 C C . PHE A 1 513 ? -33.823 18.051 -11.389 1.00 81.19 513 PHE A C 1
ATOM 3820 O O . PHE A 1 513 ? -34.516 18.316 -10.407 1.00 81.19 513 PHE A O 1
ATOM 3827 N N . PRO A 1 514 ? -34.388 17.883 -12.604 1.00 83.50 514 PRO A N 1
ATOM 3828 C CA . PRO A 1 514 ? -33.781 17.310 -13.810 1.00 83.50 514 PRO A CA 1
ATOM 3829 C C . PRO A 1 514 ? -32.812 18.252 -14.540 1.00 83.50 514 PRO A C 1
ATOM 3831 O O . PRO A 1 514 ? -33.193 19.294 -15.076 1.00 83.50 514 PRO A O 1
ATOM 3834 N N . MET A 1 515 ? -31.546 17.840 -14.621 1.00 87.88 515 MET A N 1
ATOM 3835 C CA . MET A 1 515 ? -30.506 18.618 -15.286 1.00 87.88 515 MET A CA 1
ATOM 3836 C C . MET A 1 515 ? -30.631 18.399 -16.789 1.00 87.88 515 MET A C 1
ATOM 3838 O O . MET A 1 515 ? -30.705 17.259 -17.247 1.00 87.88 515 MET A O 1
ATOM 3842 N N . THR A 1 516 ? -30.679 19.483 -17.557 1.00 89.69 516 THR A N 1
ATOM 3843 C CA . THR A 1 516 ? -30.933 19.417 -18.999 1.00 89.69 516 THR A CA 1
ATOM 3844 C C . THR A 1 516 ? -29.958 20.327 -19.740 1.00 89.69 516 THR A C 1
ATOM 3846 O O . THR A 1 516 ? -29.843 21.508 -19.417 1.00 89.69 516 THR A O 1
ATOM 3849 N N . CYS A 1 517 ? -29.229 19.763 -20.701 1.00 89.75 517 CYS A N 1
ATOM 3850 C CA . CYS A 1 517 ? -28.113 20.395 -21.400 1.00 89.75 517 CYS A CA 1
ATOM 3851 C C . CYS A 1 517 ? -28.204 20.144 -22.907 1.00 89.75 517 CYS A C 1
ATOM 3853 O O . CYS A 1 517 ? -28.427 19.015 -23.341 1.00 89.75 517 CYS A O 1
ATOM 3855 N N . LYS A 1 518 ? -27.936 21.158 -23.729 1.00 88.75 518 LYS A N 1
ATOM 3856 C CA . LYS A 1 518 ? -27.795 20.972 -25.177 1.00 88.75 518 LYS A CA 1
ATOM 3857 C C . LYS A 1 518 ? -26.432 20.351 -25.490 1.00 88.75 518 LYS A C 1
ATOM 3859 O O . LYS A 1 518 ? -25.418 20.810 -24.967 1.00 88.75 518 LYS A O 1
ATOM 3864 N N . VAL A 1 519 ? -26.410 19.331 -26.343 1.00 89.00 519 VAL A N 1
ATOM 3865 C CA . VAL A 1 519 ? -25.188 18.651 -26.790 1.00 89.00 519 VAL A CA 1
ATOM 3866 C C . VAL A 1 519 ? -24.721 19.275 -28.103 1.00 89.00 519 VAL A C 1
ATOM 3868 O O . VAL A 1 519 ? -25.476 19.337 -29.072 1.00 89.00 519 VAL A O 1
ATOM 3871 N N . ASP A 1 520 ? -23.475 19.734 -28.128 1.00 86.44 520 ASP A N 1
ATOM 3872 C CA . ASP A 1 520 ? -22.791 20.276 -29.302 1.00 86.44 520 ASP A CA 1
ATOM 3873 C C . ASP A 1 520 ? -21.622 19.359 -29.701 1.00 86.44 520 ASP A C 1
ATOM 3875 O O . ASP A 1 520 ? -20.952 18.776 -28.844 1.00 86.44 520 ASP A O 1
ATOM 3879 N N . GLY A 1 521 ? -21.426 19.153 -31.002 1.00 79.69 521 GLY A N 1
ATOM 3880 C CA . GLY A 1 521 ? -20.629 18.042 -31.532 1.00 79.69 521 GLY A CA 1
ATOM 3881 C C . GLY A 1 521 ? -19.149 18.383 -31.691 1.00 79.69 521 GLY A C 1
ATOM 3882 O O . GLY A 1 521 ? -18.812 19.349 -32.369 1.00 79.69 521 GLY A O 1
ATOM 3883 N N . GLY A 1 522 ? -18.265 17.568 -31.113 1.00 69.12 522 GLY A N 1
ATOM 3884 C CA . GLY A 1 522 ? -16.818 17.650 -31.315 1.00 69.12 522 GLY A CA 1
ATOM 3885 C C . GLY A 1 522 ? -16.275 16.530 -32.207 1.00 69.12 522 GLY A C 1
ATOM 3886 O O . GLY A 1 522 ? -16.937 15.528 -32.482 1.00 69.12 522 GLY A O 1
ATOM 3887 N N . GLU A 1 523 ? -15.030 16.690 -32.648 1.00 71.62 523 GLU A N 1
ATOM 3888 C CA . GLU A 1 523 ? -14.293 15.634 -33.346 1.00 71.62 523 GLU A CA 1
ATOM 3889 C C . GLU A 1 523 ? -13.884 14.502 -32.382 1.00 71.62 523 GLU A C 1
ATOM 3891 O O . GLU A 1 523 ? -13.842 14.675 -31.162 1.00 71.62 523 GLU A O 1
ATOM 3896 N N . ASN A 1 524 ? -13.557 13.326 -32.930 1.00 73.50 524 ASN A N 1
ATOM 3897 C CA . ASN A 1 524 ? -13.041 12.166 -32.182 1.00 73.50 524 ASN A CA 1
ATOM 3898 C C . ASN A 1 524 ? -13.934 11.687 -31.013 1.00 73.50 524 ASN A C 1
ATOM 3900 O O . ASN A 1 524 ? -13.441 11.153 -30.022 1.00 73.50 524 ASN A O 1
ATOM 3904 N N . GLY A 1 525 ? -15.254 11.873 -31.123 1.00 74.12 525 GLY A N 1
ATOM 3905 C CA . GLY A 1 525 ? -16.226 11.444 -30.110 1.00 74.12 525 GLY A CA 1
ATOM 3906 C C . GLY A 1 525 ? -16.308 12.349 -28.877 1.00 74.12 525 GLY A C 1
ATOM 3907 O O . GLY A 1 525 ? -17.016 12.008 -27.930 1.00 74.12 525 GLY A O 1
ATOM 3908 N N . ALA A 1 526 ? -15.615 13.491 -28.875 1.00 83.94 526 ALA A N 1
ATOM 3909 C CA . ALA A 1 526 ? -15.831 14.533 -27.880 1.00 83.94 526 ALA A CA 1
ATOM 3910 C C . ALA A 1 526 ? -17.148 15.286 -28.143 1.00 83.94 526 ALA A C 1
ATOM 3912 O O . ALA A 1 526 ? -17.624 15.372 -29.275 1.00 83.94 526 ALA A O 1
ATOM 3913 N N . PHE A 1 527 ? -17.723 15.880 -27.103 1.00 89.75 527 PHE A N 1
ATOM 3914 C CA . PHE A 1 527 ? -18.882 16.766 -27.208 1.00 89.75 527 PHE A CA 1
ATOM 3915 C C . PHE A 1 527 ? -18.788 17.895 -26.186 1.00 89.75 527 PHE A C 1
ATOM 3917 O O . PHE A 1 527 ? -18.104 17.785 -25.169 1.00 89.75 527 PHE A O 1
ATOM 3924 N N . ARG A 1 528 ? -19.489 18.998 -26.433 1.00 89.00 528 ARG A N 1
ATOM 3925 C CA . ARG A 1 528 ? -19.591 20.119 -25.500 1.00 89.00 528 ARG A CA 1
ATOM 3926 C C . ARG A 1 528 ? -21.014 20.224 -24.979 1.00 89.00 528 ARG A C 1
ATOM 3928 O O . ARG A 1 528 ? -21.961 20.123 -25.753 1.00 89.00 528 ARG A O 1
ATOM 3935 N N . LEU A 1 529 ? -21.171 20.429 -23.675 1.00 90.56 529 LEU A N 1
ATOM 3936 C CA . LEU A 1 529 ? -22.481 20.702 -23.089 1.00 90.56 529 LEU A CA 1
ATOM 3937 C C . LEU A 1 529 ? -22.695 22.213 -23.008 1.00 90.56 529 LEU A C 1
ATOM 3939 O O . LEU A 1 529 ? -21.836 22.960 -22.542 1.00 90.56 529 LEU A O 1
ATOM 3943 N N . LEU A 1 530 ? -23.842 22.671 -23.496 1.00 86.19 530 LEU A N 1
ATOM 3944 C CA . LEU A 1 530 ? -24.240 24.073 -23.535 1.00 86.19 530 LEU A CA 1
ATOM 3945 C C . LEU A 1 530 ? -25.532 24.260 -22.734 1.00 86.19 530 LEU A C 1
ATOM 3947 O O . LEU A 1 530 ? -26.430 23.416 -22.771 1.00 86.19 530 LEU A O 1
ATOM 3951 N N . ALA A 1 531 ? -25.653 25.394 -22.045 1.00 82.31 531 ALA A N 1
ATOM 3952 C CA . ALA A 1 531 ? -26.937 25.808 -21.495 1.00 82.31 531 ALA A CA 1
ATOM 3953 C C . ALA A 1 531 ? -27.907 26.131 -22.643 1.00 82.31 531 ALA A C 1
ATOM 3955 O O . ALA A 1 531 ? -27.538 26.826 -23.592 1.00 82.31 531 ALA A O 1
ATOM 3956 N N . ALA A 1 532 ? -29.139 25.633 -22.551 1.00 68.50 532 ALA A N 1
ATOM 3957 C CA . ALA A 1 532 ? -30.230 26.034 -23.431 1.00 68.50 532 ALA A CA 1
ATOM 3958 C C . ALA A 1 532 ? -31.141 27.047 -22.727 1.00 68.50 532 ALA A C 1
ATOM 3960 O O . ALA A 1 532 ? -31.190 27.118 -21.496 1.00 68.50 532 ALA A O 1
ATOM 3961 N N . GLU A 1 533 ? -31.886 27.820 -23.511 1.00 59.47 533 GLU A N 1
ATOM 3962 C CA . GLU A 1 533 ? -32.835 28.802 -22.990 1.00 59.47 533 GLU A CA 1
ATOM 3963 C C . GLU A 1 533 ? -33.904 28.106 -22.129 1.00 59.47 533 GLU A C 1
ATOM 3965 O O . GLU A 1 533 ? -34.601 27.200 -22.583 1.00 59.47 533 GLU A O 1
ATOM 3970 N N . GLY A 1 534 ? -33.996 28.503 -20.856 1.00 63.00 534 GLY A N 1
ATOM 3971 C CA . GLY A 1 534 ? -34.926 27.920 -19.883 1.00 63.00 534 GLY A CA 1
ATOM 3972 C C . GLY A 1 534 ? -34.495 26.592 -19.239 1.00 63.00 534 GLY A C 1
ATOM 3973 O O . GLY A 1 534 ? -35.301 26.014 -18.514 1.00 63.00 534 GLY A O 1
ATOM 3974 N N . GLN A 1 535 ? -33.268 26.098 -19.458 1.00 64.06 535 GLN A N 1
ATOM 3975 C CA . GLN A 1 535 ? -32.805 24.812 -18.909 1.00 64.06 535 GLN A CA 1
ATOM 3976 C C . GLN A 1 535 ? -31.722 24.937 -17.825 1.00 64.06 535 GLN A C 1
ATOM 3978 O O . GLN A 1 535 ? -30.797 25.745 -17.914 1.00 64.06 535 GLN A O 1
ATOM 3983 N N . GLN A 1 536 ? -31.801 24.064 -16.817 1.00 70.19 536 GLN A N 1
ATOM 3984 C CA . GLN A 1 536 ? -30.786 23.913 -15.775 1.00 70.19 536 GLN A CA 1
ATOM 3985 C C . GLN A 1 536 ? -29.627 23.028 -16.272 1.00 70.19 536 GLN A C 1
ATOM 3987 O O . GLN A 1 536 ? -29.639 21.815 -16.085 1.00 70.19 536 GLN A O 1
ATOM 3992 N N . CYS A 1 537 ? -28.607 23.639 -16.880 1.00 81.06 537 CYS A N 1
ATOM 3993 C CA . CYS A 1 537 ? -27.327 22.991 -17.220 1.00 81.06 537 CYS A CA 1
ATOM 3994 C C . CYS A 1 537 ? -26.181 23.503 -16.317 1.00 81.06 537 CYS A C 1
ATOM 3996 O O . CYS A 1 537 ? -25.081 23.786 -16.783 1.00 81.06 537 CYS A O 1
ATOM 3998 N N . SER A 1 538 ? -26.451 23.711 -15.024 1.00 74.50 538 SER A N 1
ATOM 3999 C CA . SER A 1 538 ? -25.646 24.551 -14.116 1.00 74.50 538 SER A CA 1
ATOM 4000 C C . SER A 1 538 ? -24.146 24.219 -14.081 1.00 74.50 538 SER A C 1
ATOM 4002 O O . SER A 1 538 ? -23.327 25.044 -14.475 1.00 74.50 538 SER A O 1
ATOM 4004 N N . MET A 1 539 ? -23.780 23.018 -13.625 1.00 78.62 539 MET A N 1
ATOM 4005 C CA . MET A 1 539 ? -22.379 22.613 -13.424 1.00 78.62 539 MET A CA 1
ATOM 4006 C C . MET A 1 539 ? -21.693 22.049 -14.680 1.00 78.62 539 MET A C 1
ATOM 4008 O O . MET A 1 539 ? -20.483 21.818 -14.670 1.00 78.62 539 MET A O 1
ATOM 4012 N N . LEU A 1 540 ? -22.459 21.793 -15.748 1.00 85.06 540 LEU A N 1
ATOM 4013 C CA . LEU A 1 540 ? -21.974 21.141 -16.971 1.00 85.06 540 LEU A CA 1
ATOM 4014 C C . LEU A 1 540 ? -21.879 22.085 -18.180 1.00 85.06 540 LEU A C 1
ATOM 4016 O O . LEU A 1 540 ? -21.164 21.770 -19.130 1.00 85.06 540 LEU A O 1
ATOM 4020 N N . ALA A 1 541 ? -22.550 23.240 -18.166 1.00 87.69 541 ALA A N 1
ATOM 4021 C CA . ALA A 1 541 ? -22.503 24.188 -19.273 1.00 87.69 541 ALA A CA 1
ATOM 4022 C C . ALA A 1 541 ? -21.082 24.718 -19.531 1.00 87.69 541 ALA A C 1
ATOM 4024 O O . ALA A 1 541 ? -20.328 25.059 -18.623 1.00 87.69 541 ALA A O 1
ATOM 4025 N N . GLY A 1 542 ? -20.723 24.814 -20.810 1.00 84.31 542 GLY A N 1
ATOM 4026 C CA . GLY A 1 542 ? -19.428 25.294 -21.281 1.00 84.31 542 GLY A CA 1
ATOM 4027 C C . GLY A 1 542 ? -18.316 24.241 -21.278 1.00 84.31 542 GLY A C 1
ATOM 4028 O O . GLY A 1 542 ? -17.348 24.434 -22.022 1.00 84.31 542 GLY A O 1
ATOM 4029 N N . LYS A 1 543 ? -18.454 23.139 -20.524 1.00 89.19 543 LYS A N 1
ATOM 4030 C CA . LYS A 1 543 ? -17.476 22.040 -20.457 1.00 89.19 543 LYS A CA 1
ATOM 4031 C C . LYS A 1 543 ? -17.472 21.201 -21.736 1.00 89.19 543 LYS A C 1
ATOM 4033 O O . LYS A 1 543 ? -18.525 20.851 -22.272 1.00 89.19 543 LYS A O 1
ATOM 4038 N N . THR A 1 544 ? -16.271 20.839 -22.184 1.00 90.31 544 THR A N 1
ATOM 4039 C CA . THR A 1 544 ? -16.048 19.891 -23.283 1.00 90.31 544 THR A CA 1
ATOM 4040 C C . THR A 1 544 ? -15.648 18.543 -22.699 1.00 90.31 544 THR A C 1
ATOM 4042 O O . THR A 1 544 ? -14.626 18.435 -22.028 1.00 90.31 544 THR A O 1
ATOM 4045 N N . PHE A 1 545 ? -16.463 17.531 -22.962 1.00 90.44 545 PHE A N 1
ATOM 4046 C CA . PHE A 1 545 ? -16.272 16.151 -22.549 1.00 90.44 545 PHE A CA 1
ATOM 4047 C C . PHE A 1 545 ? -15.585 15.360 -23.662 1.00 90.44 545 PHE A C 1
ATOM 4049 O O . PHE A 1 545 ? -16.087 15.297 -24.783 1.00 90.44 545 PHE A O 1
ATOM 4056 N N . SER A 1 546 ? -14.449 14.736 -23.358 1.00 89.25 546 SER A N 1
ATOM 4057 C CA . SER A 1 546 ? -13.762 13.794 -24.250 1.00 89.25 546 SER A CA 1
ATOM 4058 C C . SER A 1 546 ? -13.907 12.359 -23.745 1.00 89.25 546 SER A C 1
ATOM 4060 O O . SER A 1 546 ? -14.093 12.133 -22.546 1.00 89.25 546 SER A O 1
ATOM 4062 N N . VAL A 1 547 ? -13.839 11.383 -24.657 1.00 85.75 547 VAL A N 1
ATOM 4063 C CA . VAL A 1 547 ? -13.806 9.956 -24.300 1.00 85.75 547 VAL A CA 1
ATOM 4064 C C . VAL A 1 547 ? -12.556 9.688 -23.460 1.00 85.75 547 VAL A C 1
ATOM 4066 O O . VAL A 1 547 ? -11.445 10.026 -23.871 1.00 85.75 547 VAL A O 1
ATOM 4069 N N . ALA A 1 548 ? -12.729 9.075 -22.291 1.00 77.56 548 ALA A N 1
ATOM 4070 C CA . ALA A 1 548 ? -11.612 8.569 -21.507 1.00 77.56 548 ALA A CA 1
ATOM 4071 C C . ALA A 1 548 ? -11.074 7.288 -22.162 1.00 77.56 548 ALA A C 1
ATOM 4073 O O . ALA A 1 548 ? -11.818 6.316 -22.302 1.00 77.56 548 ALA A O 1
ATOM 4074 N N . GLN A 1 549 ? -9.802 7.325 -22.566 1.00 55.62 549 GLN A N 1
ATOM 4075 C CA . GLN A 1 549 ? -9.034 6.160 -23.023 1.00 55.62 549 GLN A CA 1
ATOM 4076 C C . GLN A 1 549 ? -8.625 5.260 -21.849 1.00 55.62 549 GLN A C 1
ATOM 4078 O O . GLN A 1 549 ? -8.458 5.803 -20.730 1.00 55.62 549 GLN A O 1
#

Foldseek 3Di:
DYDDDDDDDDDDDDDDDDVCPVVVPVVVVVVVVVPPPPPVVVVVVVVVVVVVVVVVVVVVVVVVVVVVVVVVVVVVVVVVVVVVVVVVVVVVVVVVVVVVVVVVVVVVVVVVVVVVVCVVVVVVVVVVVVVVVVVVVVVVVVVVVVVVVVVVVVVVVVVVVVVVVVVVVVVVVVVVVVVVVVVVVVVVVVVVVVVVVVVVVVVVVVVVVVVVVVVVVVVVVVVVVVVVVVVVVVVVVVVVVVVVVVVVVVVVVVVVVVVVVVVVVVVVVVVVVVVVVVVVVVVVVVVVVVVVVVVVVVVVVVVVVVVVVCVVVVVVVVVVVVVVVVVVVVVVVVVVVVVVVVVVVVVVVVVVVVVVVVVVVVVVVVVVVVVVVVVVVVVVDDDDDDDDDDDYDDDDYDDDYDDYDDDDDYDYYDYDYYDDDDDDDDDDYYDDDDDDDDDDDDDDDDDDDDDDDQDQDQAWKDFDQWIWGAHPVQKIKIWGPVPVTWIWIAGWDDDPQKIWGDPIDTRDDPVLPRAMWGWADDPPSKIATADDVPGRNDPRHPTIIDGDD

Secondary structure (DSSP, 8-state):
-----------------GGGHHHHHHHHHHHHTTSTTSHHHHHHHHHHHHHHHHHHHHHHHHHHHHHHHHHHHHHHHHHHHHHHHHHHHHHHHHHHHHHHHHHHHHHHHHHHHHHHHHHHHHHHHHHHHHHHHHHHHHHHHHHHHHHHHHHHHHHHHHHHHHHHHHHHHHHHHHHHHHHHHHHHHHHHHHHHHHHHHHHHHHHHHHHHHHHHHHHHHHHHHHHHHHHHHHHHHHHHHHHHHHHHHHHHHHHHHHHHHHHHHHHHHHHHHHHHHHHHHHHHHHHHHHHHHHHHHHHHHHHHHHHHHHHHHHHHHHHHHHHHHHHHHHHHHHHHHHHHHHHHHHHHHHHHHHHHHHHHHHHHHHHHHHHHHHHHHHTTTGGG----------------------------------------------------------------------PPP--PPSEEEEETTEEEEE-TTSEEEEEEGGGTSEEEEEEEEEETTEEEEEEEEESS-GGG-SEEEEEEE-GGG-EEEEPPTT---TTTTTPEEEE--